Protein AF-A0A938VSF1-F1 (afdb_monomer_lite)

Sequence (447 aa):
MASAPTRLDGKLGKLLVGHHAALLASRFKRLGYAWEDFTLQTVAACVPPTGKAHSCALRCADFTPAEAICVALDTGAFQRLTGQTVTPLLARGYAWPMLGGGWVVPLLPPAHYRADPGLLATVAPDVAKAVRMAVGLAAGQPYAYDQIDAVWRPTRTQWEGIVREFLLDPSRTFAADIETPWKRRADMSEAEKASGEDLTQTIDEFNVTWRTDWGVSVPWTEEYVPGVIAMLRASQTRGTTLFWNGAYDMPRLTRHTGIVFDPHHTRDTKDLFRVWRNSVPRKLAVATSLIPDNYGVPPWKHLGTDSPVYRAWDVVALLRNDIALHRLVRADGADPAYDLFMRRLDPHLVRMSRVGLAVDASRVSRLVEELPRRMAEERAAMTAALTAPRYKVWKTRPAAERGLAGVEAAGPIEPCPGTRAVLQCGACGATEVDAGHVGRKTILEAV

Secondary structure (DSSP, 8-state):
-PPPP----SS-TTSS-SHHHHHHHHHHHHTT--GGGS------------S--------GGG--GGG-EEEE-SHHHHHHHH-----HHHHTTS-EEPTTSSEEEEPPPHHHHHH-GGGGGGHHHHHHHHHHHHHHHHTT----PPP-EEEES--HHHHHHHHHHHHH-TTSEEEEEEE-HHHH-TTS-HHHHTSS--TT----EEEEEEETTEEEEEESSTTTHHHHHHHHHHHHHHSEEEESSHHHHHHHHHHHH-PPPPTTSEEEHHHHHHHH-TTS---HHHHHHH-GGGTT----GGG-TT-HHHHHHHHHHHHHHHHHHHHHHHHTT-HHHHIIIIIIIHHHHHHHHHH-----HHHHHHHHHHHHHHHHHHHHHHHHH--S---------HHHHHHHHHHHHT-S-PPP-S----PBPTTT--B---S-------PPPP-

Radius of gyration: 29.75 Å; chains: 1; bounding box: 91×46×86 Å

Foldseek 3Di:
DDDDPDPPVDPPQPVQHDDLNVVLQVVCVVVVHHPVNDDDDDPDDPPPDPDDDDDDPDPPVVDQAAQDEEEAQEQVSVCQQAVDDDDQLLQALAWGAGDNHDTYHYHYHSVVCVVAVLSVVRVSLSVVLSVVQNVCSVVVRHAAAAAAAQAEADPLVVLVVVLVVCLVPLAFEKEKDFDDPLQQPPVDDPVRSVPLPPPVLDTQWMKMDRDLRYIYIHGPDPSNVVSVLSSLVSLQVRYAYEYAPCVSVQVSCCVVNVDDRDLVSYDHLLLLLCLLRVRDDSDLSNLLSSQPVNRSHHSQVRVGPVDSSNRRSSRSSRNVSSVRSVVRCVVVVSVVVCCCVPRPPVVVVVVDVVVPDDDPVVVVVVCVVVVVVVVVVVVVVVVVPPPDPPDPPPPPPVVVVVVVVVCVVVPDDDDDPDDDPFDADPPPRDTDDDPDPPDDPDPDDDD

pLDDT: mean 76.26, std 23.42, range [24.22, 98.62]

Structure (mmCIF, N/CA/C/O backbone):
data_AF-A0A938VSF1-F1
#
_entry.id   AF-A0A938VSF1-F1
#
loop_
_atom_site.group_PDB
_atom_site.id
_atom_site.type_symbol
_atom_site.label_atom_id
_atom_site.label_alt_id
_atom_site.label_comp_id
_atom_site.label_asym_id
_atom_site.label_entity_id
_atom_site.label_seq_id
_atom_site.pdbx_PDB_ins_code
_atom_site.Cartn_x
_atom_site.Cartn_y
_atom_site.Cartn_z
_atom_site.occupancy
_atom_site.B_iso_or_equiv
_atom_site.auth_seq_id
_atom_site.auth_comp_id
_atom_site.auth_asym_id
_atom_site.auth_atom_id
_atom_site.pdbx_PDB_model_num
ATOM 1 N N . MET A 1 1 ? 28.168 -21.082 -43.906 1.00 33.03 1 MET A N 1
ATOM 2 C CA . MET A 1 1 ? 29.226 -21.129 -42.874 1.00 33.03 1 MET A CA 1
ATOM 3 C C . MET A 1 1 ? 28.792 -20.222 -41.738 1.00 33.03 1 MET A C 1
ATOM 5 O O . MET A 1 1 ? 28.873 -19.011 -41.876 1.00 33.03 1 MET A O 1
ATOM 9 N N . ALA A 1 2 ? 28.205 -20.804 -40.693 1.00 26.41 2 ALA A N 1
ATOM 10 C CA . ALA A 1 2 ? 27.728 -20.069 -39.527 1.00 26.41 2 ALA A CA 1
ATOM 11 C C . ALA A 1 2 ? 28.906 -19.840 -38.573 1.00 26.41 2 ALA A C 1
ATOM 13 O O . ALA A 1 2 ? 29.580 -20.795 -38.187 1.00 26.41 2 ALA A O 1
ATOM 14 N N . SER A 1 3 ? 29.182 -18.584 -38.231 1.00 25.41 3 SER A N 1
ATOM 15 C CA . SER A 1 3 ? 30.153 -18.244 -37.193 1.00 25.41 3 SER A CA 1
ATOM 16 C C . SER A 1 3 ? 29.645 -18.762 -35.849 1.00 25.41 3 SER A C 1
ATOM 18 O O . SER A 1 3 ? 28.533 -18.430 -35.438 1.00 25.41 3 SER A O 1
ATOM 20 N N . ALA A 1 4 ? 30.451 -19.587 -35.182 1.00 24.22 4 ALA A N 1
ATOM 21 C CA . ALA A 1 4 ? 30.160 -20.089 -33.846 1.00 24.22 4 ALA A CA 1
ATOM 22 C C . ALA A 1 4 ? 29.955 -18.923 -32.856 1.00 24.22 4 ALA A C 1
ATOM 24 O O . ALA A 1 4 ? 30.684 -17.930 -32.941 1.00 24.22 4 ALA A O 1
ATOM 25 N N . PRO A 1 5 ? 29.007 -19.026 -31.906 1.00 27.23 5 PRO A N 1
ATOM 26 C CA . PRO A 1 5 ? 28.838 -18.013 -30.879 1.00 27.23 5 PRO A CA 1
ATOM 27 C C . PRO A 1 5 ? 30.088 -17.980 -30.000 1.00 27.23 5 PRO A C 1
ATOM 29 O O . PRO A 1 5 ? 30.509 -18.990 -29.429 1.00 27.23 5 PRO A O 1
ATOM 32 N N . THR A 1 6 ? 30.701 -16.806 -29.909 1.00 27.92 6 THR A N 1
ATOM 33 C CA . THR A 1 6 ? 31.845 -16.540 -29.046 1.00 27.92 6 THR A CA 1
ATOM 34 C C . THR A 1 6 ? 31.419 -16.765 -27.596 1.00 27.92 6 THR A C 1
ATOM 36 O O . THR A 1 6 ? 30.696 -15.955 -27.017 1.00 27.92 6 THR A O 1
ATOM 39 N N . ARG A 1 7 ? 31.849 -17.882 -26.998 1.00 28.05 7 ARG A N 1
ATOM 40 C CA . ARG A 1 7 ? 31.701 -18.149 -25.562 1.00 28.05 7 ARG A CA 1
ATOM 41 C C . ARG A 1 7 ? 32.375 -17.033 -24.765 1.00 28.05 7 ARG A C 1
ATOM 43 O O . ARG A 1 7 ? 33.600 -16.961 -24.685 1.00 28.05 7 ARG A O 1
ATOM 50 N N . LEU A 1 8 ? 31.569 -16.185 -24.134 1.00 31.23 8 LEU A N 1
ATOM 51 C CA . LEU A 1 8 ? 31.988 -15.237 -23.099 1.00 31.23 8 LEU A CA 1
ATOM 52 C C . LEU A 1 8 ? 32.163 -15.960 -21.746 1.00 31.23 8 LEU A C 1
ATOM 54 O O . LEU A 1 8 ? 31.681 -15.502 -20.716 1.00 31.23 8 LEU A O 1
ATOM 58 N N . ASP A 1 9 ? 32.898 -17.074 -21.723 1.00 32.62 9 ASP A N 1
ATOM 59 C CA . ASP A 1 9 ? 33.092 -17.912 -20.524 1.00 32.62 9 ASP A CA 1
ATOM 60 C C . ASP A 1 9 ? 34.093 -17.326 -19.501 1.00 32.62 9 ASP A C 1
ATOM 62 O O . ASP A 1 9 ? 34.450 -17.979 -18.526 1.00 32.62 9 ASP A O 1
ATOM 66 N N . GLY A 1 10 ? 34.579 -16.091 -19.679 1.00 32.22 10 GLY A N 1
ATOM 67 C CA . GLY A 1 10 ? 35.772 -15.634 -18.950 1.00 32.22 10 GLY A CA 1
ATOM 68 C C . GLY A 1 10 ? 35.650 -14.423 -18.026 1.00 32.22 10 GLY A C 1
ATOM 69 O O . GLY A 1 10 ? 36.433 -14.320 -17.083 1.00 32.22 10 GLY A O 1
ATOM 70 N N . LYS A 1 11 ? 34.773 -13.441 -18.296 1.00 31.80 11 LYS A N 1
ATOM 71 C CA . LYS A 1 11 ? 34.947 -12.089 -17.701 1.00 31.80 11 LYS A CA 1
ATOM 72 C C . LYS A 1 11 ? 33.676 -11.320 -17.306 1.00 31.80 11 LYS A C 1
ATOM 74 O O . LYS A 1 11 ? 33.780 -10.156 -16.940 1.00 31.80 11 LYS A O 1
ATOM 79 N N . LEU A 1 12 ? 32.510 -11.967 -17.271 1.00 32.09 12 LEU A N 1
ATOM 80 C CA . LEU A 1 12 ? 31.274 -11.409 -16.679 1.00 32.09 12 LEU A CA 1
ATOM 81 C C . LEU A 1 12 ? 31.059 -11.819 -15.207 1.00 32.09 12 LEU A C 1
ATOM 83 O O . LEU A 1 12 ? 30.170 -11.311 -14.527 1.00 32.09 12 LEU A O 1
ATOM 87 N N . GLY A 1 13 ? 31.926 -12.684 -14.674 1.00 31.55 13 GLY A N 1
ATOM 88 C CA . GLY A 1 13 ? 31.834 -13.262 -13.330 1.00 31.55 13 GLY A CA 1
ATOM 89 C C . GLY A 1 13 ? 32.217 -12.340 -12.168 1.00 31.55 13 GLY A C 1
ATOM 90 O O . GLY A 1 13 ? 32.827 -12.826 -11.221 1.00 31.55 13 GLY A O 1
ATOM 91 N N . LYS A 1 14 ? 31.922 -11.029 -12.212 1.00 35.56 14 LYS A N 1
ATOM 92 C CA . LYS A 1 14 ? 32.206 -10.115 -11.082 1.00 35.56 14 LYS A CA 1
ATOM 93 C C . LYS A 1 14 ? 31.040 -9.295 -10.520 1.00 35.56 14 LYS A C 1
ATOM 95 O O . LYS A 1 14 ? 31.125 -8.913 -9.356 1.00 35.56 14 LYS A O 1
ATOM 100 N N . LEU A 1 15 ? 29.940 -9.084 -11.251 1.00 37.66 15 LEU A N 1
ATOM 101 C CA . LEU A 1 15 ? 28.772 -8.375 -10.686 1.00 37.66 15 LEU A CA 1
ATOM 102 C C . LEU A 1 15 ? 27.855 -9.287 -9.855 1.00 37.66 15 LEU A C 1
ATOM 104 O O . LEU A 1 15 ? 27.169 -8.837 -8.943 1.00 37.66 15 LEU A O 1
ATOM 108 N N . LEU A 1 16 ? 27.888 -10.584 -10.147 1.00 44.00 16 LEU A N 1
ATOM 109 C CA . LEU A 1 16 ? 27.165 -11.634 -9.447 1.00 44.00 16 LEU A CA 1
ATOM 110 C C . LEU A 1 16 ? 28.161 -12.769 -9.190 1.00 44.00 16 LEU A C 1
ATOM 112 O O . LEU A 1 16 ? 28.226 -13.738 -9.937 1.00 44.00 16 LEU A O 1
ATOM 116 N N . VAL A 1 17 ? 28.976 -12.640 -8.145 1.00 37.53 17 VAL A N 1
ATOM 117 C CA . VAL A 1 17 ? 29.881 -13.712 -7.687 1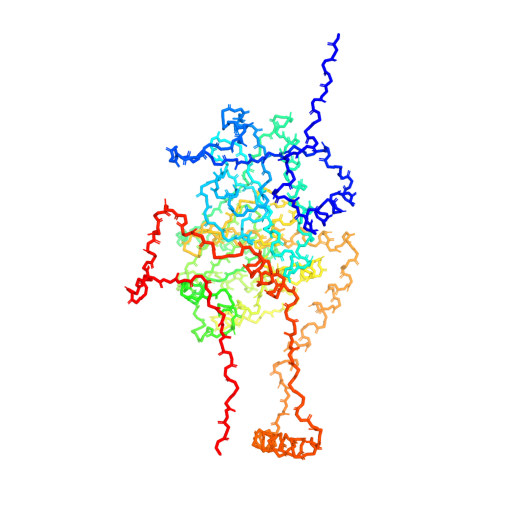.00 37.53 17 VAL A CA 1
ATOM 118 C C . VAL A 1 17 ? 29.586 -14.062 -6.248 1.00 37.53 17 VAL A C 1
ATOM 120 O O . VAL A 1 17 ? 29.188 -13.220 -5.441 1.00 37.53 17 VAL A O 1
ATOM 123 N N . GLY A 1 18 ? 29.822 -15.328 -5.930 1.00 40.69 18 GLY A N 1
ATOM 124 C CA . GLY A 1 18 ? 29.589 -15.880 -4.609 1.00 40.69 18 GLY A CA 1
ATOM 125 C C . GLY A 1 18 ? 28.134 -16.284 -4.390 1.00 40.69 18 GLY A C 1
ATOM 126 O O . GLY A 1 18 ? 27.354 -16.479 -5.322 1.00 40.69 18 GLY A O 1
ATOM 127 N N . HIS A 1 19 ? 27.780 -16.435 -3.119 1.00 40.75 19 HIS A N 1
ATOM 128 C CA . HIS A 1 19 ? 26.537 -17.064 -2.678 1.00 40.75 19 HIS A CA 1
ATOM 129 C C . HIS A 1 19 ? 25.264 -16.449 -3.294 1.00 40.75 19 HIS A C 1
ATOM 131 O O . HIS A 1 19 ? 24.319 -17.168 -3.590 1.00 40.75 19 HIS A O 1
ATOM 137 N N . HIS A 1 20 ? 25.257 -15.141 -3.562 1.00 45.50 20 HIS A N 1
ATOM 138 C CA . HIS A 1 20 ? 24.101 -14.409 -4.102 1.00 45.50 20 HIS A CA 1
ATOM 139 C C . HIS A 1 20 ? 23.756 -14.747 -5.544 1.00 45.50 20 HIS A C 1
ATOM 141 O O . HIS A 1 20 ? 22.583 -14.862 -5.882 1.00 45.50 20 HIS A O 1
ATOM 147 N N . ALA A 1 21 ? 24.774 -14.930 -6.380 1.00 52.03 21 ALA A N 1
ATOM 148 C CA . ALA A 1 21 ? 24.600 -15.315 -7.774 1.00 52.03 21 ALA A CA 1
ATOM 149 C C . ALA A 1 21 ? 24.077 -16.744 -7.880 1.00 52.03 21 ALA A C 1
ATOM 151 O O . ALA A 1 21 ? 23.126 -17.005 -8.607 1.00 52.03 21 ALA A O 1
ATOM 152 N N . ALA A 1 22 ? 24.646 -17.648 -7.077 1.00 53.97 22 ALA A N 1
ATOM 153 C CA . ALA A 1 22 ? 24.182 -19.025 -6.972 1.00 53.97 22 ALA A CA 1
ATOM 154 C C . ALA A 1 22 ? 22.736 -19.095 -6.455 1.00 53.97 22 ALA A C 1
ATOM 156 O O . ALA A 1 22 ? 21.931 -19.877 -6.957 1.00 53.97 22 ALA A O 1
ATOM 157 N N . LEU A 1 23 ? 22.381 -18.246 -5.489 1.00 56.72 23 LEU A N 1
ATOM 158 C CA . LEU A 1 23 ? 21.033 -18.168 -4.942 1.00 56.72 23 LEU A CA 1
ATOM 159 C C . LEU A 1 23 ? 20.035 -17.624 -5.977 1.00 56.72 23 LEU A C 1
ATOM 161 O O . LEU A 1 23 ? 18.987 -18.237 -6.176 1.00 56.72 23 LEU A O 1
ATOM 165 N N . LEU A 1 24 ? 20.375 -16.543 -6.686 1.00 59.03 24 LEU A N 1
ATOM 166 C CA . LEU A 1 24 ? 19.557 -15.983 -7.765 1.00 59.03 24 LEU A CA 1
ATOM 167 C C . LEU A 1 24 ? 19.379 -16.990 -8.915 1.00 59.03 24 LEU A C 1
ATOM 169 O O . LEU A 1 24 ? 18.250 -17.279 -9.303 1.00 59.03 24 LEU A O 1
ATOM 173 N N . ALA A 1 25 ? 20.467 -17.614 -9.373 1.00 61.34 25 ALA A N 1
ATOM 174 C CA . ALA A 1 25 ? 20.442 -18.654 -10.401 1.00 61.34 25 ALA A CA 1
ATOM 175 C C . ALA A 1 25 ? 19.613 -19.877 -9.970 1.00 61.34 25 ALA A C 1
ATOM 177 O O . ALA A 1 25 ? 18.819 -20.398 -10.751 1.00 61.34 25 ALA A O 1
ATOM 178 N N . SER A 1 26 ? 19.717 -20.309 -8.706 1.00 59.91 26 SER A N 1
ATOM 179 C CA . SER A 1 26 ? 18.896 -21.411 -8.182 1.00 59.91 26 SER A CA 1
ATOM 180 C C . SER A 1 26 ? 17.401 -21.085 -8.186 1.00 59.91 26 SER A C 1
ATOM 182 O O . SER A 1 26 ? 16.572 -21.978 -8.366 1.00 59.91 26 SER A O 1
ATOM 184 N N . ARG A 1 27 ? 17.041 -19.808 -8.002 1.00 61.25 27 ARG A N 1
ATOM 185 C CA . ARG A 1 27 ? 15.653 -19.345 -8.051 1.00 61.25 27 ARG A CA 1
ATOM 186 C C . ARG A 1 27 ? 15.154 -19.236 -9.485 1.00 61.25 27 ARG A C 1
ATOM 188 O O . ARG A 1 27 ? 14.070 -19.744 -9.740 1.00 61.25 27 ARG A O 1
ATOM 195 N N . PHE A 1 28 ? 15.943 -18.694 -10.411 1.00 60.91 28 PHE A N 1
ATOM 196 C CA . PHE A 1 28 ? 15.611 -18.707 -11.840 1.00 60.91 28 PHE A CA 1
ATOM 197 C C . PHE A 1 28 ? 15.382 -20.125 -12.357 1.00 60.91 28 PHE A C 1
ATOM 199 O O . PHE A 1 28 ? 14.325 -20.392 -12.925 1.00 60.91 28 PHE A O 1
ATOM 206 N N . LYS A 1 29 ? 16.254 -21.070 -11.990 1.00 64.69 29 LYS A N 1
ATOM 207 C CA . LYS A 1 29 ? 16.075 -22.487 -12.328 1.00 64.69 29 LYS A CA 1
ATOM 208 C C . LYS A 1 29 ? 14.758 -23.072 -11.802 1.00 64.69 29 LYS A C 1
ATOM 210 O O . LYS A 1 29 ? 14.106 -23.835 -12.503 1.00 64.69 29 LYS A O 1
ATOM 215 N N . ARG A 1 30 ? 14.335 -22.716 -10.580 1.00 59.88 30 ARG A N 1
ATOM 216 C CA . ARG A 1 30 ? 13.034 -23.153 -10.022 1.00 59.88 30 ARG A CA 1
ATOM 217 C C . ARG A 1 30 ? 11.830 -22.551 -10.743 1.00 59.88 30 ARG A C 1
ATOM 219 O O . ARG A 1 30 ? 10.755 -23.130 -10.678 1.00 59.88 30 ARG A O 1
ATOM 226 N N . LEU A 1 31 ? 12.004 -21.402 -11.384 1.00 54.56 31 LEU A N 1
ATOM 227 C CA . LEU A 1 31 ? 10.973 -20.739 -12.180 1.00 54.56 31 LEU A CA 1
ATOM 228 C C . LEU A 1 31 ? 10.965 -21.209 -13.641 1.00 54.56 31 LEU A C 1
ATOM 230 O O . LEU A 1 31 ? 10.180 -20.695 -14.426 1.00 54.56 31 LEU A O 1
ATOM 234 N N . GLY A 1 32 ? 11.819 -22.175 -13.996 1.00 63.62 32 GLY A N 1
ATOM 235 C CA . GLY A 1 32 ? 11.933 -22.687 -15.358 1.00 63.62 32 GLY A CA 1
ATOM 236 C C . GLY A 1 32 ? 12.819 -21.847 -16.276 1.00 63.62 32 GLY A C 1
ATOM 237 O O . GLY A 1 32 ? 12.839 -22.123 -17.467 1.00 63.62 32 GLY A O 1
ATOM 238 N N . TYR A 1 33 ? 13.556 -20.869 -15.740 1.00 57.62 33 TYR A N 1
ATOM 239 C CA . TYR A 1 33 ? 14.494 -20.064 -16.519 1.00 57.62 33 TYR A CA 1
ATOM 240 C C . TYR A 1 33 ? 15.922 -20.596 -16.385 1.00 57.62 33 TYR A C 1
ATOM 242 O O . TYR A 1 33 ? 16.406 -20.876 -15.279 1.00 57.62 33 TYR A O 1
ATOM 250 N N . ALA A 1 34 ? 16.602 -20.714 -17.514 1.00 59.84 34 ALA A N 1
ATOM 251 C CA . ALA A 1 34 ? 18.017 -21.009 -17.621 1.00 59.84 34 ALA A CA 1
ATOM 252 C C . ALA A 1 34 ? 18.836 -19.707 -17.599 1.00 59.84 34 ALA A C 1
ATOM 254 O O . ALA A 1 34 ? 18.310 -18.613 -17.790 1.00 59.84 34 ALA A O 1
ATOM 255 N N . TRP A 1 35 ? 20.137 -19.796 -17.311 1.00 55.69 35 TRP A N 1
ATOM 256 C CA . TRP A 1 35 ? 20.981 -18.593 -17.287 1.00 55.69 35 TRP A CA 1
ATOM 257 C C . TRP A 1 35 ? 21.134 -17.995 -18.690 1.00 55.69 35 TRP A C 1
ATOM 259 O O . TRP A 1 35 ? 21.244 -16.782 -18.841 1.00 55.69 35 TRP A O 1
ATOM 269 N N . GLU A 1 36 ? 21.089 -18.855 -19.706 1.00 59.69 36 GLU A N 1
ATOM 270 C CA . GLU A 1 36 ? 21.172 -18.514 -21.122 1.00 59.69 36 GLU A CA 1
ATOM 271 C C . GLU A 1 36 ? 19.942 -17.742 -21.627 1.00 59.69 36 GLU A C 1
ATOM 273 O O . GLU A 1 36 ? 20.042 -17.054 -22.640 1.00 59.69 36 GLU A O 1
ATOM 278 N N . ASP A 1 37 ? 18.816 -17.791 -20.902 1.00 55.50 37 ASP A N 1
ATOM 279 C CA . ASP A 1 37 ? 17.601 -17.027 -21.226 1.00 55.50 37 ASP A CA 1
ATOM 280 C C . ASP A 1 37 ? 17.772 -15.521 -20.964 1.00 55.50 37 ASP A C 1
ATOM 282 O O . ASP A 1 37 ? 16.939 -14.707 -21.370 1.00 55.50 37 ASP A O 1
ATOM 286 N N . PHE A 1 38 ? 18.849 -15.127 -20.276 1.00 56.12 38 PHE A N 1
ATOM 287 C CA . PHE A 1 38 ? 19.119 -13.746 -19.901 1.00 56.12 38 PHE A CA 1
ATOM 288 C C . PHE A 1 38 ? 20.403 -13.238 -20.552 1.00 56.12 38 PHE A C 1
ATOM 290 O O . PHE A 1 38 ? 21.480 -13.817 -20.414 1.00 56.12 38 PHE A O 1
ATOM 297 N N . THR A 1 39 ? 20.326 -12.064 -21.180 1.00 55.81 39 THR A N 1
ATOM 298 C CA . THR A 1 39 ? 21.530 -11.321 -21.567 1.00 55.81 39 THR A CA 1
ATOM 299 C C . THR A 1 39 ? 21.929 -10.396 -20.423 1.00 55.81 39 THR A C 1
ATOM 301 O O . THR A 1 39 ? 21.317 -9.351 -20.206 1.00 55.81 39 THR A O 1
ATOM 304 N N . LEU A 1 40 ? 22.963 -10.774 -19.668 1.00 51.62 40 LEU A N 1
ATOM 305 C CA . LEU A 1 40 ? 23.499 -9.922 -18.609 1.00 51.62 40 LEU A CA 1
ATOM 306 C C . LEU A 1 40 ? 24.460 -8.890 -19.202 1.00 51.62 40 LEU A C 1
ATOM 308 O O . LEU A 1 40 ? 25.588 -9.212 -19.576 1.00 51.62 40 LEU A O 1
ATOM 312 N N . GLN A 1 41 ? 24.026 -7.635 -19.254 1.00 51.09 41 GLN A N 1
ATOM 313 C CA . GLN A 1 41 ? 24.879 -6.525 -19.665 1.00 51.09 41 GLN A CA 1
ATOM 314 C C . GLN A 1 41 ? 25.427 -5.804 -18.434 1.00 51.09 41 GLN A C 1
ATOM 316 O O . GLN A 1 41 ? 24.684 -5.395 -17.542 1.00 51.09 41 GLN A O 1
ATOM 321 N N . THR A 1 42 ? 26.749 -5.634 -18.378 1.00 43.66 42 THR A N 1
ATOM 322 C CA . THR A 1 42 ? 27.350 -4.722 -17.400 1.00 43.66 42 THR A CA 1
ATOM 323 C C . THR A 1 42 ? 27.201 -3.307 -17.936 1.00 43.66 42 THR A C 1
ATOM 325 O O . THR A 1 42 ? 27.837 -2.961 -18.929 1.00 43.66 42 THR A O 1
ATOM 328 N N . VAL A 1 43 ? 26.402 -2.473 -17.271 1.00 44.41 43 VAL A N 1
ATOM 329 C CA . VAL A 1 43 ? 26.394 -1.029 -17.537 1.00 44.41 43 VAL A CA 1
ATOM 330 C C . VAL A 1 43 ? 27.685 -0.451 -16.951 1.00 44.41 43 VAL A C 1
ATOM 332 O O . VAL A 1 43 ? 27.733 -0.051 -15.785 1.00 44.41 43 VAL A O 1
ATOM 335 N N . ALA A 1 44 ? 28.769 -0.509 -17.725 1.00 35.22 44 ALA A N 1
ATOM 336 C CA . ALA A 1 44 ? 30.049 0.082 -17.361 1.00 35.22 44 ALA A CA 1
ATOM 337 C C . ALA A 1 44 ? 29.944 1.609 -17.441 1.00 35.22 44 ALA A C 1
ATOM 339 O O . ALA A 1 44 ? 29.416 2.164 -18.401 1.00 35.22 44 ALA A O 1
ATOM 340 N N . ALA A 1 45 ? 30.456 2.296 -16.421 1.00 34.38 45 ALA A N 1
ATOM 341 C CA . ALA A 1 45 ? 30.590 3.740 -16.458 1.00 34.38 45 ALA A CA 1
ATOM 342 C C . ALA A 1 45 ? 31.518 4.141 -17.615 1.00 34.38 45 ALA A C 1
ATOM 344 O O . ALA A 1 45 ? 32.676 3.722 -17.653 1.00 34.38 45 ALA A O 1
ATOM 345 N N . CYS A 1 46 ? 31.059 5.035 -18.489 1.00 32.16 46 CYS A N 1
ATOM 346 C CA . CYS A 1 46 ? 31.974 6.010 -19.065 1.00 32.16 46 CYS A CA 1
ATOM 347 C C . CYS A 1 46 ? 32.430 6.910 -17.912 1.00 32.16 46 CYS A C 1
ATOM 349 O O . CYS A 1 46 ? 31.796 7.914 -17.598 1.00 32.16 46 CYS A O 1
ATOM 351 N N . VAL A 1 47 ? 33.499 6.511 -17.227 1.00 32.91 47 VAL A N 1
ATOM 352 C CA . VAL A 1 47 ? 34.276 7.447 -16.415 1.00 32.91 47 VAL A CA 1
ATOM 353 C C . VAL A 1 47 ? 34.844 8.473 -17.408 1.00 32.91 47 VAL A C 1
ATOM 355 O O . VAL A 1 47 ? 35.446 8.043 -18.399 1.00 32.91 47 VAL A O 1
ATOM 358 N N . PRO A 1 48 ? 34.660 9.796 -17.228 1.00 30.77 48 PRO A N 1
ATOM 359 C CA . PRO A 1 48 ? 35.425 10.762 -18.011 1.00 30.77 48 PRO A CA 1
ATOM 360 C C . PRO A 1 48 ? 36.918 10.454 -17.809 1.00 30.77 48 PRO A C 1
ATOM 362 O O . PRO A 1 48 ? 37.311 10.050 -16.713 1.00 30.77 48 PRO A O 1
ATOM 365 N N . PRO A 1 49 ? 37.761 10.552 -18.846 1.00 33.31 49 PRO A N 1
ATOM 366 C CA . PRO A 1 49 ? 39.086 9.955 -18.832 1.00 33.31 49 PRO A CA 1
ATOM 367 C C . PRO A 1 49 ? 40.015 10.710 -17.877 1.00 33.31 49 PRO A C 1
ATOM 369 O O . PRO A 1 49 ? 40.753 11.599 -18.281 1.00 33.31 49 PRO A O 1
ATOM 372 N N . THR A 1 50 ? 40.048 10.313 -16.610 1.00 37.12 50 THR A N 1
ATOM 373 C CA . THR A 1 50 ? 41.172 10.594 -15.716 1.00 37.12 50 THR A CA 1
ATOM 374 C C . THR A 1 50 ? 41.933 9.294 -15.501 1.00 37.12 50 THR A C 1
ATOM 376 O O . THR A 1 50 ? 41.765 8.595 -14.507 1.00 37.12 50 THR A O 1
ATOM 379 N N . GLY A 1 51 ? 42.720 8.949 -16.524 1.00 35.72 51 GLY A N 1
ATOM 380 C CA . GLY A 1 51 ? 43.944 8.156 -16.433 1.00 35.72 51 GLY A CA 1
ATOM 381 C C . GLY A 1 51 ? 43.907 6.882 -15.590 1.00 35.72 51 GLY A C 1
ATOM 382 O O . GLY A 1 51 ? 44.531 6.847 -14.535 1.00 35.72 51 GLY A O 1
ATOM 383 N N . LYS A 1 52 ? 43.260 5.825 -16.098 1.00 29.98 52 LYS A N 1
ATOM 384 C CA . LYS A 1 52 ? 43.756 4.427 -16.094 1.00 29.98 52 LYS A CA 1
ATOM 385 C C . LYS A 1 52 ? 42.726 3.524 -16.777 1.00 29.98 52 LYS A C 1
ATOM 387 O O . LYS A 1 52 ? 41.734 3.105 -16.191 1.00 29.98 52 LYS A O 1
ATOM 392 N N . ALA A 1 53 ? 42.962 3.266 -18.060 1.00 34.47 53 ALA A N 1
ATOM 393 C CA . ALA A 1 53 ? 42.125 2.422 -18.896 1.00 34.47 53 ALA A CA 1
ATOM 394 C C . ALA A 1 53 ? 42.404 0.936 -18.624 1.00 34.47 53 ALA A C 1
ATOM 396 O O . ALA A 1 53 ? 43.471 0.433 -18.965 1.00 34.47 53 ALA A O 1
ATOM 397 N N . HIS A 1 54 ? 41.415 0.219 -18.089 1.00 27.42 54 HIS A N 1
ATOM 398 C CA . HIS A 1 54 ? 41.346 -1.238 -18.194 1.00 27.42 54 HIS A CA 1
ATOM 399 C C . HIS A 1 54 ? 39.945 -1.664 -18.650 1.00 27.42 54 HIS A C 1
ATOM 401 O O . HIS A 1 54 ? 38.998 -1.714 -17.875 1.00 27.42 54 HIS A O 1
ATOM 407 N N . SER A 1 55 ? 39.851 -1.929 -19.956 1.00 30.66 55 SER A N 1
ATOM 408 C CA . SER A 1 55 ? 38.927 -2.846 -20.640 1.00 30.66 55 SER A CA 1
ATOM 409 C C . SER A 1 55 ? 37.573 -3.155 -19.965 1.00 30.66 55 SER A C 1
ATOM 411 O O . SER A 1 55 ? 37.421 -4.185 -19.308 1.00 30.66 55 SER A O 1
ATOM 413 N N . CYS A 1 56 ? 36.558 -2.340 -20.256 1.00 31.53 56 CYS A N 1
ATOM 414 C CA . CYS A 1 56 ? 35.165 -2.780 -20.384 1.00 31.53 56 CYS A CA 1
ATOM 415 C C . CYS A 1 56 ? 34.678 -2.326 -21.762 1.00 31.53 56 CYS A C 1
ATOM 417 O O . CYS A 1 56 ? 34.322 -1.169 -21.957 1.00 31.53 56 CYS A O 1
ATOM 419 N N . ALA A 1 57 ? 34.755 -3.219 -22.747 1.00 30.08 57 ALA A N 1
ATOM 420 C CA . ALA A 1 57 ? 34.278 -2.965 -24.101 1.00 30.08 57 ALA A CA 1
ATOM 421 C C . ALA A 1 57 ? 32.816 -3.417 -24.221 1.00 30.08 57 ALA A C 1
ATOM 423 O O . ALA A 1 57 ? 32.522 -4.460 -24.786 1.00 30.08 57 ALA A O 1
ATOM 424 N N . LEU A 1 58 ? 31.919 -2.627 -23.641 1.00 33.91 58 LEU A N 1
ATOM 425 C CA . LEU A 1 58 ? 30.572 -2.407 -24.160 1.00 33.91 58 LEU A CA 1
ATOM 426 C C . LEU A 1 58 ? 30.407 -0.894 -24.089 1.00 33.91 58 LEU A C 1
ATOM 428 O O . LEU A 1 58 ? 30.305 -0.319 -23.005 1.00 33.91 58 LEU A O 1
ATOM 432 N N . ARG A 1 59 ? 30.548 -0.232 -25.237 1.00 33.22 59 ARG A N 1
ATOM 433 C CA . ARG A 1 59 ? 30.323 1.210 -25.324 1.00 33.22 59 ARG A CA 1
ATOM 434 C C . ARG A 1 59 ? 28.816 1.419 -25.163 1.00 33.22 59 ARG A C 1
ATOM 436 O O . ARG A 1 59 ? 28.046 0.675 -25.759 1.00 33.22 59 ARG A O 1
ATOM 443 N N . CYS A 1 60 ? 28.389 2.461 -24.445 1.00 36.41 60 CYS A N 1
ATOM 444 C CA . CYS A 1 60 ? 26.976 2.881 -24.399 1.00 36.41 60 CYS A CA 1
ATOM 445 C C . CYS A 1 60 ? 26.326 3.073 -25.790 1.00 36.41 60 CYS A C 1
ATOM 447 O O . CYS A 1 60 ? 25.118 3.237 -25.862 1.00 36.41 60 CYS A O 1
ATOM 449 N N . ALA A 1 61 ? 27.111 3.078 -26.875 1.00 36.34 61 ALA A N 1
ATOM 450 C CA . ALA A 1 61 ? 26.657 3.232 -28.251 1.00 36.34 61 ALA A CA 1
ATOM 451 C C . ALA A 1 61 ? 25.959 1.990 -28.848 1.00 36.34 61 ALA A C 1
ATOM 453 O O . ALA A 1 61 ? 25.226 2.150 -29.816 1.00 36.34 61 ALA A O 1
ATOM 454 N N . ASP A 1 62 ? 26.153 0.788 -28.287 1.00 40.94 62 ASP A N 1
ATOM 455 C CA . ASP A 1 62 ? 25.570 -0.454 -28.841 1.00 40.94 62 ASP A CA 1
ATOM 456 C C . ASP A 1 62 ? 24.219 -0.828 -28.205 1.00 40.94 62 ASP A C 1
ATOM 458 O O . ASP A 1 62 ? 23.568 -1.792 -28.606 1.00 40.94 62 ASP A O 1
ATOM 462 N N . PHE A 1 63 ? 23.784 -0.067 -27.200 1.00 45.62 63 PHE A N 1
ATOM 463 C CA . PHE A 1 63 ? 22.450 -0.183 -26.633 1.00 45.62 63 PHE A CA 1
ATOM 464 C C . PHE A 1 63 ? 21.540 0.774 -27.401 1.00 45.62 63 PHE A C 1
ATOM 466 O O . PHE A 1 63 ? 21.791 1.976 -27.416 1.00 45.62 63 PHE A O 1
ATOM 473 N N . THR A 1 64 ? 20.509 0.256 -28.067 1.00 51.34 64 THR A N 1
ATOM 474 C CA . THR A 1 64 ? 19.436 1.062 -28.666 1.00 51.34 64 THR A CA 1
ATOM 475 C C . THR A 1 64 ? 18.304 1.169 -27.635 1.00 51.34 64 THR A C 1
ATOM 477 O O . THR A 1 64 ? 17.446 0.293 -27.570 1.00 51.34 64 THR A O 1
ATOM 480 N N . PRO A 1 65 ? 18.308 2.200 -26.766 1.00 52.72 65 PRO A N 1
ATOM 481 C CA . PRO A 1 65 ? 17.436 2.266 -25.589 1.00 52.72 65 PRO A CA 1
ATOM 482 C C . PRO A 1 65 ? 15.940 2.327 -25.908 1.00 52.72 65 PRO A C 1
ATOM 484 O O . PRO A 1 65 ? 15.132 1.960 -25.060 1.00 52.72 65 PRO A O 1
ATOM 487 N N . ALA A 1 66 ? 15.561 2.750 -27.116 1.00 54.91 66 ALA A N 1
ATOM 488 C CA . ALA A 1 66 ? 14.180 3.079 -27.458 1.00 54.91 66 ALA A CA 1
ATOM 489 C C . ALA A 1 66 ? 13.172 1.925 -27.262 1.00 54.91 66 ALA A C 1
ATOM 491 O O . ALA A 1 66 ? 12.000 2.199 -27.016 1.00 54.91 66 ALA A O 1
ATOM 492 N N . GLU A 1 67 ? 13.614 0.661 -27.300 1.00 61.53 67 GLU A N 1
ATOM 493 C CA . GLU A 1 67 ? 12.738 -0.524 -27.248 1.00 61.53 67 GLU A CA 1
ATOM 494 C C . GLU A 1 67 ? 13.212 -1.598 -26.252 1.00 61.53 67 GLU A C 1
ATOM 496 O O . GLU A 1 67 ? 12.958 -2.789 -26.425 1.00 61.53 67 GLU A O 1
ATOM 501 N N . ALA A 1 68 ? 13.917 -1.209 -25.189 1.00 74.06 68 ALA A N 1
ATOM 502 C CA . ALA A 1 68 ? 14.444 -2.176 -24.229 1.00 74.06 68 ALA A CA 1
ATOM 503 C C . ALA A 1 68 ? 13.655 -2.206 -22.908 1.00 74.06 68 ALA A C 1
ATOM 505 O O . ALA A 1 68 ? 13.280 -1.171 -22.351 1.00 74.06 68 ALA A O 1
ATOM 506 N N . ILE A 1 69 ? 13.454 -3.420 -22.382 1.00 83.56 69 ILE A N 1
ATOM 507 C CA . ILE A 1 69 ? 13.031 -3.667 -21.000 1.00 83.56 69 ILE A CA 1
ATOM 508 C C . ILE A 1 69 ? 14.245 -4.153 -20.208 1.00 83.56 69 ILE A C 1
ATOM 510 O O . ILE A 1 69 ? 14.767 -5.241 -20.448 1.00 83.56 69 ILE A O 1
ATOM 514 N N . CYS A 1 70 ? 14.689 -3.351 -19.246 1.00 82.69 70 CYS A N 1
ATOM 515 C CA . CYS A 1 70 ? 15.860 -3.625 -18.422 1.00 82.69 70 CYS A CA 1
ATOM 516 C C . CYS A 1 70 ? 15.460 -4.091 -17.024 1.00 82.69 70 CYS A C 1
ATOM 518 O O . CYS A 1 70 ? 14.652 -3.452 -16.355 1.00 82.69 70 CYS A O 1
ATOM 520 N N . VAL A 1 71 ? 16.099 -5.148 -16.524 1.00 84.00 71 VAL A N 1
ATOM 521 C CA . VAL A 1 71 ? 15.993 -5.538 -15.112 1.00 84.00 71 VAL A CA 1
ATOM 522 C C . VAL A 1 71 ? 17.210 -5.010 -14.358 1.00 84.00 71 VAL A C 1
ATOM 524 O O . VAL A 1 71 ? 18.333 -5.462 -14.580 1.00 84.00 71 VAL A O 1
ATOM 527 N N . ALA A 1 72 ? 17.007 -4.045 -13.459 1.00 83.69 72 ALA A N 1
ATOM 528 C CA . ALA A 1 72 ? 18.100 -3.471 -12.673 1.00 83.69 72 ALA A CA 1
ATOM 529 C C . ALA A 1 72 ? 18.331 -4.282 -11.389 1.00 83.69 72 ALA A C 1
ATOM 531 O O . ALA A 1 72 ? 17.455 -4.371 -10.535 1.00 83.69 72 ALA A O 1
ATOM 532 N N . LEU A 1 73 ? 19.520 -4.868 -11.234 1.00 77.44 73 LEU A N 1
ATOM 533 C CA . LEU A 1 73 ? 19.838 -5.770 -10.114 1.00 77.44 73 LEU A CA 1
ATOM 534 C C . LEU A 1 73 ? 20.261 -5.051 -8.821 1.00 77.44 73 LEU A C 1
ATOM 536 O O . LEU A 1 73 ? 20.344 -5.675 -7.762 1.00 77.44 73 LEU A O 1
ATOM 540 N N . ASP A 1 74 ? 20.552 -3.753 -8.898 1.00 77.31 74 ASP A N 1
ATOM 541 C CA . ASP A 1 74 ? 20.924 -2.928 -7.754 1.00 77.31 74 ASP A CA 1
ATOM 542 C C . ASP A 1 74 ? 20.498 -1.460 -7.933 1.00 77.31 74 ASP A C 1
ATOM 544 O O . ASP A 1 74 ? 20.087 -1.023 -9.013 1.00 77.31 74 ASP A O 1
ATOM 548 N N . THR A 1 75 ? 20.613 -0.690 -6.847 1.00 79.94 75 THR A N 1
ATOM 549 C CA . THR A 1 75 ? 20.255 0.734 -6.801 1.00 79.94 75 THR A CA 1
ATOM 550 C C . THR A 1 75 ? 21.091 1.588 -7.753 1.00 79.94 75 THR A C 1
ATOM 552 O O . THR A 1 75 ? 20.581 2.551 -8.314 1.00 79.94 75 THR A O 1
ATOM 555 N N . GLY A 1 76 ? 22.368 1.253 -7.951 1.00 77.88 76 GLY A N 1
ATOM 556 C CA . GLY A 1 76 ? 23.259 2.021 -8.817 1.00 77.88 76 GLY A CA 1
ATOM 557 C C . GLY A 1 76 ? 22.902 1.854 -10.292 1.00 77.88 76 GLY A C 1
ATOM 558 O O . GLY A 1 76 ? 22.901 2.830 -11.035 1.00 77.88 76 GLY A O 1
ATOM 559 N N . ALA A 1 77 ? 22.570 0.636 -10.721 1.00 76.94 77 ALA A N 1
ATOM 560 C CA . ALA A 1 77 ? 22.065 0.357 -12.060 1.00 76.94 77 ALA A CA 1
ATOM 561 C C . ALA A 1 77 ? 20.727 1.065 -12.291 1.00 76.94 77 ALA A C 1
ATOM 563 O O . ALA A 1 77 ? 20.568 1.746 -13.301 1.00 76.94 77 ALA A O 1
ATOM 564 N N . PHE A 1 78 ? 19.807 0.978 -11.327 1.00 85.06 78 PHE A N 1
ATOM 565 C CA . PHE A 1 78 ? 18.532 1.692 -11.377 1.00 85.06 78 PHE A CA 1
ATOM 566 C C . PHE A 1 78 ? 18.723 3.208 -11.537 1.00 85.06 78 PHE A C 1
ATOM 568 O O . PHE A 1 78 ? 18.182 3.798 -12.472 1.00 85.06 78 PHE A O 1
ATOM 575 N N . GLN A 1 79 ? 19.536 3.829 -10.678 1.00 85.75 79 GLN A N 1
ATOM 576 C CA . GLN A 1 79 ? 19.790 5.269 -10.711 1.00 85.75 79 GLN A CA 1
ATOM 577 C C . GLN A 1 79 ? 20.457 5.701 -12.021 1.00 85.75 79 GLN A C 1
ATOM 579 O O . GLN A 1 79 ? 20.103 6.736 -12.573 1.00 85.75 79 GLN A O 1
ATOM 584 N N . ARG A 1 80 ? 21.390 4.905 -12.560 1.00 79.62 80 ARG A N 1
ATOM 585 C CA . ARG A 1 80 ? 22.035 5.203 -13.850 1.00 79.62 80 ARG A CA 1
ATOM 586 C C . ARG A 1 80 ? 21.073 5.116 -15.028 1.00 79.62 80 ARG A C 1
ATOM 588 O O . ARG A 1 80 ? 21.155 5.947 -15.922 1.00 79.62 80 ARG A O 1
ATOM 595 N N . LEU A 1 81 ? 20.191 4.119 -15.038 1.00 80.56 81 LEU A N 1
ATOM 596 C CA . LEU A 1 81 ? 19.256 3.913 -16.142 1.00 80.56 81 LEU A CA 1
ATOM 597 C C . LEU A 1 81 ? 18.082 4.893 -16.105 1.00 80.56 81 LEU A C 1
ATOM 599 O O . LEU A 1 81 ? 17.546 5.210 -17.153 1.00 80.56 81 LEU A O 1
ATOM 603 N N . THR A 1 82 ? 17.667 5.370 -14.931 1.00 87.44 82 THR A N 1
ATOM 604 C CA . THR A 1 82 ? 16.442 6.184 -14.786 1.00 87.44 82 THR A CA 1
ATOM 605 C C . THR A 1 82 ? 16.702 7.630 -14.359 1.00 87.44 82 THR A C 1
ATOM 607 O O . THR A 1 82 ? 15.812 8.470 -14.458 1.00 87.44 82 THR A O 1
ATOM 610 N N . GLY A 1 83 ? 17.892 7.934 -13.832 1.00 87.88 83 GLY A N 1
ATOM 611 C CA . GLY A 1 83 ? 18.192 9.199 -13.152 1.00 87.88 83 GLY A CA 1
ATOM 612 C C . GLY A 1 83 ? 17.530 9.343 -11.774 1.00 87.88 83 GLY A C 1
ATOM 613 O O . GLY A 1 83 ? 17.747 10.343 -11.094 1.00 87.88 83 GLY A O 1
ATOM 614 N N . GLN A 1 84 ? 16.733 8.362 -11.339 1.00 90.56 84 GLN A N 1
ATOM 615 C CA . GLN A 1 84 ? 15.922 8.455 -10.128 1.00 90.56 84 GLN A CA 1
ATOM 616 C C . GLN A 1 84 ? 16.693 8.000 -8.887 1.00 90.56 84 GLN A C 1
ATOM 618 O O . GLN A 1 84 ? 17.406 6.995 -8.901 1.00 90.56 84 GLN A O 1
ATOM 623 N N . THR A 1 85 ? 16.493 8.710 -7.776 1.00 91.94 85 THR A N 1
ATOM 624 C CA . THR A 1 85 ? 17.016 8.324 -6.457 1.00 91.94 85 THR A CA 1
ATOM 625 C C . THR A 1 85 ? 15.847 7.965 -5.551 1.00 91.94 85 THR A C 1
ATOM 627 O O . THR A 1 85 ? 15.216 8.830 -4.953 1.00 91.94 85 THR A O 1
ATOM 630 N N . VAL A 1 86 ? 15.535 6.671 -5.474 1.00 90.00 86 VAL A N 1
ATOM 631 C CA . VAL A 1 86 ? 14.385 6.143 -4.726 1.00 90.00 86 VAL A CA 1
ATOM 632 C C . VAL A 1 86 ? 14.851 4.999 -3.836 1.00 90.00 86 VAL A C 1
ATOM 634 O O . VAL A 1 86 ? 15.766 4.251 -4.187 1.00 90.00 86 VAL A O 1
ATOM 637 N N . THR A 1 87 ? 14.234 4.850 -2.661 1.00 90.69 87 THR A N 1
ATOM 638 C CA . THR A 1 87 ? 14.570 3.732 -1.774 1.00 90.69 87 THR A CA 1
ATOM 639 C C . THR A 1 87 ? 14.290 2.395 -2.478 1.00 90.69 87 THR A C 1
ATOM 641 O O . THR A 1 87 ? 13.246 2.251 -3.124 1.00 90.69 87 THR A O 1
ATOM 644 N N . PRO A 1 88 ? 15.164 1.376 -2.350 1.00 91.12 88 PRO A N 1
ATOM 645 C CA . PRO A 1 88 ? 15.021 0.136 -3.118 1.00 91.12 88 PRO A CA 1
ATOM 646 C C . PRO A 1 88 ? 13.669 -0.560 -2.937 1.00 91.12 88 PRO A C 1
ATOM 648 O O . PRO A 1 88 ? 13.124 -1.113 -3.884 1.00 91.12 88 PRO A O 1
ATOM 651 N N . LEU A 1 89 ? 13.095 -0.496 -1.731 1.00 89.81 89 LEU A N 1
ATOM 652 C CA . LEU A 1 89 ? 11.783 -1.076 -1.438 1.00 89.81 89 LEU A CA 1
ATOM 653 C C . LEU A 1 89 ? 10.624 -0.393 -2.174 1.00 89.81 89 LEU A C 1
ATOM 655 O O . LEU A 1 89 ? 9.637 -1.072 -2.445 1.00 89.81 89 LEU A O 1
ATOM 659 N N . LEU A 1 90 ? 10.723 0.908 -2.462 1.00 90.81 90 LEU A N 1
ATOM 660 C CA . LEU A 1 90 ? 9.700 1.657 -3.199 1.00 90.81 90 LEU A CA 1
ATOM 661 C C . LEU A 1 90 ? 9.916 1.598 -4.714 1.00 90.81 90 LEU A C 1
ATOM 663 O O . LEU A 1 90 ? 8.953 1.712 -5.462 1.00 90.81 90 LEU A O 1
ATOM 667 N N . ALA A 1 91 ? 11.160 1.409 -5.162 1.00 93.69 91 ALA A N 1
ATOM 668 C CA . ALA A 1 91 ? 11.470 1.244 -6.578 1.00 93.69 91 ALA A CA 1
ATOM 669 C C . ALA A 1 91 ? 11.096 -0.154 -7.092 1.00 93.69 91 ALA A C 1
ATOM 671 O O . ALA A 1 91 ? 10.558 -0.287 -8.194 1.00 93.69 91 ALA A O 1
ATOM 672 N N . ARG A 1 92 ? 11.394 -1.188 -6.294 1.00 94.25 92 ARG A N 1
ATOM 673 C CA . ARG A 1 92 ? 11.347 -2.599 -6.695 1.00 94.25 92 ARG A CA 1
ATOM 674 C C . ARG A 1 92 ? 9.989 -3.033 -7.239 1.00 94.25 92 ARG A C 1
ATOM 676 O O . ARG A 1 92 ? 8.946 -2.788 -6.630 1.00 94.25 92 ARG A O 1
ATOM 683 N N . GLY A 1 93 ? 10.044 -3.742 -8.363 1.00 93.50 93 GLY A N 1
ATOM 684 C CA . GLY A 1 93 ? 8.886 -4.354 -9.001 1.00 93.50 93 GLY A CA 1
ATOM 685 C C . GLY A 1 93 ? 7.991 -3.370 -9.748 1.00 93.50 93 GLY A C 1
ATOM 686 O O . GLY A 1 93 ? 7.008 -3.802 -10.332 1.00 93.50 93 GLY A O 1
ATOM 687 N N . TYR A 1 94 ? 8.288 -2.070 -9.766 1.00 97.44 94 TYR A N 1
ATOM 688 C CA . TYR A 1 94 ? 7.608 -1.103 -10.635 1.00 97.44 94 TYR A CA 1
ATOM 689 C C . TYR A 1 94 ? 8.335 -0.968 -11.968 1.00 97.44 94 TYR A C 1
ATOM 691 O O . TYR A 1 94 ? 9.548 -1.139 -12.029 1.00 97.44 94 TYR A O 1
ATOM 699 N N . ALA A 1 95 ? 7.604 -0.640 -13.030 1.00 96.12 95 ALA A N 1
ATOM 700 C CA . ALA A 1 95 ? 8.222 -0.146 -14.252 1.00 96.12 95 ALA A CA 1
ATOM 701 C C . ALA A 1 95 ? 8.607 1.324 -14.054 1.00 96.12 95 ALA A C 1
ATOM 703 O O . ALA A 1 95 ? 7.852 2.069 -13.438 1.00 96.12 95 ALA A O 1
ATOM 704 N N . TRP A 1 96 ? 9.766 1.723 -14.567 1.00 95.50 96 TRP A N 1
ATOM 705 C CA . TRP A 1 96 ? 10.272 3.093 -14.541 1.00 95.50 96 TRP A CA 1
ATOM 706 C C . TRP A 1 96 ? 10.739 3.497 -15.936 1.00 95.50 96 TRP A C 1
ATOM 708 O O . TRP A 1 96 ? 11.348 2.668 -16.613 1.00 95.50 96 TRP A O 1
ATOM 718 N N . PRO A 1 97 ? 10.507 4.741 -16.376 1.00 93.38 97 PRO A N 1
ATOM 719 C CA . PRO A 1 97 ? 11.027 5.200 -17.655 1.00 93.38 97 PRO A CA 1
ATOM 720 C C . PRO A 1 97 ? 12.559 5.221 -17.621 1.00 93.38 97 PRO A C 1
ATOM 722 O O . PRO A 1 97 ? 13.170 5.708 -16.665 1.00 93.38 97 PRO A O 1
ATOM 725 N N . MET A 1 98 ? 13.176 4.681 -18.667 1.00 88.69 98 MET A N 1
ATOM 726 C CA . MET A 1 98 ? 14.625 4.697 -18.845 1.00 88.69 98 MET A CA 1
ATOM 727 C C . MET A 1 98 ? 15.068 5.977 -19.574 1.00 88.69 98 MET A C 1
ATOM 729 O O . MET A 1 98 ? 14.389 6.475 -20.475 1.00 88.69 98 MET A O 1
ATOM 733 N N . LEU A 1 99 ? 16.227 6.518 -19.194 1.00 81.81 99 LEU A N 1
ATOM 734 C CA . LEU A 1 99 ? 16.892 7.610 -19.897 1.00 81.81 99 LEU A CA 1
ATOM 735 C C . LEU A 1 99 ? 17.235 7.147 -21.320 1.00 81.81 99 LEU A C 1
ATOM 737 O O . LEU A 1 99 ? 17.984 6.190 -21.502 1.00 81.81 99 LEU A O 1
ATOM 741 N N . GLY A 1 100 ? 16.692 7.836 -22.324 1.00 76.06 100 GLY A N 1
ATOM 742 C CA . GLY A 1 100 ? 16.865 7.473 -23.735 1.00 76.06 100 GLY A CA 1
ATOM 743 C C . GLY A 1 100 ? 15.758 6.588 -24.323 1.00 76.06 100 GLY A C 1
ATOM 744 O O . GLY A 1 100 ? 15.877 6.194 -25.479 1.00 76.06 100 GLY A O 1
ATOM 745 N N . GLY A 1 101 ? 14.682 6.312 -23.578 1.00 81.75 101 GLY A N 1
ATOM 746 C CA . GLY A 1 101 ? 13.556 5.474 -24.019 1.00 81.75 101 GLY A CA 1
ATOM 747 C C . GLY A 1 101 ? 13.592 4.080 -23.394 1.00 81.75 101 GLY A C 1
ATOM 748 O O . GLY A 1 101 ? 14.602 3.714 -22.810 1.00 81.75 101 GLY A O 1
ATOM 749 N N . GLY A 1 102 ? 12.486 3.332 -23.476 1.00 87.06 102 GLY A N 1
ATOM 750 C CA . GLY A 1 102 ? 12.331 2.014 -22.845 1.00 87.06 102 GLY A CA 1
ATOM 751 C C . GLY A 1 102 ? 11.958 2.056 -21.354 1.00 87.06 102 GLY A C 1
ATOM 752 O O . GLY A 1 102 ? 11.594 3.102 -20.806 1.00 87.06 102 GLY A O 1
ATOM 753 N N . TRP A 1 103 ? 12.041 0.900 -20.687 1.00 91.44 103 TRP A N 1
ATOM 754 C CA . TRP A 1 103 ? 11.593 0.725 -19.300 1.00 91.44 103 TRP A CA 1
ATOM 755 C C . TRP A 1 103 ? 12.596 -0.039 -18.436 1.00 91.44 103 TRP A C 1
ATOM 757 O O . TRP A 1 103 ? 13.290 -0.939 -18.901 1.00 91.44 103 TRP A O 1
ATOM 767 N N . VAL A 1 104 ? 12.619 0.268 -17.140 1.00 89.88 104 VAL A N 1
ATOM 768 C CA . VAL A 1 104 ? 13.416 -0.419 -16.119 1.00 89.88 104 VAL A CA 1
ATOM 769 C C . VAL A 1 104 ? 12.503 -1.018 -15.058 1.00 89.88 104 VAL A C 1
ATOM 771 O O . VAL A 1 104 ? 11.693 -0.306 -14.471 1.00 89.88 104 VAL A O 1
ATOM 774 N N . VAL A 1 105 ? 12.680 -2.300 -14.750 1.00 92.81 105 VAL A N 1
ATOM 775 C CA . VAL A 1 105 ? 12.075 -2.965 -13.590 1.00 92.81 105 VAL A CA 1
ATOM 776 C C . VAL A 1 105 ? 13.186 -3.307 -12.594 1.00 92.81 105 VAL A C 1
ATOM 778 O O . VAL A 1 105 ? 13.961 -4.238 -12.829 1.00 92.81 105 VAL A O 1
ATOM 781 N N . PRO A 1 106 ? 13.342 -2.555 -11.494 1.00 92.75 106 PRO A N 1
ATOM 782 C CA . PRO A 1 106 ? 14.392 -2.827 -10.530 1.00 92.75 106 PRO A CA 1
ATOM 783 C C . PRO A 1 106 ? 14.016 -3.988 -9.603 1.00 92.75 106 PRO A C 1
ATOM 785 O O . PRO A 1 106 ? 12.867 -4.141 -9.182 1.00 92.75 106 PRO A O 1
ATOM 788 N N . LEU A 1 107 ? 15.024 -4.776 -9.239 1.00 89.12 107 LEU A N 1
ATOM 789 C CA . LEU A 1 107 ? 14.997 -5.745 -8.149 1.00 89.12 107 LEU A CA 1
ATOM 790 C C . LEU A 1 107 ? 15.598 -5.118 -6.887 1.00 89.12 107 LEU A C 1
ATOM 792 O O . LEU A 1 107 ? 16.223 -4.055 -6.928 1.00 89.12 107 LEU A O 1
ATOM 796 N N . LEU A 1 108 ? 15.468 -5.797 -5.744 1.00 88.31 108 LEU A N 1
ATOM 797 C CA . LEU A 1 108 ? 16.252 -5.392 -4.582 1.00 88.31 108 LEU A CA 1
ATOM 798 C C . LEU A 1 108 ? 17.738 -5.732 -4.736 1.00 88.31 108 LEU A C 1
ATOM 800 O O . LEU A 1 108 ? 18.071 -6.801 -5.257 1.00 88.31 108 LEU A O 1
ATOM 804 N N . PRO A 1 109 ? 18.623 -4.910 -4.137 1.00 83.75 109 PRO A N 1
ATOM 805 C CA . PRO A 1 109 ? 20.028 -5.246 -3.984 1.00 83.75 109 PRO A CA 1
ATOM 806 C C . PRO A 1 109 ? 20.218 -6.559 -3.206 1.00 83.75 109 PRO A C 1
ATOM 808 O O . PRO A 1 109 ? 19.551 -6.751 -2.182 1.00 83.75 109 PRO A O 1
ATOM 811 N N . PRO A 1 110 ? 21.211 -7.397 -3.561 1.00 77.56 110 PRO A N 1
ATOM 812 C CA . PRO A 1 110 ? 21.480 -8.670 -2.886 1.00 77.56 110 PRO A CA 1
ATOM 813 C C . PRO A 1 110 ? 21.648 -8.591 -1.362 1.00 77.56 110 PRO A C 1
ATOM 815 O O . PRO A 1 110 ? 21.342 -9.537 -0.637 1.00 77.56 110 PRO A O 1
ATOM 818 N N . ALA A 1 111 ? 22.112 -7.449 -0.845 1.00 78.75 111 ALA A N 1
ATOM 819 C CA . ALA A 1 111 ? 22.213 -7.205 0.591 1.00 78.75 111 ALA A CA 1
ATOM 820 C C . ALA A 1 111 ? 20.869 -7.358 1.327 1.00 78.75 111 ALA A C 1
ATOM 822 O O . ALA A 1 111 ? 20.862 -7.876 2.441 1.00 78.75 111 ALA A O 1
ATOM 823 N N . HIS A 1 112 ? 19.749 -6.993 0.695 1.00 86.00 112 HIS A N 1
ATOM 824 C CA . HIS A 1 112 ? 18.425 -7.115 1.303 1.00 86.00 112 HIS A CA 1
ATOM 825 C C . HIS A 1 112 ? 17.997 -8.576 1.436 1.00 86.00 112 HIS A C 1
ATOM 827 O O . HIS A 1 112 ? 17.549 -8.965 2.505 1.00 86.00 112 HIS A O 1
ATOM 833 N N . TYR A 1 113 ? 18.201 -9.408 0.408 1.00 82.44 113 TYR A N 1
ATOM 834 C CA . TYR A 1 113 ? 17.889 -10.844 0.495 1.00 82.44 113 TYR A CA 1
ATOM 835 C C . TYR A 1 113 ? 18.758 -11.570 1.528 1.00 82.44 113 TYR A C 1
ATOM 837 O O . TYR A 1 113 ? 18.351 -12.578 2.095 1.00 82.44 113 TYR A O 1
ATOM 845 N N . ARG A 1 114 ? 19.972 -11.059 1.770 1.00 77.44 114 ARG A N 1
ATOM 846 C CA . ARG A 1 114 ? 20.880 -11.555 2.811 1.00 77.44 114 ARG A CA 1
ATOM 847 C C . ARG A 1 114 ? 20.355 -11.261 4.215 1.00 77.44 114 ARG A C 1
ATOM 849 O O . ARG A 1 114 ? 20.494 -12.101 5.094 1.00 77.44 114 ARG A O 1
ATOM 856 N N . ALA A 1 115 ? 19.812 -10.060 4.406 1.00 82.88 115 ALA A N 1
ATOM 857 C CA . ALA A 1 115 ? 19.240 -9.622 5.673 1.00 82.88 115 ALA A CA 1
ATOM 858 C C . ALA A 1 115 ? 17.873 -10.272 5.935 1.00 82.88 115 ALA A C 1
ATOM 860 O O . ALA A 1 115 ? 17.575 -10.632 7.068 1.00 82.88 115 ALA A O 1
ATOM 861 N N . ASP A 1 116 ? 17.074 -10.453 4.883 1.00 84.25 116 ASP A N 1
ATOM 862 C CA . ASP A 1 116 ? 15.758 -11.077 4.935 1.00 84.25 116 ASP A CA 1
ATOM 863 C C . ASP A 1 116 ? 15.552 -12.000 3.717 1.00 84.25 116 ASP A C 1
ATOM 865 O O . ASP A 1 116 ? 15.159 -11.549 2.632 1.00 84.25 116 ASP A O 1
ATOM 869 N N . PRO A 1 117 ? 15.799 -13.314 3.876 1.00 81.12 117 PRO A N 1
ATOM 870 C CA . PRO A 1 117 ? 15.570 -14.300 2.823 1.00 81.12 117 PRO A CA 1
ATOM 871 C C . PRO A 1 117 ? 14.111 -14.387 2.350 1.00 81.12 117 PRO A C 1
ATOM 873 O O . PRO A 1 117 ? 13.868 -14.852 1.234 1.00 81.12 117 PRO A O 1
ATOM 876 N N . GLY A 1 118 ? 13.139 -13.929 3.149 1.00 83.50 118 GLY A N 1
ATOM 877 C CA . GLY A 1 118 ? 11.725 -13.868 2.768 1.00 83.50 118 GLY A CA 1
ATOM 878 C C . GLY A 1 118 ? 11.477 -12.956 1.564 1.00 83.50 118 GLY A C 1
ATOM 879 O O . GLY A 1 118 ? 10.585 -13.220 0.753 1.00 83.50 118 GLY A O 1
ATOM 880 N N . LEU A 1 119 ? 12.345 -11.959 1.362 1.00 87.81 119 LEU A N 1
ATOM 881 C CA . LEU A 1 119 ? 12.305 -11.041 0.222 1.00 87.81 119 LEU A CA 1
ATOM 882 C C . LEU A 1 119 ? 12.595 -11.711 -1.122 1.00 87.81 119 LEU A C 1
ATOM 884 O O . LEU A 1 119 ? 12.273 -11.133 -2.157 1.00 87.81 119 LEU A O 1
ATOM 888 N N . LEU A 1 120 ? 13.149 -12.926 -1.137 1.00 83.50 120 LEU A N 1
ATOM 889 C CA . LEU A 1 120 ? 13.324 -13.692 -2.376 1.00 83.50 120 LEU A CA 1
ATOM 890 C C . LEU A 1 120 ? 11.991 -14.007 -3.059 1.00 83.50 120 LEU A C 1
ATOM 892 O O . LEU A 1 120 ? 11.972 -14.231 -4.268 1.00 83.50 120 LEU A O 1
ATOM 896 N N . ALA A 1 121 ? 10.885 -13.998 -2.308 1.00 85.00 121 ALA A N 1
ATOM 897 C CA . ALA A 1 121 ? 9.545 -14.190 -2.849 1.00 85.00 121 ALA A CA 1
ATOM 898 C C . ALA A 1 121 ? 9.135 -13.101 -3.860 1.00 85.00 121 ALA A C 1
ATOM 900 O O . ALA A 1 121 ? 8.182 -13.314 -4.604 1.00 85.00 121 ALA A O 1
ATOM 901 N N . THR A 1 122 ? 9.841 -11.965 -3.929 1.00 90.12 122 THR A N 1
ATOM 902 C CA . THR A 1 122 ? 9.529 -10.909 -4.909 1.00 90.12 122 THR A CA 1
ATOM 903 C C . THR A 1 122 ? 10.259 -11.069 -6.234 1.00 90.12 122 THR A C 1
ATOM 905 O O . THR A 1 122 ? 9.791 -10.560 -7.239 1.00 90.12 122 THR A O 1
ATOM 908 N N . VAL A 1 123 ? 11.400 -11.764 -6.263 1.00 85.12 123 VAL A N 1
ATOM 909 C CA . VAL A 1 123 ? 12.246 -11.816 -7.466 1.00 85.12 123 VAL A CA 1
ATOM 910 C C . VAL A 1 123 ? 11.465 -12.393 -8.644 1.00 85.12 123 VAL A C 1
ATOM 912 O O . VAL A 1 123 ? 11.524 -11.868 -9.750 1.00 85.12 123 VAL A O 1
ATOM 915 N N . ALA A 1 124 ? 10.708 -13.462 -8.388 1.00 82.50 124 ALA A N 1
ATOM 916 C CA . ALA A 1 124 ? 9.897 -14.125 -9.397 1.00 82.50 124 ALA A CA 1
ATOM 917 C C . ALA A 1 124 ? 8.843 -13.191 -10.026 1.00 82.50 124 ALA A C 1
ATOM 919 O O . ALA A 1 124 ? 8.870 -13.041 -11.247 1.00 82.50 124 ALA A O 1
ATOM 920 N N . PRO A 1 125 ? 7.940 -12.545 -9.257 1.00 88.56 125 PRO A N 1
ATOM 921 C CA . PRO A 1 125 ? 6.968 -11.616 -9.832 1.00 88.56 125 PRO A CA 1
ATOM 922 C C . PRO A 1 125 ? 7.613 -10.375 -10.462 1.00 88.56 125 PRO A C 1
ATOM 924 O O . PRO A 1 125 ? 7.142 -9.938 -11.509 1.00 88.56 125 PRO A O 1
ATOM 927 N N . ASP A 1 126 ? 8.705 -9.845 -9.900 1.00 90.25 126 ASP A N 1
ATOM 928 C CA . ASP A 1 126 ? 9.404 -8.688 -10.476 1.00 90.25 126 ASP A CA 1
ATOM 929 C C . ASP A 1 126 ? 9.957 -9.021 -11.881 1.00 90.25 126 ASP A C 1
ATOM 931 O O . ASP A 1 126 ? 9.777 -8.261 -12.833 1.00 90.25 126 ASP A O 1
ATOM 935 N N . VAL A 1 127 ? 10.570 -10.200 -12.046 1.00 82.75 127 VAL A N 1
ATOM 936 C CA . VAL A 1 127 ? 11.060 -10.674 -13.353 1.00 82.75 127 VAL A CA 1
ATOM 937 C C . VAL A 1 127 ? 9.911 -11.052 -14.285 1.00 82.75 127 VAL A C 1
ATOM 939 O O . VAL A 1 127 ? 9.950 -10.712 -15.465 1.00 82.75 127 VAL A O 1
ATOM 942 N N . ALA A 1 128 ? 8.854 -11.690 -13.777 1.00 82.38 128 ALA A N 1
ATOM 943 C CA . ALA A 1 128 ? 7.679 -12.026 -14.579 1.00 82.38 128 ALA A CA 1
ATOM 944 C C . ALA A 1 128 ? 7.003 -10.777 -15.169 1.00 82.38 128 ALA A C 1
ATOM 946 O O . ALA A 1 128 ? 6.537 -10.819 -16.308 1.00 82.38 128 ALA A O 1
ATOM 947 N N . LYS A 1 129 ? 6.986 -9.656 -14.434 1.00 89.88 129 LYS A N 1
ATOM 948 C CA . LYS A 1 129 ? 6.555 -8.352 -14.957 1.00 89.88 129 LYS A CA 1
ATOM 949 C C . LYS A 1 129 ? 7.416 -7.917 -16.138 1.00 89.88 129 LYS A C 1
ATOM 951 O O . LYS A 1 129 ? 6.870 -7.655 -17.205 1.00 89.88 129 LYS A O 1
ATOM 956 N N . ALA A 1 130 ? 8.738 -7.888 -15.967 1.00 86.19 130 ALA A N 1
ATOM 957 C CA . ALA A 1 130 ? 9.661 -7.481 -17.026 1.00 86.19 130 ALA A CA 1
ATOM 958 C C . ALA A 1 130 ? 9.510 -8.347 -18.290 1.00 86.19 130 ALA A C 1
ATOM 960 O O . ALA A 1 130 ? 9.437 -7.816 -19.396 1.00 86.19 130 ALA A O 1
ATOM 961 N N . VAL A 1 131 ? 9.369 -9.667 -18.130 1.00 80.81 131 VAL A N 1
ATOM 962 C CA . VAL A 1 131 ? 9.122 -10.591 -19.250 1.00 80.81 131 VAL A CA 1
ATOM 963 C C . VAL A 1 131 ? 7.800 -10.274 -19.949 1.00 80.81 131 VAL A C 1
ATOM 965 O O . VAL A 1 131 ? 7.773 -10.180 -21.171 1.00 80.81 131 VAL A O 1
ATOM 968 N N . ARG A 1 132 ? 6.705 -10.052 -19.208 1.00 85.81 132 ARG A N 1
ATOM 969 C CA . ARG A 1 132 ? 5.410 -9.677 -19.809 1.00 85.81 132 ARG A CA 1
ATOM 970 C C . ARG A 1 132 ? 5.492 -8.370 -20.591 1.00 85.81 132 ARG A C 1
ATOM 972 O O . ARG A 1 132 ? 4.941 -8.294 -21.684 1.00 85.81 132 ARG A O 1
ATOM 979 N N . MET A 1 133 ? 6.193 -7.372 -20.055 1.00 86.88 133 MET A N 1
ATOM 980 C CA . MET A 1 133 ? 6.427 -6.107 -20.753 1.00 86.88 133 MET A CA 1
ATOM 981 C C . MET A 1 133 ? 7.223 -6.323 -22.044 1.00 86.88 133 MET A C 1
ATOM 983 O O . MET A 1 133 ? 6.863 -5.767 -23.076 1.00 86.88 133 MET A O 1
ATOM 987 N N . ALA A 1 134 ? 8.268 -7.154 -22.002 1.00 80.81 134 ALA A N 1
ATOM 988 C CA . ALA A 1 134 ? 9.099 -7.452 -23.167 1.00 80.81 134 ALA A CA 1
ATOM 989 C C . ALA A 1 134 ? 8.318 -8.207 -24.254 1.00 80.81 134 ALA A C 1
ATOM 991 O O . ALA A 1 134 ? 8.421 -7.866 -25.428 1.00 80.81 134 ALA A O 1
ATOM 992 N N . VAL A 1 135 ? 7.493 -9.185 -23.864 1.00 79.38 135 VAL A N 1
ATOM 993 C CA . VAL A 1 135 ? 6.604 -9.915 -24.784 1.00 79.38 135 VAL A CA 1
ATOM 994 C C . VAL A 1 135 ? 5.582 -8.974 -25.424 1.00 79.38 135 VAL A C 1
ATOM 996 O O . VAL A 1 135 ? 5.378 -9.043 -26.632 1.00 79.38 135 VAL A O 1
ATOM 999 N N . GLY A 1 136 ? 4.971 -8.078 -24.640 1.00 85.31 136 GLY A N 1
ATOM 1000 C CA . GLY A 1 136 ? 4.053 -7.064 -25.164 1.00 85.31 136 GLY A CA 1
ATOM 1001 C C . GLY A 1 136 ? 4.738 -6.157 -26.184 1.00 85.31 136 GLY A C 1
ATOM 1002 O O . GLY A 1 136 ? 4.254 -6.014 -27.305 1.00 85.31 136 GLY A O 1
ATOM 1003 N N . LEU A 1 137 ? 5.917 -5.634 -25.844 1.00 82.62 137 LEU A N 1
ATOM 1004 C CA . LEU A 1 137 ? 6.686 -4.765 -26.732 1.00 82.62 137 LEU A CA 1
ATOM 1005 C C . LEU A 1 137 ? 7.070 -5.468 -28.043 1.00 82.62 137 LEU A C 1
ATOM 1007 O O . LEU A 1 137 ? 6.873 -4.900 -29.114 1.00 82.62 137 LEU A O 1
ATOM 1011 N N . ALA A 1 138 ? 7.523 -6.724 -27.976 1.00 75.31 138 ALA A N 1
ATOM 1012 C CA . ALA A 1 138 ? 7.825 -7.538 -29.156 1.00 75.31 138 ALA A CA 1
ATOM 1013 C C . ALA A 1 138 ? 6.588 -7.812 -30.034 1.00 75.31 138 ALA A C 1
ATOM 1015 O O . ALA A 1 138 ? 6.714 -7.996 -31.243 1.00 75.31 138 ALA A O 1
ATOM 1016 N N . ALA A 1 139 ? 5.391 -7.810 -29.442 1.00 84.38 139 ALA A N 1
ATOM 1017 C CA . ALA A 1 139 ? 4.114 -7.913 -30.145 1.00 84.38 139 ALA A CA 1
ATOM 1018 C C . ALA A 1 139 ? 3.573 -6.553 -30.640 1.00 84.38 139 ALA A C 1
ATOM 1020 O O . ALA A 1 139 ? 2.423 -6.475 -31.072 1.00 84.38 139 ALA A O 1
ATOM 1021 N N . GLY A 1 140 ? 4.361 -5.474 -30.558 1.00 86.19 140 GLY A N 1
ATOM 1022 C CA . GLY A 1 140 ? 3.936 -4.124 -30.936 1.00 86.19 140 GLY A CA 1
ATOM 1023 C C . GLY A 1 140 ? 2.959 -3.478 -29.947 1.00 86.19 140 GLY A C 1
ATOM 1024 O O . GLY A 1 140 ? 2.289 -2.508 -30.294 1.00 86.19 140 GLY A O 1
ATOM 1025 N N . GLN A 1 141 ? 2.855 -4.007 -28.725 1.00 89.69 141 GLN A N 1
ATOM 1026 C CA . GLN A 1 141 ? 2.032 -3.463 -27.646 1.00 89.69 141 GLN A CA 1
ATOM 1027 C C . GLN A 1 141 ? 2.928 -2.691 -26.667 1.00 89.69 141 GLN A C 1
ATOM 1029 O O . GLN A 1 141 ? 3.546 -3.302 -25.789 1.00 89.69 141 GLN A O 1
ATOM 1034 N N . PRO A 1 142 ? 3.041 -1.356 -26.799 1.00 88.75 142 PRO A N 1
ATOM 1035 C CA . PRO A 1 142 ? 3.869 -0.578 -25.893 1.00 88.75 142 PRO A CA 1
ATOM 1036 C C . PRO A 1 142 ? 3.310 -0.662 -24.472 1.00 88.75 142 PRO A C 1
ATOM 1038 O O . PRO A 1 142 ? 2.105 -0.545 -24.248 1.00 88.75 142 PRO A O 1
ATOM 1041 N N . TYR A 1 143 ? 4.200 -0.835 -23.496 1.00 91.00 143 TYR A N 1
ATOM 1042 C CA . TYR A 1 143 ? 3.816 -0.696 -22.099 1.00 91.00 143 TYR A CA 1
ATOM 1043 C C . TYR A 1 143 ? 3.497 0.772 -21.797 1.00 91.00 143 TYR A C 1
ATOM 1045 O O . TYR A 1 143 ? 4.257 1.670 -22.166 1.00 91.00 143 TYR A O 1
ATOM 1053 N N . ALA A 1 144 ? 2.403 0.998 -21.079 1.00 93.50 144 ALA A N 1
ATOM 1054 C CA . ALA A 1 144 ? 2.011 2.297 -20.563 1.00 93.50 144 ALA A CA 1
ATOM 1055 C C . ALA A 1 144 ? 1.551 2.150 -19.113 1.00 93.50 144 ALA A C 1
ATOM 1057 O O . ALA A 1 144 ? 1.088 1.086 -18.699 1.00 93.50 144 ALA A O 1
ATOM 1058 N N . TYR A 1 145 ? 1.677 3.231 -18.347 1.00 96.06 145 TYR A N 1
ATOM 1059 C CA . TYR A 1 145 ? 1.037 3.288 -17.043 1.00 96.06 145 TYR A CA 1
ATOM 1060 C C . TYR A 1 145 ? -0.470 3.402 -17.191 1.00 96.06 145 TYR A C 1
ATOM 1062 O O . TYR A 1 145 ? -0.969 4.152 -18.038 1.00 96.06 145 TYR A O 1
ATOM 1070 N N . ASP A 1 146 ? -1.169 2.735 -16.283 1.00 95.00 146 ASP A N 1
ATOM 1071 C CA . ASP A 1 146 ? -2.588 2.958 -16.083 1.00 95.00 146 ASP A CA 1
ATOM 1072 C C . ASP A 1 146 ? -2.817 4.430 -15.740 1.00 95.00 146 ASP A C 1
ATOM 1074 O O . ASP A 1 146 ? -2.101 5.021 -14.925 1.00 95.00 146 ASP A O 1
ATOM 1078 N N . GLN A 1 147 ? -3.825 5.019 -16.370 1.00 92.31 147 GLN A N 1
ATOM 1079 C CA . GLN A 1 147 ? -4.273 6.359 -16.031 1.00 92.31 147 GLN A CA 1
ATOM 1080 C C . GLN A 1 147 ? -5.291 6.272 -14.900 1.00 92.31 147 GLN A C 1
ATOM 1082 O O . GLN A 1 147 ? -6.106 5.347 -14.859 1.00 92.31 147 GLN A O 1
ATOM 1087 N N . ILE A 1 148 ? -5.225 7.236 -13.987 1.00 93.44 148 ILE A N 1
ATOM 1088 C CA . ILE A 1 148 ? -6.281 7.460 -13.007 1.00 93.44 148 ILE A CA 1
ATOM 1089 C C . ILE A 1 148 ? -6.657 8.929 -12.997 1.00 93.44 148 ILE A C 1
ATOM 1091 O O . ILE A 1 148 ? -5.806 9.808 -13.158 1.00 93.44 148 ILE A O 1
ATOM 1095 N N . ASP A 1 149 ? -7.923 9.179 -12.718 1.00 94.50 149 ASP A N 1
ATOM 1096 C CA . ASP A 1 149 ? -8.438 10.510 -12.478 1.00 94.50 149 ASP A CA 1
ATOM 1097 C C . ASP A 1 149 ? -8.203 10.870 -11.004 1.00 94.50 149 ASP A C 1
ATOM 1099 O O . ASP A 1 149 ? -8.831 10.328 -10.091 1.00 94.50 149 ASP A O 1
ATOM 1103 N N . ALA A 1 150 ? -7.262 11.780 -10.754 1.00 94.00 150 ALA A N 1
ATOM 1104 C CA . ALA A 1 150 ? -6.969 12.290 -9.418 1.00 94.00 150 ALA A CA 1
ATOM 1105 C C . ALA A 1 150 ? -7.725 13.604 -9.178 1.00 94.00 150 ALA A C 1
ATOM 1107 O O . ALA A 1 150 ? -7.368 14.648 -9.726 1.00 94.00 150 ALA A O 1
ATOM 1108 N N . VAL A 1 151 ? -8.757 13.567 -8.335 1.00 95.56 151 VAL A N 1
ATOM 1109 C CA . VAL A 1 151 ? -9.524 14.756 -7.947 1.00 95.56 151 VAL A CA 1
ATOM 1110 C C . VAL A 1 151 ? -9.031 15.255 -6.598 1.00 95.56 151 VAL A C 1
ATOM 1112 O O . VAL A 1 151 ? -9.193 14.598 -5.571 1.00 95.56 151 VAL A O 1
ATOM 1115 N N . TRP A 1 152 ? -8.444 16.446 -6.589 1.00 94.94 152 TRP A N 1
ATOM 1116 C CA . TRP A 1 152 ? -7.892 17.057 -5.386 1.00 94.94 152 TRP A CA 1
ATOM 1117 C C . TRP A 1 152 ? -8.592 18.362 -5.068 1.00 94.94 152 TRP A C 1
ATOM 1119 O O . TRP A 1 152 ? -8.689 19.227 -5.936 1.00 94.94 152 TRP A O 1
ATOM 1129 N N . ARG A 1 153 ? -9.057 18.491 -3.820 1.00 94.88 153 ARG A N 1
ATOM 1130 C CA . ARG A 1 153 ? -9.796 19.664 -3.328 1.00 94.88 153 ARG A CA 1
ATOM 1131 C C . ARG A 1 153 ? -10.906 20.078 -4.309 1.00 94.88 153 ARG A C 1
ATOM 1133 O O . ARG A 1 153 ? -10.895 21.214 -4.789 1.00 94.88 153 ARG A O 1
ATOM 1140 N N . PRO A 1 154 ? -11.821 19.148 -4.661 1.00 96.88 154 PRO A N 1
ATOM 1141 C CA . PRO A 1 154 ? -12.954 19.472 -5.518 1.00 96.88 154 PRO A CA 1
ATOM 1142 C C . PRO A 1 154 ? -13.718 20.657 -4.933 1.00 96.88 154 PRO A C 1
ATOM 1144 O O . PRO A 1 154 ? -13.836 20.771 -3.720 1.00 96.88 154 PRO A O 1
ATOM 1147 N N . THR A 1 155 ? -14.287 21.507 -5.781 1.00 97.50 155 THR A N 1
ATOM 1148 C CA . THR A 1 155 ? -15.217 22.546 -5.317 1.00 97.50 155 THR A CA 1
ATOM 1149 C C . THR A 1 155 ? -16.371 21.925 -4.528 1.00 97.50 155 THR A C 1
ATOM 1151 O O . THR A 1 155 ? -16.737 20.770 -4.765 1.00 97.50 155 THR A O 1
ATOM 1154 N N . ARG A 1 156 ? -17.017 22.703 -3.653 1.00 95.62 156 ARG A N 1
ATOM 1155 C CA . ARG A 1 156 ? -18.197 22.258 -2.900 1.00 95.62 156 ARG A CA 1
ATOM 1156 C C . ARG A 1 156 ? -19.223 21.508 -3.750 1.00 95.62 156 ARG A C 1
ATOM 1158 O O . ARG A 1 156 ? -19.639 20.413 -3.394 1.00 95.62 156 ARG A O 1
ATOM 1165 N N . THR A 1 157 ? -19.602 22.072 -4.897 1.00 97.75 157 THR A N 1
ATOM 1166 C CA . THR A 1 157 ? -20.593 21.471 -5.802 1.00 97.75 157 THR A CA 1
ATOM 1167 C C . THR A 1 157 ? -20.113 20.139 -6.374 1.00 97.75 157 THR A C 1
ATOM 1169 O O . THR A 1 157 ? -20.894 19.193 -6.469 1.00 97.75 157 THR A O 1
ATOM 1172 N N . GLN A 1 158 ? -18.826 20.033 -6.722 1.00 98.12 158 GLN A N 1
ATOM 1173 C CA . GLN A 1 158 ? -18.236 18.766 -7.158 1.00 98.12 158 GLN A CA 1
ATOM 1174 C C . GLN A 1 158 ? -18.246 17.740 -6.021 1.00 98.12 158 GLN A C 1
ATOM 1176 O O . GLN A 1 158 ? -18.649 16.603 -6.245 1.00 98.12 158 GLN A O 1
ATOM 1181 N N . TRP A 1 159 ? -17.868 18.135 -4.801 1.00 98.25 159 TRP A N 1
ATOM 1182 C CA . TRP A 1 159 ? -17.888 17.250 -3.636 1.00 98.25 159 TRP A CA 1
ATOM 1183 C C . TRP A 1 159 ? -19.298 16.756 -3.300 1.00 98.25 159 TRP A C 1
ATOM 1185 O O . TRP A 1 159 ? -19.508 15.560 -3.120 1.00 98.25 159 TRP A O 1
ATOM 1195 N N . GLU A 1 160 ? -20.293 17.641 -3.296 1.00 98.25 160 GLU A N 1
ATOM 1196 C CA . GLU A 1 160 ? -21.697 17.273 -3.089 1.00 98.25 160 GLU A CA 1
ATOM 1197 C C . GLU A 1 160 ? -22.204 16.305 -4.174 1.00 98.25 160 GLU A C 1
ATOM 1199 O O . GLU A 1 160 ? -22.983 15.396 -3.877 1.00 98.25 160 GLU A O 1
ATOM 1204 N N . GLY A 1 161 ? -21.751 16.467 -5.423 1.00 98.50 161 GLY A N 1
ATOM 1205 C CA . GLY A 1 161 ? -22.021 15.530 -6.517 1.00 98.50 161 GLY A CA 1
ATOM 1206 C C . GLY A 1 161 ? -21.390 14.154 -6.287 1.00 98.50 161 GLY A C 1
ATOM 1207 O O . GLY A 1 161 ? -22.083 13.145 -6.384 1.00 98.50 161 GLY A O 1
ATOM 1208 N N . ILE A 1 162 ? -20.113 14.127 -5.904 1.00 98.31 162 ILE A N 1
ATOM 1209 C CA . ILE A 1 162 ? -19.331 12.923 -5.566 1.00 98.31 162 ILE A CA 1
ATOM 1210 C C . ILE A 1 162 ? -19.991 12.144 -4.421 1.00 98.31 162 ILE A C 1
ATOM 1212 O O . ILE A 1 162 ? -20.222 10.940 -4.528 1.00 98.31 162 ILE A O 1
ATOM 1216 N N . VAL A 1 163 ? -20.352 12.835 -3.337 1.00 98.56 163 VAL A N 1
ATOM 1217 C CA . VAL A 1 163 ? -21.040 12.235 -2.184 1.00 98.56 163 VAL A CA 1
ATOM 1218 C C . VAL A 1 163 ? -22.389 11.665 -2.612 1.00 98.56 163 VAL A C 1
ATOM 1220 O O . VAL A 1 163 ? -22.716 10.531 -2.269 1.00 98.56 163 VAL A O 1
ATOM 1223 N N . ARG A 1 164 ? -23.172 12.420 -3.391 1.00 98.56 164 ARG A N 1
ATOM 1224 C CA . ARG A 1 164 ? -24.476 11.965 -3.886 1.00 98.56 164 ARG A CA 1
ATOM 1225 C C . ARG A 1 164 ? -24.351 10.722 -4.758 1.00 98.56 164 ARG A C 1
ATOM 1227 O O . ARG A 1 164 ? -25.140 9.805 -4.573 1.00 98.56 164 ARG A O 1
ATOM 1234 N N . GLU A 1 165 ? -23.373 10.680 -5.662 1.00 98.19 165 GLU A N 1
ATOM 1235 C CA . GLU A 1 165 ? -23.103 9.515 -6.510 1.00 98.19 165 GLU A CA 1
ATOM 1236 C C . GLU A 1 165 ? -22.844 8.265 -5.664 1.00 98.19 165 GLU A C 1
ATOM 1238 O O . GLU A 1 165 ? -23.477 7.234 -5.890 1.00 98.19 165 GLU A O 1
ATOM 1243 N N . PHE A 1 166 ? -21.974 8.359 -4.653 1.00 97.94 166 PHE A N 1
ATOM 1244 C CA . PHE A 1 166 ? -21.711 7.237 -3.750 1.00 97.94 166 PHE A CA 1
ATOM 1245 C C . PHE A 1 166 ? -22.976 6.786 -3.009 1.00 97.94 166 PHE A C 1
ATOM 1247 O O . PHE A 1 166 ? -23.261 5.594 -2.916 1.00 97.94 166 PHE A O 1
ATOM 1254 N N . LEU A 1 167 ? -23.766 7.736 -2.504 1.00 98.12 167 LEU A N 1
ATOM 1255 C CA . LEU A 1 167 ? -24.973 7.442 -1.730 1.00 98.12 167 LEU A CA 1
ATOM 1256 C C . LEU A 1 167 ? -26.113 6.823 -2.558 1.00 98.12 167 LEU A C 1
ATOM 1258 O O . LEU A 1 167 ? -27.036 6.266 -1.961 1.00 98.12 167 LEU A O 1
ATOM 1262 N N . LEU A 1 168 ? -26.057 6.866 -3.897 1.00 97.94 168 LEU A N 1
ATOM 1263 C CA . LEU A 1 168 ? -26.985 6.111 -4.752 1.00 97.94 168 LEU A CA 1
ATOM 1264 C C . LEU A 1 168 ? -26.782 4.596 -4.619 1.00 97.94 168 LEU A C 1
ATOM 1266 O O . LEU A 1 168 ? -27.745 3.838 -4.723 1.00 97.94 168 LEU A O 1
ATOM 1270 N N . ASP A 1 169 ? -25.549 4.156 -4.365 1.00 97.56 169 ASP A N 1
ATOM 1271 C CA . ASP A 1 169 ? -25.203 2.749 -4.175 1.00 97.56 169 ASP A CA 1
ATOM 1272 C C . ASP A 1 169 ? -24.089 2.584 -3.123 1.00 97.56 169 ASP A C 1
ATOM 1274 O O . ASP A 1 169 ? -22.934 2.289 -3.448 1.00 97.56 169 ASP A O 1
ATOM 1278 N N . PRO A 1 170 ? -24.431 2.732 -1.831 1.00 95.62 170 PRO A N 1
ATOM 1279 C CA . PRO A 1 170 ? -23.466 2.611 -0.744 1.00 95.62 170 PRO A CA 1
ATOM 1280 C C . PRO A 1 170 ? -23.089 1.153 -0.447 1.00 95.62 170 PRO A C 1
ATOM 1282 O O . PRO A 1 170 ? -22.353 0.903 0.504 1.00 95.62 170 PRO A O 1
ATOM 1285 N N . SER A 1 171 ? -23.614 0.185 -1.213 1.00 96.69 171 SER A N 1
ATOM 1286 C CA . SER A 1 171 ? -23.248 -1.229 -1.073 1.00 96.69 171 SER A CA 1
ATOM 1287 C C . SER A 1 171 ? -21.879 -1.551 -1.671 1.00 96.69 171 SER A C 1
ATOM 1289 O O . SER A 1 171 ? -21.289 -2.590 -1.368 1.00 96.69 171 SER A O 1
ATOM 1291 N N . ARG A 1 172 ? -21.348 -0.634 -2.486 1.00 95.19 172 ARG A N 1
ATOM 1292 C CA . ARG A 1 172 ? -20.026 -0.744 -3.092 1.00 95.19 172 ARG A CA 1
ATOM 1293 C C . ARG A 1 172 ? -18.928 -0.770 -2.040 1.00 95.19 172 ARG A C 1
ATOM 1295 O O . ARG A 1 172 ? -19.001 -0.126 -0.992 1.00 95.19 172 ARG A O 1
ATOM 1302 N N . THR A 1 173 ? -17.863 -1.481 -2.379 1.00 96.69 173 THR A N 1
ATOM 1303 C CA . THR A 1 173 ? -16.614 -1.422 -1.632 1.00 96.69 173 THR A CA 1
ATOM 1304 C C . THR A 1 173 ? -16.005 -0.027 -1.754 1.00 96.69 173 THR A C 1
ATOM 1306 O O . THR A 1 173 ? -15.856 0.513 -2.849 1.00 96.69 173 THR A O 1
ATOM 1309 N N . PHE A 1 174 ? -15.644 0.539 -0.612 1.00 93.94 174 PHE A N 1
ATOM 1310 C CA . PHE A 1 174 ? -15.204 1.914 -0.432 1.00 93.94 174 PHE A CA 1
ATOM 1311 C C . PHE A 1 174 ? -13.823 1.890 0.222 1.00 93.94 174 PHE A C 1
ATOM 1313 O O . PHE A 1 174 ? -13.696 1.415 1.341 1.00 93.94 174 PHE A O 1
ATOM 1320 N N . ALA A 1 175 ? -12.775 2.349 -0.452 1.00 98.56 175 ALA A N 1
ATOM 1321 C CA . ALA A 1 175 ? -11.438 2.467 0.122 1.00 98.56 175 ALA A CA 1
ATOM 1322 C C . ALA A 1 175 ? -11.229 3.860 0.709 1.00 98.56 175 ALA A C 1
ATOM 1324 O O . ALA A 1 175 ? -11.521 4.854 0.045 1.00 98.56 175 ALA A O 1
ATOM 1325 N N . ALA A 1 176 ? -10.702 3.914 1.931 1.00 98.31 176 ALA A N 1
ATOM 1326 C CA . ALA A 1 176 ? -10.403 5.152 2.631 1.00 98.31 176 ALA A CA 1
ATOM 1327 C C . ALA A 1 176 ? -8.992 5.144 3.220 1.00 98.31 176 ALA A C 1
ATOM 1329 O O . ALA A 1 176 ? -8.471 4.107 3.636 1.00 98.31 176 ALA A O 1
ATOM 1330 N N . ASP A 1 177 ? -8.406 6.331 3.280 1.00 97.19 177 ASP A N 1
ATOM 1331 C CA . ASP A 1 177 ? -7.141 6.622 3.950 1.00 97.19 177 ASP A CA 1
ATOM 1332 C C . ASP A 1 177 ? -7.180 8.066 4.473 1.00 97.19 177 ASP A C 1
ATOM 1334 O O . ASP A 1 177 ? -7.947 8.898 3.976 1.00 97.19 177 ASP A O 1
ATOM 1338 N N . ILE A 1 178 ? -6.385 8.361 5.500 1.00 95.56 178 ILE A N 1
ATOM 1339 C CA . ILE A 1 178 ? -6.229 9.723 6.015 1.00 95.56 178 ILE A CA 1
ATOM 1340 C C . ILE A 1 178 ? -4.771 10.162 6.001 1.00 95.56 178 ILE A C 1
ATOM 1342 O O . ILE A 1 178 ? -3.852 9.400 6.319 1.00 95.56 178 ILE A O 1
ATOM 1346 N N . GLU A 1 179 ? -4.572 11.450 5.750 1.00 92.62 179 GLU A N 1
ATOM 1347 C CA . GLU A 1 179 ? -3.285 12.101 5.964 1.00 92.62 179 GLU A CA 1
ATOM 1348 C C . GLU A 1 179 ? -3.282 12.854 7.289 1.00 92.62 179 GLU A C 1
ATOM 1350 O O . GLU A 1 179 ? -4.289 13.430 7.706 1.00 92.62 179 GLU A O 1
ATOM 1355 N N . THR A 1 180 ? -2.129 12.854 7.952 1.00 90.31 180 THR A N 1
ATOM 1356 C CA . THR A 1 180 ? -1.925 13.520 9.241 1.00 90.31 180 THR A CA 1
ATOM 1357 C C . THR A 1 180 ? -0.635 14.342 9.207 1.00 90.31 180 THR A C 1
ATOM 1359 O O . THR A 1 180 ? 0.303 13.977 8.481 1.00 90.31 180 THR A O 1
ATOM 1362 N N . PRO A 1 181 ? -0.507 15.387 10.047 1.00 85.50 181 PRO A N 1
ATOM 1363 C CA . PRO A 1 181 ? 0.744 16.135 10.173 1.00 85.50 181 PRO A CA 1
ATOM 1364 C C . PRO A 1 181 ? 1.930 15.233 10.541 1.00 85.50 181 PRO A C 1
ATOM 1366 O O . PRO A 1 181 ? 3.055 15.446 10.093 1.00 85.50 181 PRO A O 1
ATOM 1369 N N . TRP A 1 182 ? 1.675 14.180 11.323 1.00 78.25 182 TRP A N 1
ATOM 1370 C CA . TRP A 1 182 ? 2.689 13.219 11.746 1.00 78.25 182 TRP A CA 1
ATOM 1371 C C . TRP A 1 182 ? 3.292 12.429 10.581 1.00 78.25 182 TRP A C 1
ATOM 1373 O O . TRP A 1 182 ? 4.510 12.265 10.516 1.00 78.25 182 TRP A O 1
ATOM 1383 N N . LYS A 1 183 ? 2.470 11.981 9.619 1.00 72.19 183 LYS A N 1
ATOM 1384 C CA . LYS A 1 183 ? 2.955 11.269 8.419 1.00 72.19 183 LYS A CA 1
ATOM 1385 C C . LYS A 1 183 ? 3.853 12.164 7.544 1.00 72.19 183 LYS A C 1
ATOM 1387 O O . LYS A 1 183 ? 4.787 11.656 6.912 1.00 72.19 183 LYS A O 1
ATOM 1392 N N . ARG A 1 184 ? 3.628 13.486 7.556 1.00 69.56 184 ARG A N 1
ATOM 1393 C CA . ARG A 1 184 ? 4.352 14.488 6.745 1.00 69.56 184 ARG A CA 1
ATOM 1394 C C . ARG A 1 184 ? 5.732 14.870 7.282 1.00 69.56 184 ARG A C 1
ATOM 1396 O O . ARG A 1 184 ? 6.524 15.467 6.559 1.00 69.56 184 ARG A O 1
ATOM 1403 N N . ARG A 1 185 ? 6.061 14.505 8.522 1.00 63.03 185 ARG A N 1
ATOM 1404 C CA . ARG A 1 185 ? 7.355 14.822 9.139 1.00 63.03 185 ARG A CA 1
ATOM 1405 C C . ARG A 1 185 ? 8.515 14.142 8.407 1.00 63.03 185 ARG A C 1
ATOM 1407 O O . ARG A 1 185 ? 8.674 12.925 8.468 1.00 63.03 185 ARG A O 1
ATOM 1414 N N . ALA A 1 186 ? 9.303 14.921 7.668 1.00 57.62 186 ALA A N 1
ATOM 1415 C CA . ALA A 1 186 ? 10.443 1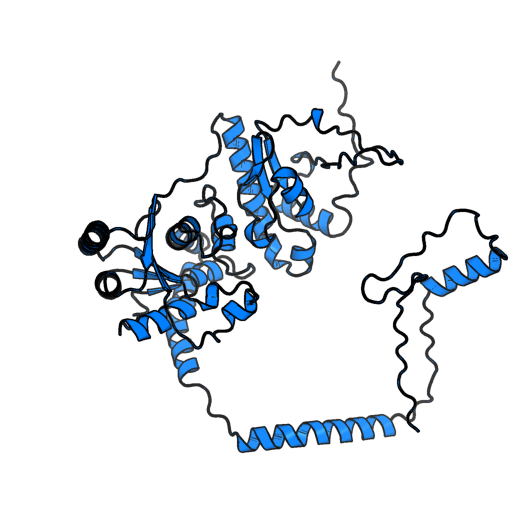4.425 6.892 1.00 57.62 186 ALA A CA 1
ATOM 1416 C C . ALA A 1 186 ? 11.629 13.991 7.772 1.00 57.62 186 ALA A C 1
ATOM 1418 O O . ALA A 1 186 ? 12.470 13.212 7.331 1.00 57.62 186 ALA A O 1
ATOM 1419 N N . ASP A 1 187 ? 11.680 14.476 9.013 1.00 51.28 187 ASP A N 1
ATOM 1420 C CA . ASP A 1 187 ? 12.705 14.173 10.012 1.00 51.28 187 ASP A CA 1
ATOM 1421 C C . ASP A 1 187 ? 12.502 12.819 10.708 1.00 51.28 187 ASP A C 1
ATOM 1423 O O . ASP A 1 187 ? 13.409 12.339 11.382 1.00 51.28 187 ASP A O 1
ATOM 1427 N N . MET A 1 188 ? 11.338 12.187 10.528 1.00 56.06 188 MET A N 1
ATOM 1428 C CA . MET A 1 188 ? 11.005 10.912 11.159 1.00 56.06 188 MET A CA 1
ATOM 1429 C C . MET A 1 188 ? 11.195 9.744 10.193 1.00 56.06 188 MET A C 1
ATOM 1431 O O . MET A 1 188 ? 10.709 9.755 9.057 1.00 56.06 188 MET A O 1
ATOM 1435 N N . SER A 1 189 ? 11.850 8.687 10.663 1.00 56.47 189 SER A N 1
ATOM 1436 C CA . SER A 1 189 ? 11.918 7.419 9.947 1.00 56.47 189 SER A CA 1
ATOM 1437 C C . SER A 1 189 ? 10.531 6.777 9.826 1.00 56.47 189 SER A C 1
ATOM 1439 O O . SER A 1 189 ? 9.636 6.982 10.643 1.00 56.47 189 SER A O 1
ATOM 1441 N N . GLU A 1 190 ? 10.352 5.920 8.822 1.00 56.12 190 GLU A N 1
ATOM 1442 C CA . GLU A 1 190 ? 9.111 5.154 8.628 1.00 56.12 190 GLU A CA 1
ATOM 1443 C C . GLU A 1 190 ? 8.734 4.288 9.844 1.00 56.12 190 GLU A C 1
ATOM 1445 O O . GLU A 1 190 ? 7.559 3.999 10.058 1.00 56.12 190 GLU A O 1
ATOM 1450 N N . ALA A 1 191 ? 9.725 3.865 10.637 1.00 55.72 191 ALA A N 1
ATOM 1451 C CA . ALA A 1 191 ? 9.497 3.117 11.869 1.00 55.72 191 ALA A CA 1
ATOM 1452 C C . ALA A 1 191 ? 8.920 4.014 12.976 1.00 55.72 191 ALA A C 1
ATOM 1454 O O . ALA A 1 191 ? 7.987 3.605 13.661 1.00 55.72 191 ALA A O 1
ATOM 1455 N N . GLU A 1 192 ? 9.412 5.24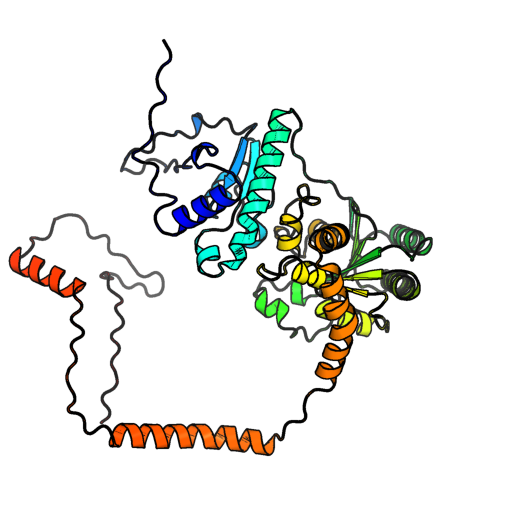8 13.101 1.00 58.12 192 GLU A N 1
ATOM 1456 C CA . GLU A 1 192 ? 8.895 6.243 14.051 1.00 58.12 192 GLU A CA 1
ATOM 1457 C C . GLU A 1 192 ? 7.516 6.761 13.628 1.00 58.12 192 GLU A C 1
ATOM 1459 O O . GLU A 1 192 ? 6.620 6.920 14.452 1.00 58.12 192 GLU A O 1
ATOM 1464 N N . LYS A 1 193 ? 7.271 6.935 12.326 1.00 61.88 193 LYS A N 1
ATOM 1465 C CA . LYS A 1 193 ? 5.924 7.253 11.823 1.00 61.88 193 LYS A CA 1
ATOM 1466 C C . LYS A 1 193 ? 4.907 6.157 12.156 1.00 61.88 193 LYS A C 1
ATOM 1468 O O . LYS A 1 193 ? 3.729 6.450 12.349 1.00 61.88 193 LYS A O 1
ATOM 1473 N N . ALA A 1 194 ? 5.363 4.907 12.250 1.00 53.94 194 ALA A N 1
ATOM 1474 C CA . ALA A 1 194 ? 4.545 3.743 12.568 1.00 53.94 194 ALA A CA 1
ATOM 1475 C C . ALA A 1 194 ? 4.414 3.443 14.076 1.00 53.94 194 ALA A C 1
ATOM 1477 O O . ALA A 1 194 ? 3.629 2.559 14.420 1.00 53.94 194 ALA A O 1
ATOM 1478 N N . SER A 1 195 ? 5.127 4.144 14.973 1.00 56.72 195 SER A N 1
ATOM 1479 C CA . SER A 1 195 ? 5.184 3.816 16.413 1.00 56.72 195 SER A CA 1
ATOM 1480 C C . SER A 1 195 ? 3.885 4.087 17.188 1.00 56.72 195 SER A C 1
ATOM 1482 O O . SER A 1 195 ? 3.791 3.757 18.365 1.00 56.72 195 SER A O 1
ATOM 1484 N N . GLY A 1 196 ? 2.855 4.649 16.545 1.00 53.53 196 GLY A N 1
ATOM 1485 C CA . GLY A 1 196 ? 1.569 4.941 17.189 1.00 53.53 196 GLY A CA 1
ATOM 1486 C C . GLY A 1 196 ? 1.591 6.168 18.110 1.00 53.53 196 GLY A C 1
ATOM 1487 O O . GLY A 1 196 ? 0.558 6.502 18.681 1.00 53.53 196 GLY A O 1
ATOM 1488 N N . GLU A 1 197 ? 2.721 6.876 18.198 1.00 56.75 197 GLU A N 1
ATOM 1489 C CA . GLU A 1 197 ? 2.940 8.042 19.069 1.00 56.75 197 GLU A CA 1
ATOM 1490 C C . GLU A 1 197 ? 2.469 9.379 18.479 1.00 56.75 197 GLU A C 1
ATOM 1492 O O . GLU A 1 197 ? 2.810 10.444 18.987 1.00 56.75 197 GLU A O 1
ATOM 1497 N N . ASP A 1 198 ? 1.667 9.370 17.417 1.00 64.38 198 ASP A N 1
ATOM 1498 C CA . ASP A 1 198 ? 1.015 10.598 16.971 1.00 64.38 198 ASP A CA 1
ATOM 1499 C C . ASP A 1 198 ? -0.076 10.999 17.974 1.00 64.38 198 ASP A C 1
ATOM 1501 O O . ASP A 1 198 ? -1.245 10.602 17.882 1.00 64.38 198 ASP A O 1
ATOM 1505 N N . LEU A 1 199 ? 0.349 11.785 18.962 1.00 62.12 199 LEU A N 1
ATOM 1506 C CA . LEU A 1 199 ? -0.475 12.310 20.046 1.00 62.12 199 LEU A CA 1
ATOM 1507 C C . LEU A 1 199 ? -1.540 13.292 19.549 1.00 62.12 199 LEU A C 1
ATOM 1509 O O . LEU A 1 199 ? -2.553 13.477 20.223 1.00 62.12 199 LEU A O 1
ATOM 1513 N N . THR A 1 200 ? -1.329 13.915 18.384 1.00 74.69 200 THR A N 1
ATOM 1514 C CA . THR A 1 200 ? -2.221 14.970 17.885 1.00 74.69 200 THR A CA 1
ATOM 1515 C C . THR A 1 200 ? -3.578 14.404 17.497 1.00 74.69 200 THR A C 1
ATOM 1517 O O . THR A 1 200 ? -4.604 15.033 17.747 1.00 74.69 200 THR A O 1
ATOM 1520 N N . GLN A 1 201 ? -3.587 13.187 16.933 1.00 82.81 201 GLN A N 1
ATOM 1521 C CA . GLN A 1 201 ? -4.778 12.554 16.359 1.00 82.81 201 GLN A CA 1
ATOM 1522 C C . GLN A 1 201 ? -5.462 13.442 15.302 1.00 82.81 201 GLN A C 1
ATOM 1524 O O . GLN A 1 201 ? -6.635 13.238 14.994 1.00 82.81 201 GLN A O 1
ATOM 1529 N N . THR A 1 202 ? -4.749 14.432 14.760 1.00 90.75 202 THR A N 1
ATOM 1530 C CA . THR A 1 202 ? -5.263 15.386 13.777 1.00 90.75 202 THR A CA 1
ATOM 1531 C C . THR A 1 202 ? -5.350 14.723 12.411 1.00 90.75 202 THR A C 1
ATOM 1533 O O . THR A 1 202 ? -4.459 13.964 12.026 1.00 90.75 202 THR A O 1
ATOM 1536 N N . ILE A 1 203 ? -6.421 15.025 11.680 1.00 94.56 203 ILE A N 1
ATOM 1537 C CA . ILE A 1 203 ? -6.592 14.638 10.281 1.00 94.56 203 ILE A CA 1
ATOM 1538 C C . ILE A 1 203 ? -6.421 15.904 9.445 1.00 94.56 203 ILE A C 1
ATOM 1540 O O . ILE A 1 203 ? -7.091 16.898 9.711 1.00 94.56 203 ILE A O 1
ATOM 1544 N N . ASP A 1 204 ? -5.529 15.861 8.460 1.00 93.94 204 ASP A N 1
ATOM 1545 C CA . ASP A 1 204 ? -5.343 16.949 7.498 1.00 93.94 204 ASP A CA 1
ATOM 1546 C C . ASP A 1 204 ? -6.259 16.756 6.292 1.00 93.94 204 ASP A C 1
ATOM 1548 O O . ASP A 1 204 ? -6.881 17.703 5.809 1.00 93.94 204 ASP A O 1
ATOM 1552 N N . GLU A 1 205 ? -6.328 15.525 5.786 1.00 95.38 205 GLU A N 1
ATOM 1553 C CA . GLU A 1 205 ? -7.048 15.181 4.563 1.00 95.38 205 GLU A CA 1
ATOM 1554 C C . GLU A 1 205 ? -7.665 13.790 4.659 1.00 95.38 205 GLU A C 1
ATOM 1556 O O . GLU A 1 205 ? -7.165 12.904 5.358 1.00 95.38 205 GLU A O 1
ATOM 1561 N N . PHE A 1 206 ? -8.753 13.616 3.917 1.00 97.50 206 PHE A N 1
ATOM 1562 C CA . PHE A 1 206 ? -9.431 12.348 3.714 1.00 97.50 206 PHE A CA 1
ATOM 1563 C C . PHE A 1 206 ? -9.323 11.955 2.245 1.00 97.50 206 PHE A C 1
ATOM 1565 O O . PHE A 1 206 ? -9.701 12.721 1.353 1.00 97.50 206 PHE A O 1
ATOM 1572 N N . ASN A 1 207 ? -8.809 10.757 2.007 1.00 97.88 207 ASN A N 1
ATOM 1573 C CA . ASN A 1 207 ? -8.640 10.177 0.687 1.00 97.88 207 ASN A CA 1
ATOM 1574 C C . ASN A 1 207 ? -9.663 9.058 0.518 1.00 97.88 207 ASN A C 1
ATOM 1576 O O . ASN A 1 207 ? -9.884 8.269 1.440 1.00 97.88 207 ASN A O 1
ATOM 1580 N N . VAL A 1 208 ? -10.278 8.965 -0.658 1.00 98.19 208 VAL A N 1
ATOM 1581 C CA . VAL A 1 208 ? -11.354 8.005 -0.894 1.00 98.19 208 VAL A CA 1
ATOM 1582 C C . VAL A 1 208 ? -11.464 7.550 -2.340 1.00 98.19 208 VAL A C 1
ATOM 1584 O O . VAL A 1 208 ? -11.223 8.316 -3.275 1.00 98.19 208 VAL A O 1
ATOM 1587 N N . THR A 1 209 ? -11.888 6.301 -2.523 1.00 98.44 209 THR A N 1
ATOM 1588 C CA . THR A 1 209 ? -12.407 5.819 -3.802 1.00 98.44 209 THR A CA 1
ATOM 1589 C C . THR A 1 209 ? -13.367 4.637 -3.656 1.00 98.44 209 THR A C 1
ATOM 1591 O O . THR A 1 209 ? -13.297 3.865 -2.706 1.00 98.44 209 THR A O 1
ATOM 1594 N N . TRP A 1 210 ? -14.245 4.461 -4.638 1.00 97.88 210 TRP A N 1
ATOM 1595 C CA . TRP A 1 210 ? -15.006 3.231 -4.897 1.00 97.88 210 TRP A CA 1
ATOM 1596 C C . TRP A 1 210 ? -14.877 2.789 -6.365 1.00 97.88 210 TRP A C 1
ATOM 1598 O O . TRP A 1 210 ? -15.660 1.974 -6.857 1.00 97.88 210 TRP A O 1
ATOM 1608 N N . ARG A 1 211 ? -13.905 3.358 -7.088 1.00 97.31 211 ARG A N 1
ATOM 1609 C CA . ARG A 1 211 ? -13.641 3.132 -8.510 1.00 97.31 211 ARG A CA 1
ATOM 1610 C C . ARG A 1 211 ? -12.166 2.806 -8.707 1.00 97.31 211 ARG A C 1
ATOM 1612 O O . ARG A 1 211 ? -11.291 3.369 -8.061 1.00 97.31 211 ARG A O 1
ATOM 1619 N N . THR A 1 212 ? -11.871 1.871 -9.601 1.00 96.75 212 THR A N 1
ATOM 1620 C CA . THR A 1 212 ? -10.489 1.396 -9.788 1.00 96.75 212 THR A CA 1
ATOM 1621 C C . THR A 1 212 ? -9.622 2.363 -10.596 1.00 96.75 212 THR A C 1
ATOM 1623 O O . THR A 1 212 ? -8.419 2.159 -10.690 1.00 96.75 212 THR A O 1
ATOM 1626 N N . ASP A 1 213 ? -10.196 3.414 -11.163 1.00 96.38 213 ASP A N 1
ATOM 1627 C CA . ASP A 1 213 ? -9.568 4.369 -12.077 1.00 96.38 213 ASP A CA 1
ATOM 1628 C C . ASP A 1 213 ? -9.663 5.821 -11.585 1.00 96.38 213 ASP A C 1
ATOM 1630 O O . ASP A 1 213 ? -9.328 6.745 -12.315 1.00 96.38 213 ASP A O 1
ATOM 1634 N N . TRP A 1 214 ? -10.111 6.044 -10.350 1.00 96.69 214 TRP A N 1
ATOM 1635 C CA . TRP A 1 214 ? -10.401 7.384 -9.849 1.00 96.69 214 TRP A CA 1
ATOM 1636 C C . TRP A 1 214 ? -10.153 7.472 -8.351 1.00 96.69 214 TRP A C 1
ATOM 1638 O O . TRP A 1 214 ? -10.512 6.557 -7.618 1.00 96.69 214 TRP A O 1
ATOM 1648 N N . GLY A 1 215 ? -9.550 8.560 -7.880 1.00 97.44 215 GLY A N 1
ATOM 1649 C CA . GLY A 1 215 ? -9.293 8.797 -6.462 1.00 97.44 215 GLY A CA 1
ATOM 1650 C C . GLY A 1 215 ? -9.570 10.246 -6.093 1.00 97.44 215 GLY A C 1
ATOM 1651 O O . GLY A 1 215 ? -9.195 11.161 -6.827 1.00 97.44 215 GLY A O 1
ATOM 1652 N N . VAL A 1 216 ? -10.214 10.457 -4.947 1.00 97.75 216 VAL A N 1
ATOM 1653 C CA . VAL A 1 216 ? -10.579 11.787 -4.451 1.00 97.75 216 VAL A CA 1
ATOM 1654 C C . VAL A 1 216 ? -9.834 12.073 -3.156 1.00 97.75 216 VAL A C 1
ATOM 1656 O O . VAL A 1 216 ? -9.780 11.226 -2.270 1.00 97.75 216 VAL A O 1
ATOM 1659 N N . SER A 1 217 ? -9.289 13.278 -3.028 1.00 97.06 217 SER A N 1
ATOM 1660 C CA . SER A 1 217 ? -8.664 13.771 -1.801 1.00 97.06 217 SER A CA 1
ATOM 1661 C C . SER A 1 217 ? -9.265 15.124 -1.425 1.00 97.06 217 SER A C 1
ATOM 1663 O O . SER A 1 217 ? -9.243 16.070 -2.221 1.00 97.06 217 SER A O 1
ATOM 1665 N N . VAL A 1 218 ? -9.820 15.211 -0.216 1.00 97.31 218 VAL A N 1
ATOM 1666 C CA . VAL A 1 218 ? -10.466 16.412 0.337 1.00 97.31 218 VAL A CA 1
ATOM 1667 C C . VAL A 1 218 ? -9.777 16.847 1.632 1.00 97.31 218 VAL A C 1
ATOM 1669 O O . VAL A 1 218 ? -9.320 15.994 2.395 1.00 97.31 218 VAL A O 1
ATOM 1672 N N . PRO A 1 219 ? -9.696 18.157 1.917 1.00 96.38 219 PRO A N 1
ATOM 1673 C CA . PRO A 1 219 ? -9.178 18.638 3.188 1.00 96.38 219 PRO A CA 1
ATOM 1674 C C . PRO A 1 219 ? -10.176 18.349 4.313 1.00 96.38 219 PRO A C 1
ATOM 1676 O O . PRO A 1 219 ? -11.391 18.364 4.108 1.00 96.38 219 PRO A O 1
ATOM 1679 N N . TRP A 1 220 ? -9.668 18.098 5.517 1.00 96.81 220 TRP A N 1
ATOM 1680 C CA . TRP A 1 220 ? -10.486 17.856 6.704 1.00 96.81 220 TRP A CA 1
ATOM 1681 C C . TRP A 1 220 ? -11.011 19.175 7.286 1.00 96.81 220 TRP A C 1
ATOM 1683 O O . TRP A 1 220 ? -10.605 19.627 8.355 1.00 96.81 220 TRP A O 1
ATOM 1693 N N . THR A 1 221 ? -11.899 19.834 6.544 1.00 96.94 221 THR A N 1
ATOM 1694 C CA . THR A 1 221 ? -12.540 21.094 6.943 1.00 96.94 221 THR A CA 1
ATOM 1695 C C . THR A 1 221 ? -14.055 20.937 7.020 1.00 96.94 221 THR A C 1
ATOM 1697 O O . THR A 1 221 ? -14.630 19.993 6.473 1.00 96.94 221 THR A O 1
ATOM 1700 N N . GLU A 1 222 ? -14.713 21.883 7.695 1.00 96.31 222 GLU A N 1
ATOM 1701 C CA . GLU A 1 222 ? -16.170 21.902 7.900 1.00 96.31 222 GLU A CA 1
ATOM 1702 C C . GLU A 1 222 ? -16.971 21.744 6.596 1.00 96.31 222 GLU A C 1
ATOM 1704 O O . GLU A 1 222 ? -18.039 21.142 6.593 1.00 96.31 222 GLU A O 1
ATOM 1709 N N . GLU A 1 223 ? -16.422 22.211 5.473 1.00 96.88 223 GLU A N 1
ATOM 1710 C CA . GLU A 1 223 ? -17.025 22.079 4.146 1.00 96.88 223 GLU A CA 1
ATOM 1711 C C . GLU A 1 223 ? -17.155 20.615 3.678 1.00 96.88 223 GLU A C 1
ATOM 1713 O O . GLU A 1 223 ? -18.179 20.243 3.103 1.00 96.88 223 GLU A O 1
ATOM 1718 N N . TYR A 1 224 ? -16.150 19.768 3.929 1.00 98.25 224 TYR A N 1
ATOM 1719 C CA . TYR A 1 224 ? -16.093 18.407 3.373 1.00 98.25 224 TYR A CA 1
ATOM 1720 C C . TYR A 1 224 ? -16.527 17.332 4.369 1.00 98.25 224 TYR A C 1
ATOM 1722 O O . TYR A 1 224 ? -17.111 16.318 3.966 1.00 98.25 224 TYR A O 1
ATOM 1730 N N . VAL A 1 225 ? -16.277 17.556 5.664 1.00 98.19 225 VAL A N 1
ATOM 1731 C CA . VAL A 1 225 ? -16.521 16.589 6.747 1.00 98.19 225 VAL A CA 1
ATOM 1732 C C . VAL A 1 225 ? -17.952 16.026 6.761 1.00 98.19 225 VAL A C 1
ATOM 1734 O O . VAL A 1 225 ? -18.084 14.807 6.902 1.00 98.19 225 VAL A O 1
ATOM 1737 N N . PRO A 1 226 ? -19.033 16.809 6.551 1.00 98.50 226 PRO A N 1
ATOM 1738 C CA . PRO A 1 226 ? -20.388 16.257 6.498 1.00 98.50 226 PRO A CA 1
ATOM 1739 C C . PRO A 1 226 ? -20.562 15.176 5.421 1.00 98.50 226 PRO A C 1
ATOM 1741 O O . PRO A 1 226 ? -21.188 14.145 5.672 1.00 98.50 226 PRO A O 1
ATOM 1744 N N . GLY A 1 227 ? -19.958 15.378 4.245 1.00 98.56 227 GLY A N 1
ATOM 1745 C CA . GLY A 1 227 ? -19.957 14.402 3.156 1.00 98.56 227 GLY A CA 1
ATOM 1746 C C . GLY A 1 227 ? -19.186 13.135 3.516 1.00 98.56 227 GLY A C 1
ATOM 1747 O O . GLY A 1 227 ? -19.696 12.032 3.332 1.00 98.56 227 GLY A O 1
ATOM 1748 N N . VAL A 1 228 ? -18.004 13.287 4.123 1.00 98.44 228 VAL A N 1
ATOM 1749 C CA . VAL A 1 228 ? -17.187 12.156 4.599 1.00 98.44 228 VAL A CA 1
ATOM 1750 C C . VAL A 1 228 ? -17.966 11.310 5.608 1.0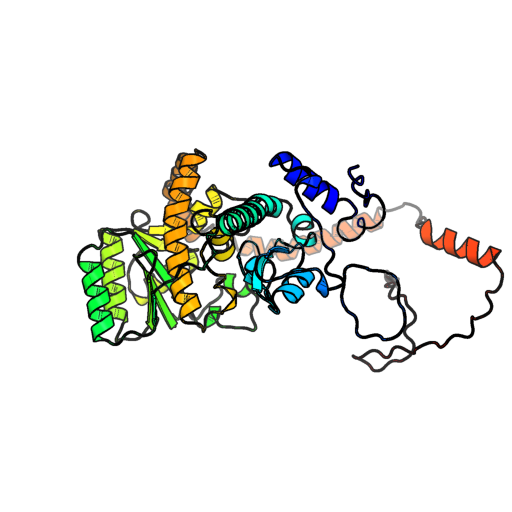0 98.44 228 VAL A C 1
ATOM 1752 O O . VAL A 1 228 ? -18.033 10.088 5.478 1.00 98.44 228 VAL A O 1
ATOM 1755 N N . ILE A 1 229 ? -18.613 11.955 6.583 1.00 98.62 229 ILE A N 1
ATOM 1756 C CA . ILE A 1 229 ? -19.444 11.284 7.590 1.00 98.62 229 ILE A CA 1
ATOM 1757 C C . ILE A 1 229 ? -20.607 10.538 6.930 1.00 98.62 229 ILE A C 1
ATOM 1759 O O . ILE A 1 229 ? -20.879 9.396 7.300 1.00 98.62 229 ILE A O 1
ATOM 1763 N N . ALA A 1 230 ? -21.291 11.154 5.961 1.00 98.50 230 ALA A N 1
ATOM 1764 C CA . ALA A 1 230 ? -22.405 10.521 5.259 1.00 98.50 230 ALA A CA 1
ATOM 1765 C C . ALA A 1 230 ? -21.961 9.251 4.518 1.00 98.50 230 ALA A C 1
ATOM 1767 O O . ALA A 1 230 ? -22.605 8.209 4.648 1.00 98.50 230 ALA A O 1
ATOM 1768 N N . MET A 1 231 ? -20.834 9.314 3.806 1.00 98.50 231 MET A N 1
ATOM 1769 C CA . MET A 1 231 ? -20.277 8.170 3.082 1.00 98.50 231 MET A CA 1
ATOM 1770 C C . MET A 1 231 ? -19.842 7.051 4.032 1.00 98.50 231 MET A C 1
ATOM 1772 O O . MET A 1 231 ? -20.248 5.905 3.843 1.00 98.50 231 MET A O 1
ATOM 1776 N N . LEU A 1 232 ? -19.090 7.380 5.089 1.00 98.19 232 LEU A N 1
ATOM 1777 C CA . LEU A 1 232 ? -18.646 6.404 6.088 1.00 98.19 232 LEU A CA 1
ATOM 1778 C C . LEU A 1 232 ? -19.831 5.742 6.804 1.00 98.19 232 LEU A C 1
ATOM 1780 O O . LEU A 1 232 ? -19.845 4.529 6.973 1.00 98.19 232 LEU A O 1
ATOM 1784 N N . ARG A 1 233 ? -20.863 6.496 7.201 1.00 98.00 233 ARG A N 1
ATOM 1785 C CA . ARG A 1 233 ? -22.064 5.905 7.824 1.00 98.00 233 ARG A CA 1
ATOM 1786 C C . ARG A 1 233 ? -22.793 4.967 6.869 1.00 98.00 233 ARG A C 1
ATOM 1788 O O . ARG A 1 233 ? -23.217 3.885 7.274 1.00 98.00 233 ARG A O 1
ATOM 1795 N N . ALA A 1 234 ? -22.938 5.374 5.609 1.00 97.88 234 ALA A N 1
ATOM 1796 C CA . ALA A 1 234 ? -23.617 4.568 4.608 1.00 97.88 234 ALA A CA 1
ATOM 1797 C C . ALA A 1 234 ? -22.853 3.265 4.319 1.00 97.88 234 ALA A C 1
ATOM 1799 O O . ALA A 1 234 ? -23.473 2.198 4.295 1.00 97.88 234 ALA A O 1
ATOM 1800 N N . SER A 1 235 ? -21.521 3.320 4.196 1.00 97.12 235 SER A N 1
ATOM 1801 C CA . SER A 1 235 ? -20.695 2.126 3.990 1.00 97.12 235 SER A CA 1
ATOM 1802 C C . SER A 1 235 ? -20.719 1.189 5.200 1.00 97.12 235 SER A C 1
ATOM 1804 O O . SER A 1 235 ? -20.816 -0.020 5.016 1.00 97.12 235 SER A O 1
ATOM 1806 N N . GLN A 1 236 ? -20.735 1.723 6.426 1.00 96.56 236 GLN A N 1
ATOM 1807 C CA . GLN A 1 236 ? -20.855 0.929 7.656 1.00 96.56 236 GLN A CA 1
ATOM 1808 C C . GLN A 1 236 ? -22.242 0.303 7.866 1.00 96.56 236 GLN A C 1
ATOM 1810 O O . GLN A 1 236 ? -22.388 -0.562 8.718 1.00 96.56 236 GLN A O 1
ATOM 1815 N N . THR A 1 237 ? -23.256 0.721 7.102 1.00 95.69 237 THR A N 1
ATOM 1816 C CA . THR A 1 237 ? -24.614 0.156 7.185 1.00 95.69 237 THR A CA 1
ATOM 1817 C C . THR A 1 237 ? -24.911 -0.810 6.038 1.00 95.69 237 THR A C 1
ATOM 1819 O O . THR A 1 237 ? -25.653 -1.773 6.208 1.00 95.69 237 THR A O 1
ATOM 1822 N N . ARG A 1 238 ? -24.402 -0.526 4.831 1.00 96.00 238 ARG A N 1
ATOM 1823 C CA . ARG A 1 238 ? -24.820 -1.220 3.599 1.00 96.00 238 ARG A CA 1
ATOM 1824 C C . ARG A 1 238 ? -23.675 -1.798 2.775 1.00 96.00 238 ARG A C 1
ATOM 1826 O O . ARG A 1 238 ? -23.962 -2.588 1.881 1.00 96.00 238 ARG A O 1
ATOM 1833 N N . GLY A 1 239 ? -22.429 -1.417 3.042 1.00 95.88 239 GLY A N 1
ATOM 1834 C CA . GLY A 1 239 ? -21.284 -1.707 2.178 1.00 95.88 239 GLY A CA 1
ATOM 1835 C C . GLY A 1 239 ? -20.076 -2.244 2.931 1.00 95.88 239 GLY A C 1
ATOM 1836 O O . GLY A 1 239 ? -20.198 -2.980 3.910 1.00 95.88 239 GLY A O 1
ATOM 1837 N N . THR A 1 240 ? -18.882 -1.923 2.439 1.00 96.56 240 THR A N 1
ATOM 1838 C CA . THR A 1 240 ? -17.621 -2.289 3.095 1.00 96.56 240 THR A CA 1
ATOM 1839 C C . THR A 1 240 ? -16.619 -1.154 2.962 1.00 96.56 240 THR A C 1
ATOM 1841 O O . THR A 1 240 ? -16.310 -0.741 1.847 1.00 96.56 240 THR A O 1
ATOM 1844 N N . THR A 1 241 ? -16.071 -0.694 4.085 1.00 98.25 241 THR A N 1
ATOM 1845 C CA . THR A 1 241 ? -14.929 0.223 4.116 1.00 98.25 241 THR A CA 1
ATOM 1846 C C . THR A 1 241 ? -13.620 -0.561 4.147 1.00 98.25 241 THR A C 1
ATOM 1848 O O . THR A 1 241 ? -13.408 -1.398 5.024 1.00 98.25 241 THR A O 1
ATOM 1851 N N . LEU A 1 242 ? -12.721 -0.271 3.215 1.00 98.31 242 LEU A N 1
ATOM 1852 C CA . LEU A 1 242 ? -11.368 -0.798 3.167 1.00 98.31 242 LEU A CA 1
ATOM 1853 C C . LEU A 1 242 ? -10.391 0.196 3.777 1.00 98.31 242 LEU A C 1
ATOM 1855 O O . LEU A 1 242 ? -10.452 1.391 3.490 1.00 98.31 242 LEU A O 1
ATOM 1859 N N . PHE A 1 243 ? -9.427 -0.343 4.512 1.00 97.75 243 PHE A N 1
ATOM 1860 C CA . PHE A 1 243 ? -8.234 0.367 4.953 1.00 97.75 243 PHE A CA 1
ATOM 1861 C C . PHE A 1 243 ? -6.978 -0.426 4.593 1.00 97.75 243 PHE A C 1
ATOM 1863 O O . PHE A 1 243 ? -7.021 -1.649 4.414 1.00 97.75 243 PHE A O 1
ATOM 1870 N N . TRP A 1 244 ? -5.846 0.271 4.532 1.00 96.25 244 TRP A N 1
ATOM 1871 C CA . TRP A 1 244 ? -4.530 -0.348 4.621 1.00 96.25 244 TRP A CA 1
ATOM 1872 C C . TRP A 1 244 ? -3.929 0.002 5.978 1.00 96.25 244 TRP A C 1
ATOM 1874 O O . TRP A 1 244 ? -3.497 1.133 6.163 1.00 96.25 244 TRP A O 1
ATOM 1884 N N . ASN A 1 245 ? -3.834 -0.960 6.903 1.00 92.12 245 ASN A N 1
ATOM 1885 C CA . ASN A 1 245 ? -3.429 -0.697 8.291 1.00 92.12 245 ASN A CA 1
ATOM 1886 C C . ASN A 1 245 ? -4.449 0.164 9.064 1.00 92.12 245 ASN A C 1
ATOM 1888 O O . ASN A 1 245 ? -4.075 1.135 9.725 1.00 92.12 245 ASN A O 1
ATOM 1892 N N . GLY A 1 246 ? -5.723 -0.232 9.040 1.00 91.38 246 GLY A N 1
ATOM 1893 C CA . GLY A 1 246 ? -6.836 0.525 9.624 1.00 91.38 246 GLY A CA 1
ATOM 1894 C C . GLY A 1 246 ? -6.707 0.784 11.129 1.00 91.38 246 GLY A C 1
ATOM 1895 O O . GLY A 1 246 ? -7.346 1.692 11.650 1.00 91.38 246 GLY A O 1
ATOM 1896 N N . ALA A 1 247 ? -5.834 0.060 11.838 1.00 87.50 247 ALA A N 1
ATOM 1897 C CA . ALA A 1 247 ? -5.454 0.376 13.217 1.00 87.50 247 ALA A CA 1
ATOM 1898 C C . ALA A 1 247 ? -4.902 1.809 13.389 1.00 87.50 247 ALA A C 1
ATOM 1900 O O . ALA A 1 247 ? -4.953 2.349 14.493 1.00 87.50 247 ALA A O 1
ATOM 1901 N N . TYR A 1 248 ? -4.387 2.430 12.321 1.00 87.38 248 TYR A N 1
ATOM 1902 C CA . TYR A 1 248 ? -3.971 3.832 12.323 1.00 87.38 248 TYR A CA 1
ATOM 1903 C C . TYR A 1 248 ? -5.146 4.785 12.045 1.00 87.38 248 TYR A C 1
ATOM 1905 O O . TYR A 1 248 ? -5.365 5.730 12.808 1.00 87.38 248 TYR A O 1
ATOM 1913 N N . ASP A 1 249 ? -5.910 4.533 10.982 1.00 93.12 249 ASP A N 1
ATOM 1914 C CA . ASP A 1 249 ? -6.927 5.462 10.473 1.00 93.12 249 ASP A CA 1
ATOM 1915 C C . ASP A 1 249 ? -8.234 5.414 11.281 1.00 93.12 249 ASP A C 1
ATOM 1917 O O . ASP A 1 249 ? -8.780 6.453 11.661 1.00 93.12 249 ASP A O 1
ATOM 1921 N N . MET A 1 250 ? -8.718 4.212 11.620 1.00 93.62 250 MET A N 1
ATOM 1922 C CA . MET A 1 250 ? -10.021 4.017 12.267 1.00 93.62 250 MET A CA 1
ATOM 1923 C C . MET A 1 250 ? -10.148 4.711 13.630 1.00 93.62 250 MET A C 1
ATOM 1925 O O . MET A 1 250 ? -11.186 5.337 13.851 1.00 93.62 250 MET A O 1
ATOM 1929 N N . PRO A 1 251 ? -9.163 4.666 14.558 1.00 90.56 251 PRO A N 1
ATOM 1930 C CA . PRO A 1 251 ? -9.293 5.360 15.843 1.00 90.56 251 PRO A CA 1
ATOM 1931 C C . PRO A 1 251 ? -9.425 6.880 15.688 1.00 90.56 251 PRO A C 1
ATOM 1933 O O . PRO A 1 251 ? -10.225 7.502 16.389 1.00 90.56 251 PRO A O 1
ATOM 1936 N N . ARG A 1 252 ? -8.696 7.469 14.732 1.00 93.25 252 ARG A N 1
ATOM 1937 C CA . ARG A 1 252 ? -8.764 8.906 14.423 1.00 93.25 252 ARG A CA 1
ATOM 1938 C C . ARG A 1 252 ? -10.120 9.259 13.833 1.00 93.25 252 ARG A C 1
ATOM 1940 O O . ARG A 1 252 ? -10.796 10.150 14.342 1.00 93.25 252 ARG A O 1
ATOM 1947 N N . LEU A 1 253 ? -10.564 8.510 12.825 1.00 96.25 253 LEU A N 1
ATOM 1948 C CA . LEU A 1 253 ? -11.885 8.700 12.226 1.00 96.25 253 LEU A CA 1
ATOM 1949 C C . LEU A 1 253 ? -13.001 8.535 13.264 1.00 96.25 253 LEU A C 1
ATOM 1951 O O . LEU A 1 253 ? -13.896 9.373 13.325 1.00 96.25 253 LEU A O 1
ATOM 1955 N N . THR A 1 254 ? -12.922 7.525 14.134 1.00 95.62 254 THR A N 1
ATOM 1956 C CA . THR A 1 254 ? -13.890 7.307 15.226 1.00 95.62 254 THR A CA 1
ATOM 1957 C C . THR A 1 254 ? -13.952 8.522 16.148 1.00 95.62 254 THR A C 1
ATOM 1959 O O . THR A 1 254 ? -15.039 9.008 16.453 1.00 95.62 254 THR A O 1
ATOM 1962 N N . ARG A 1 255 ? -12.794 9.059 16.555 1.00 93.94 255 ARG A N 1
ATOM 1963 C CA . ARG A 1 255 ? -12.709 10.235 17.430 1.00 93.94 255 ARG A CA 1
ATOM 1964 C C . ARG A 1 255 ? -13.348 11.480 16.811 1.00 93.94 255 ARG A C 1
ATOM 1966 O O . ARG A 1 255 ? -14.022 12.213 17.525 1.00 93.94 255 ARG A O 1
ATOM 1973 N N . HIS A 1 256 ? -13.139 11.718 15.516 1.00 95.56 256 HIS A N 1
ATOM 1974 C CA . HIS A 1 256 ? -13.627 12.928 14.838 1.00 95.56 256 HIS A CA 1
ATOM 1975 C C . HIS A 1 256 ? -15.062 12.821 14.312 1.00 95.56 256 HIS A C 1
ATOM 1977 O O . HIS A 1 256 ? -15.724 13.839 14.145 1.00 95.56 256 HIS A O 1
ATOM 1983 N N . THR A 1 257 ? -15.557 11.613 14.040 1.00 96.69 257 THR A N 1
ATOM 1984 C CA . THR A 1 257 ? -16.876 11.407 13.406 1.00 96.69 257 THR A CA 1
ATOM 1985 C C . THR A 1 257 ? -17.912 10.755 14.322 1.00 96.69 257 THR A C 1
ATOM 1987 O O . THR A 1 257 ? -19.105 10.756 14.004 1.00 96.69 257 THR A O 1
ATOM 1990 N N . GLY A 1 258 ? -17.473 10.154 15.433 1.00 96.12 258 GLY A N 1
ATOM 1991 C CA . GLY A 1 258 ? -18.298 9.312 16.301 1.00 96.12 258 GLY A CA 1
ATOM 1992 C C . GLY A 1 258 ? -18.704 7.971 15.676 1.00 96.12 258 GLY A C 1
ATOM 1993 O O . GLY A 1 258 ? -19.481 7.234 16.279 1.00 96.12 258 GLY A O 1
ATOM 1994 N N . ILE A 1 259 ? -18.220 7.646 14.472 1.00 96.25 259 ILE A N 1
ATOM 1995 C CA . ILE A 1 259 ? -18.542 6.394 13.780 1.00 96.25 259 ILE A CA 1
ATOM 1996 C C . ILE A 1 259 ? -17.713 5.266 14.385 1.00 96.25 259 ILE A C 1
ATOM 1998 O O . ILE A 1 259 ? -16.486 5.324 14.389 1.00 96.25 259 ILE A O 1
ATOM 2002 N N . VAL A 1 260 ? -18.388 4.219 14.854 1.00 93.69 260 VAL A N 1
ATOM 2003 C CA . VAL A 1 260 ? -17.745 2.970 15.266 1.00 93.69 260 VAL A CA 1
ATOM 2004 C C . VAL A 1 260 ? -17.702 2.038 14.062 1.00 93.69 260 VAL A C 1
ATOM 2006 O O . VAL A 1 260 ? -18.739 1.743 13.475 1.00 93.69 260 VAL A O 1
ATOM 2009 N N . PHE A 1 261 ? -16.503 1.589 13.698 1.00 93.38 261 PHE A N 1
ATOM 2010 C CA . PHE A 1 261 ? -16.306 0.684 12.570 1.00 93.38 261 PHE A CA 1
ATOM 2011 C C . PHE A 1 261 ? -16.709 -0.745 12.941 1.00 93.38 261 PHE A C 1
ATOM 2013 O O . PHE A 1 261 ? -16.120 -1.348 13.843 1.00 93.38 261 PHE A O 1
ATOM 2020 N N . ASP A 1 262 ? -17.711 -1.275 12.242 1.00 91.00 262 ASP A N 1
ATOM 2021 C CA . ASP A 1 262 ? -18.167 -2.655 12.378 1.00 91.00 262 ASP A CA 1
ATOM 2022 C C . ASP A 1 262 ? -17.192 -3.585 11.629 1.00 91.00 262 ASP A C 1
ATOM 2024 O O . ASP A 1 262 ? -16.970 -3.386 10.428 1.00 91.00 262 ASP A O 1
ATOM 2028 N N . PRO A 1 263 ? -16.616 -4.613 12.285 1.00 88.00 263 PRO A N 1
ATOM 2029 C CA . PRO A 1 263 ? -15.780 -5.621 11.630 1.00 88.00 263 PRO A CA 1
ATOM 2030 C C . PRO A 1 263 ? -16.453 -6.360 10.460 1.00 88.00 263 PRO A C 1
ATOM 2032 O O . PRO A 1 263 ? -15.760 -6.900 9.600 1.00 88.00 263 PRO A O 1
ATOM 2035 N N . HIS A 1 264 ? -17.785 -6.406 10.394 1.00 88.19 264 HIS A N 1
ATOM 2036 C CA . HIS A 1 264 ? -18.520 -6.993 9.269 1.00 88.19 264 HIS A CA 1
ATOM 2037 C C . HIS A 1 264 ? -18.573 -6.071 8.045 1.00 88.19 264 HIS A C 1
ATOM 2039 O O . HIS A 1 264 ? -18.619 -6.566 6.917 1.00 88.19 264 HIS A O 1
ATOM 2045 N N . HIS A 1 265 ? -18.510 -4.757 8.263 1.00 94.62 265 HIS A N 1
ATOM 2046 C CA . HIS A 1 265 ? -18.524 -3.720 7.227 1.00 94.62 265 HIS A CA 1
ATOM 2047 C C . HIS A 1 265 ? -17.160 -3.043 7.045 1.00 94.62 265 HIS A C 1
ATOM 2049 O O . HIS A 1 265 ? -17.047 -2.025 6.363 1.00 94.62 265 HIS A O 1
ATOM 2055 N N . THR A 1 266 ? -16.105 -3.596 7.638 1.00 94.62 266 THR A N 1
ATOM 2056 C CA . THR A 1 266 ? -14.754 -3.040 7.574 1.00 94.62 266 THR A CA 1
ATOM 2057 C C . THR A 1 266 ? -13.749 -4.131 7.267 1.00 94.62 266 THR A C 1
ATOM 2059 O O . THR A 1 266 ? -13.836 -5.243 7.784 1.00 94.62 266 THR A O 1
ATOM 2062 N N . ARG A 1 267 ? -12.765 -3.815 6.427 1.00 93.69 267 ARG A N 1
ATOM 2063 C CA . ARG A 1 267 ? -11.717 -4.756 6.050 1.00 93.69 267 ARG A CA 1
ATOM 2064 C C . ARG A 1 267 ? -10.356 -4.081 6.000 1.00 93.69 267 ARG A C 1
ATOM 2066 O O . ARG A 1 267 ? -10.171 -3.093 5.293 1.00 93.69 267 ARG A O 1
ATOM 2073 N N . ASP A 1 268 ? -9.381 -4.667 6.688 1.00 94.56 268 ASP A N 1
ATOM 2074 C CA . ASP A 1 268 ? -7.980 -4.301 6.506 1.00 94.56 268 ASP A CA 1
ATOM 2075 C C . ASP A 1 268 ? -7.352 -5.161 5.401 1.00 94.56 268 ASP A C 1
ATOM 2077 O O . ASP A 1 268 ? -7.135 -6.369 5.540 1.00 94.56 268 ASP A O 1
ATOM 2081 N N . THR A 1 269 ? -7.055 -4.533 4.268 1.00 97.06 269 THR A N 1
ATOM 2082 C CA . THR A 1 269 ? -6.481 -5.217 3.098 1.00 97.06 269 THR A CA 1
ATOM 2083 C C . THR A 1 269 ? -5.038 -5.662 3.359 1.00 97.06 269 THR A C 1
ATOM 2085 O O . THR A 1 269 ? -4.543 -6.611 2.742 1.00 97.06 269 THR A O 1
ATOM 2088 N N . LYS A 1 270 ? -4.358 -5.043 4.334 1.00 95.69 270 LYS A N 1
ATOM 2089 C CA . LYS A 1 270 ? -3.023 -5.461 4.772 1.00 95.69 270 LYS A CA 1
ATOM 2090 C C . LYS A 1 270 ? -3.034 -6.878 5.352 1.00 95.69 270 LYS A C 1
ATOM 2092 O O . LYS A 1 270 ? -2.036 -7.591 5.215 1.00 95.69 270 LYS A O 1
ATOM 2097 N N . ASP A 1 271 ? -4.142 -7.305 5.956 1.00 93.25 271 ASP A N 1
ATOM 2098 C CA . ASP A 1 271 ? -4.278 -8.649 6.520 1.00 93.25 271 ASP A CA 1
ATOM 2099 C C . ASP A 1 271 ? -4.531 -9.713 5.453 1.00 93.25 271 ASP A C 1
ATOM 2101 O O . ASP A 1 271 ? -3.944 -10.794 5.526 1.00 93.25 271 ASP A O 1
ATOM 2105 N N . LEU A 1 272 ? -5.291 -9.395 4.400 1.00 94.25 272 LEU A N 1
ATOM 2106 C CA . LEU A 1 272 ? -5.369 -10.250 3.206 1.00 94.25 272 LEU A CA 1
ATOM 2107 C C . LEU A 1 272 ? -3.985 -10.467 2.600 1.00 94.25 272 LEU A C 1
ATOM 2109 O O . LEU A 1 272 ? -3.576 -11.597 2.327 1.00 94.25 272 LEU A O 1
ATOM 2113 N N . PHE A 1 273 ? -3.228 -9.379 2.448 1.00 96.06 273 PHE A N 1
ATOM 2114 C CA . PHE A 1 273 ? -1.869 -9.458 1.933 1.00 96.06 273 PHE A CA 1
ATOM 2115 C C . PHE A 1 273 ? -0.959 -10.291 2.840 1.00 96.06 273 PHE A C 1
ATOM 2117 O O . PHE A 1 273 ? -0.162 -11.087 2.349 1.00 96.06 273 PHE A O 1
ATOM 2124 N N . ARG A 1 274 ? -1.104 -10.166 4.165 1.00 93.56 274 ARG A N 1
ATOM 2125 C CA . ARG A 1 274 ? -0.371 -10.983 5.141 1.00 93.56 274 ARG A CA 1
ATOM 2126 C C . ARG A 1 274 ? -0.666 -12.472 4.982 1.00 93.56 274 ARG A C 1
ATOM 2128 O O . ARG A 1 274 ? 0.265 -13.263 5.114 1.00 93.56 274 ARG A O 1
ATOM 2135 N N . VAL A 1 275 ? -1.923 -12.850 4.750 1.00 93.38 275 VAL A N 1
ATOM 2136 C CA . VAL A 1 275 ? -2.305 -14.254 4.533 1.00 93.38 275 VAL A CA 1
ATOM 2137 C C . VAL A 1 275 ? -1.681 -14.781 3.243 1.00 93.38 275 VAL A C 1
ATOM 2139 O O . VAL A 1 275 ? -1.108 -15.866 3.247 1.00 93.38 275 VAL A O 1
ATOM 2142 N N . TRP A 1 276 ? -1.711 -13.990 2.169 1.00 93.81 276 TRP A N 1
ATOM 2143 C CA . TRP A 1 276 ? -1.134 -14.385 0.883 1.00 93.81 276 TRP A CA 1
ATOM 2144 C C . TRP A 1 276 ? 0.405 -14.457 0.900 1.00 93.81 276 TRP A C 1
ATOM 2146 O O . TRP A 1 276 ? 1.013 -15.401 0.389 1.00 93.81 276 TRP A O 1
ATOM 2156 N N . ARG A 1 277 ? 1.067 -13.456 1.492 1.00 92.00 277 ARG A N 1
ATOM 2157 C CA . ARG A 1 277 ? 2.532 -13.314 1.532 1.00 92.00 277 ARG A CA 1
ATOM 2158 C C . ARG A 1 277 ? 2.996 -12.843 2.909 1.00 92.00 277 ARG A C 1
ATOM 2160 O O . ARG A 1 277 ? 3.308 -11.676 3.130 1.00 92.00 277 ARG A O 1
ATOM 2167 N N . ASN A 1 278 ? 3.111 -13.776 3.849 1.00 90.31 278 ASN A N 1
ATOM 2168 C CA . ASN A 1 278 ? 3.536 -13.457 5.216 1.00 90.31 278 ASN A CA 1
ATOM 2169 C C . ASN A 1 278 ? 5.020 -13.047 5.338 1.00 90.31 278 ASN A C 1
ATOM 2171 O O . ASN A 1 278 ? 5.378 -12.374 6.305 1.00 90.31 278 ASN A O 1
ATOM 2175 N N . SER A 1 279 ? 5.858 -13.438 4.371 1.00 88.38 279 SER A N 1
ATOM 2176 C CA . SER A 1 279 ? 7.319 -13.298 4.393 1.00 88.38 279 SER A CA 1
ATOM 2177 C C . SER A 1 279 ? 7.835 -12.018 3.738 1.00 88.38 279 SER A C 1
ATOM 2179 O O . SER A 1 279 ? 9.041 -11.873 3.561 1.00 88.38 279 SER A O 1
ATOM 2181 N N . VAL A 1 280 ? 6.945 -11.121 3.309 1.00 91.00 280 VAL A N 1
ATOM 2182 C CA . VAL A 1 280 ? 7.319 -9.861 2.656 1.00 91.00 280 VAL A CA 1
ATOM 2183 C C . VAL A 1 280 ? 6.816 -8.658 3.464 1.00 91.00 280 VAL A C 1
ATOM 2185 O O . VAL A 1 280 ? 5.806 -8.756 4.169 1.00 91.00 280 VAL A O 1
ATOM 2188 N N . PRO A 1 281 ? 7.488 -7.495 3.372 1.00 91.69 281 PRO A N 1
ATOM 2189 C CA . PRO A 1 281 ? 7.058 -6.282 4.049 1.00 91.69 281 PRO A CA 1
ATOM 2190 C C . PRO A 1 281 ? 5.628 -5.896 3.675 1.00 91.69 281 PRO A C 1
ATOM 2192 O O . PRO A 1 281 ? 5.292 -5.753 2.501 1.00 91.69 281 PRO A O 1
ATOM 2195 N N . ARG A 1 282 ? 4.796 -5.646 4.688 1.00 92.62 282 ARG A N 1
ATOM 2196 C CA . ARG A 1 282 ? 3.365 -5.328 4.544 1.00 92.62 282 ARG A CA 1
ATOM 2197 C C . ARG A 1 282 ? 3.124 -3.853 4.216 1.00 92.62 282 ARG A C 1
ATOM 2199 O O . ARG A 1 282 ? 2.338 -3.172 4.879 1.00 92.62 282 ARG A O 1
ATOM 2206 N N . LYS A 1 283 ? 3.855 -3.343 3.227 1.00 93.06 283 LYS A N 1
ATOM 2207 C CA . LYS A 1 283 ? 3.700 -1.983 2.700 1.00 93.06 283 LYS A CA 1
ATOM 2208 C C . LYS A 1 283 ? 2.802 -2.022 1.469 1.00 93.06 283 LYS A C 1
ATOM 2210 O O . LYS A 1 283 ? 2.976 -2.903 0.631 1.00 93.06 283 LYS A O 1
ATOM 2215 N N . LEU A 1 284 ? 1.915 -1.037 1.327 1.00 96.12 284 LEU A N 1
ATOM 2216 C CA . LEU A 1 284 ? 0.976 -0.966 0.205 1.00 96.12 284 LEU A CA 1
ATOM 2217 C C . LEU A 1 284 ? 1.699 -0.998 -1.150 1.00 96.12 284 LEU A C 1
ATOM 2219 O O . LEU A 1 284 ? 1.332 -1.777 -2.025 1.00 96.12 284 LEU A O 1
ATOM 2223 N N . ALA A 1 285 ? 2.792 -0.240 -1.299 1.00 95.44 285 ALA A N 1
ATOM 2224 C CA . ALA A 1 285 ? 3.594 -0.270 -2.524 1.00 95.44 285 ALA A CA 1
ATOM 2225 C C . ALA A 1 285 ? 4.237 -1.633 -2.809 1.00 95.44 285 ALA A C 1
ATOM 2227 O O . ALA A 1 285 ? 4.360 -2.002 -3.970 1.00 95.44 285 ALA A O 1
ATOM 2228 N N . VAL A 1 286 ? 4.630 -2.391 -1.781 1.00 95.38 286 VAL A N 1
ATOM 2229 C CA . VAL A 1 286 ? 5.199 -3.732 -1.983 1.00 95.38 286 VAL A CA 1
ATOM 2230 C C . VAL A 1 286 ? 4.106 -4.702 -2.420 1.00 95.38 286 VAL A C 1
ATOM 2232 O O . VAL A 1 286 ? 4.317 -5.474 -3.343 1.00 95.38 286 VAL A O 1
ATOM 2235 N N . ALA A 1 287 ? 2.924 -4.650 -1.804 1.00 96.94 287 ALA A N 1
ATOM 2236 C CA . ALA A 1 287 ? 1.807 -5.495 -2.216 1.00 96.94 287 ALA A CA 1
ATOM 2237 C C . ALA A 1 287 ? 1.374 -5.212 -3.657 1.00 96.94 287 ALA A C 1
ATOM 2239 O O . ALA A 1 287 ? 1.222 -6.137 -4.451 1.00 96.94 287 ALA A O 1
ATOM 2240 N N . THR A 1 288 ? 1.260 -3.932 -4.003 1.00 97.81 288 THR A N 1
ATOM 2241 C CA . THR A 1 288 ? 0.793 -3.492 -5.321 1.00 97.81 288 THR A CA 1
ATOM 2242 C C . THR A 1 288 ? 1.727 -3.938 -6.439 1.00 97.81 288 THR A C 1
ATOM 2244 O O . THR A 1 288 ? 1.252 -4.450 -7.447 1.00 97.81 288 THR A O 1
ATOM 2247 N N . SER A 1 289 ? 3.051 -3.832 -6.265 1.00 96.38 289 SER A N 1
ATOM 2248 C CA . SER A 1 289 ? 3.988 -4.258 -7.313 1.00 96.38 289 SER A CA 1
ATOM 2249 C C . SER A 1 289 ? 4.036 -5.774 -7.518 1.00 96.38 289 SER A C 1
ATOM 2251 O O . SER A 1 289 ? 4.341 -6.222 -8.624 1.00 96.38 289 SER A O 1
ATOM 2253 N N . LEU A 1 290 ? 3.690 -6.561 -6.491 1.00 95.81 290 LEU A N 1
ATOM 2254 C CA . LEU A 1 290 ? 3.669 -8.026 -6.546 1.00 95.81 290 LEU A CA 1
ATOM 2255 C C . LEU A 1 290 ? 2.424 -8.605 -7.227 1.00 95.81 290 LEU A C 1
ATOM 2257 O O . LEU A 1 290 ? 2.457 -9.762 -7.651 1.00 95.81 290 LEU A O 1
ATOM 2261 N N . ILE A 1 291 ? 1.333 -7.844 -7.309 1.00 96.75 291 ILE A N 1
ATOM 2262 C CA . ILE A 1 291 ? 0.053 -8.306 -7.853 1.00 96.75 291 ILE A CA 1
ATOM 2263 C C . ILE A 1 291 ? 0.058 -8.158 -9.385 1.00 96.75 291 ILE A C 1
ATOM 2265 O O . ILE A 1 291 ? 0.191 -7.036 -9.873 1.00 96.75 291 ILE A O 1
ATOM 2269 N N . PRO A 1 292 ? -0.125 -9.250 -10.160 1.00 93.81 292 PRO A N 1
ATOM 2270 C CA . PRO A 1 292 ? -0.114 -9.205 -11.627 1.00 93.81 292 PRO A CA 1
ATOM 2271 C C . PRO A 1 292 ? -1.101 -8.213 -12.246 1.00 93.81 292 PRO A C 1
ATOM 2273 O O . PRO A 1 292 ? -0.750 -7.513 -13.192 1.00 93.81 292 PRO A O 1
ATOM 2276 N N . ASP A 1 293 ? -2.304 -8.109 -11.679 1.00 94.81 293 ASP A N 1
ATOM 2277 C CA . ASP A 1 293 ? -3.355 -7.202 -12.165 1.00 94.81 293 ASP A CA 1
ATOM 2278 C C . ASP A 1 293 ? -2.974 -5.720 -12.006 1.00 94.81 293 ASP A C 1
ATOM 2280 O O . ASP A 1 293 ? -3.562 -4.856 -12.642 1.00 94.81 293 ASP A O 1
ATOM 2284 N N . ASN A 1 294 ? -1.960 -5.430 -11.187 1.00 96.44 294 ASN A N 1
ATOM 2285 C CA . ASN A 1 294 ? -1.479 -4.083 -10.895 1.00 96.44 294 ASN A CA 1
ATOM 2286 C C . ASN A 1 294 ? -0.144 -3.782 -11.582 1.00 96.44 294 ASN A C 1
ATOM 2288 O O . ASN A 1 294 ? 0.573 -2.862 -11.189 1.00 96.44 294 ASN A O 1
ATOM 2292 N N . TYR A 1 295 ? 0.230 -4.552 -12.606 1.00 94.62 295 TYR A N 1
ATOM 2293 C CA . TYR A 1 295 ? 1.501 -4.338 -13.288 1.00 94.62 295 TYR A CA 1
ATOM 2294 C C . TYR A 1 295 ? 1.601 -2.980 -13.979 1.00 94.62 295 TYR A C 1
ATOM 2296 O O . TYR A 1 295 ? 2.713 -2.464 -13.993 1.00 94.62 295 TYR A O 1
ATOM 2304 N N . GLY A 1 296 ? 0.480 -2.403 -14.433 1.00 94.75 296 GLY A N 1
ATOM 2305 C CA . GLY A 1 296 ? 0.381 -1.060 -15.018 1.00 94.75 296 GLY A CA 1
ATOM 2306 C C . GLY A 1 296 ? 0.383 0.098 -14.012 1.00 94.75 296 GLY A C 1
ATOM 2307 O O . GLY A 1 296 ? 0.499 1.253 -14.418 1.00 94.75 296 GLY A O 1
ATOM 2308 N N . VAL A 1 297 ? 0.295 -0.172 -12.703 1.00 96.31 297 VAL A N 1
ATOM 2309 C CA . VAL A 1 297 ? 0.307 0.884 -11.679 1.00 96.31 297 VAL A CA 1
ATOM 2310 C C . VAL A 1 297 ? 1.683 1.571 -11.667 1.00 96.31 297 VAL A C 1
ATOM 2312 O O . VAL A 1 297 ? 2.698 0.887 -11.480 1.00 96.31 297 VAL A O 1
ATOM 2315 N N . PRO A 1 298 ? 1.761 2.906 -11.848 1.00 95.62 298 PRO A N 1
ATOM 2316 C CA . PRO A 1 298 ? 3.021 3.635 -11.784 1.00 95.62 298 PRO A CA 1
ATOM 2317 C C . PRO A 1 298 ? 3.582 3.609 -10.361 1.00 95.62 298 PRO A C 1
ATOM 2319 O O . PRO A 1 298 ? 2.819 3.518 -9.405 1.00 95.62 298 PRO A O 1
ATOM 2322 N N . PRO A 1 299 ? 4.898 3.751 -10.157 1.00 95.00 299 PRO A N 1
ATOM 2323 C CA . PRO A 1 299 ? 5.427 3.956 -8.815 1.00 95.00 299 PRO A CA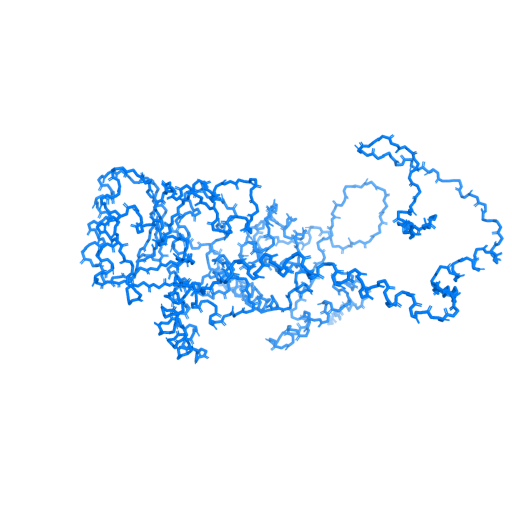 1
ATOM 2324 C C . PRO A 1 299 ? 4.919 5.303 -8.274 1.00 95.00 299 PRO A C 1
ATOM 2326 O O . PRO A 1 299 ? 5.363 6.342 -8.738 1.00 95.00 299 PRO A O 1
ATOM 2329 N N . TRP A 1 300 ? 4.022 5.335 -7.283 1.00 94.81 300 TRP A N 1
ATOM 2330 C CA . TRP A 1 300 ? 3.472 6.606 -6.757 1.00 94.81 300 TRP A CA 1
ATOM 2331 C C . TRP A 1 300 ? 4.034 6.997 -5.388 1.00 94.81 300 TRP A C 1
ATOM 2333 O O . TRP A 1 300 ? 4.152 8.179 -5.077 1.00 94.81 300 TRP A O 1
ATOM 2343 N N . LYS A 1 301 ? 4.434 6.019 -4.561 1.00 91.75 301 LYS A N 1
ATOM 2344 C CA . LYS A 1 301 ? 4.858 6.278 -3.172 1.00 91.75 301 LYS A CA 1
ATOM 2345 C C . LYS A 1 301 ? 6.076 7.200 -3.050 1.00 91.75 301 LYS A C 1
ATOM 2347 O O . LYS A 1 301 ? 6.250 7.825 -2.011 1.00 91.75 301 LYS A O 1
ATOM 2352 N N . HIS A 1 302 ? 6.908 7.290 -4.088 1.00 88.25 302 HIS A N 1
ATOM 2353 C CA . HIS A 1 302 ? 8.075 8.174 -4.108 1.00 88.25 302 HIS A CA 1
ATOM 2354 C C . HIS A 1 302 ? 7.715 9.666 -4.233 1.00 88.25 302 HIS A C 1
ATOM 2356 O O . HIS A 1 302 ? 8.550 10.505 -3.919 1.00 88.25 302 HIS A O 1
ATOM 2362 N N . LEU A 1 303 ? 6.487 9.993 -4.659 1.00 89.19 303 LEU A N 1
ATOM 2363 C CA . LEU A 1 303 ? 6.010 11.372 -4.805 1.00 89.19 303 LEU A CA 1
ATOM 2364 C C . LEU A 1 303 ? 5.761 12.064 -3.452 1.00 89.19 303 LEU A C 1
ATOM 2366 O O . LEU A 1 303 ? 5.699 13.288 -3.398 1.00 89.19 303 LEU A O 1
ATOM 2370 N N . GLY A 1 304 ? 5.625 11.289 -2.370 1.00 84.38 304 GLY A N 1
ATOM 2371 C CA . GLY A 1 304 ? 5.393 11.798 -1.019 1.00 84.38 304 GLY A CA 1
ATOM 2372 C C . GLY A 1 304 ? 3.966 12.296 -0.766 1.00 84.38 304 GLY A C 1
ATOM 2373 O O . GLY A 1 304 ? 3.165 12.479 -1.680 1.00 84.38 304 GLY A O 1
ATOM 2374 N N . THR A 1 305 ? 3.649 12.530 0.509 1.00 82.44 305 THR A N 1
ATOM 2375 C CA . THR A 1 305 ? 2.300 12.876 0.996 1.00 82.44 305 THR A CA 1
ATOM 2376 C C . THR A 1 305 ? 1.805 14.252 0.553 1.00 82.44 305 THR A C 1
ATOM 2378 O O . THR A 1 305 ? 0.618 14.542 0.677 1.00 82.44 305 THR A O 1
ATOM 2381 N N . ASP A 1 306 ? 2.676 15.114 0.029 1.00 82.69 306 ASP A N 1
ATOM 2382 C CA . ASP A 1 306 ? 2.287 16.433 -0.484 1.00 82.69 306 ASP A CA 1
ATOM 2383 C C . ASP A 1 306 ? 1.715 16.367 -1.905 1.00 82.69 306 ASP A C 1
ATOM 2385 O O . ASP A 1 306 ? 1.016 17.285 -2.332 1.00 82.69 306 ASP A O 1
ATOM 2389 N N . SER A 1 307 ? 1.945 15.263 -2.622 1.00 87.62 307 SER A N 1
ATOM 2390 C CA . SER A 1 307 ? 1.447 15.075 -3.980 1.00 87.62 307 SER A CA 1
ATOM 2391 C C . SER A 1 307 ? -0.026 14.640 -3.992 1.00 87.62 307 SER A C 1
ATOM 2393 O O . SER A 1 307 ? -0.370 13.605 -3.416 1.00 87.62 307 SER A O 1
ATOM 2395 N N . PRO A 1 308 ? -0.913 15.343 -4.717 1.00 86.56 308 PRO A N 1
ATOM 2396 C CA . PRO A 1 308 ? -2.284 14.880 -4.928 1.00 86.56 308 PRO A CA 1
ATOM 2397 C C . PRO A 1 308 ? -2.360 13.520 -5.630 1.00 86.56 308 PRO A C 1
ATOM 2399 O O . PRO A 1 308 ? -3.211 12.689 -5.315 1.00 86.56 308 PRO A O 1
ATOM 2402 N N . VAL A 1 309 ? -1.421 13.275 -6.548 1.00 89.44 309 VAL A N 1
ATOM 2403 C CA . VAL A 1 309 ? -1.306 12.017 -7.294 1.00 89.44 309 VAL A CA 1
ATOM 2404 C C . VAL A 1 309 ? -0.966 10.866 -6.352 1.00 89.44 309 VAL A C 1
ATOM 2406 O O . VAL A 1 309 ? -1.543 9.791 -6.482 1.00 89.44 309 VAL A O 1
ATOM 2409 N N . TYR A 1 310 ? -0.087 11.091 -5.368 1.00 92.56 310 TYR A N 1
ATOM 2410 C CA . TYR A 1 310 ? 0.217 10.092 -4.340 1.00 92.56 310 TYR A CA 1
ATOM 2411 C C . TYR A 1 310 ? -1.050 9.642 -3.606 1.00 92.56 310 TYR A C 1
ATOM 2413 O O . TYR A 1 310 ? -1.289 8.445 -3.471 1.00 92.56 310 TYR A O 1
ATOM 2421 N N . ARG A 1 311 ? -1.869 10.600 -3.165 1.00 91.38 311 ARG A N 1
ATOM 2422 C CA . ARG A 1 311 ? -3.053 10.336 -2.336 1.00 91.38 311 ARG A CA 1
ATOM 2423 C C . ARG A 1 311 ? -4.147 9.619 -3.111 1.00 91.38 311 ARG A C 1
ATOM 2425 O O . ARG A 1 311 ? -4.729 8.662 -2.608 1.00 91.38 311 ARG A O 1
ATOM 2432 N N . ALA A 1 312 ? -4.387 10.045 -4.351 1.00 93.44 312 ALA A N 1
ATOM 2433 C CA . ALA A 1 312 ? -5.331 9.377 -5.240 1.00 93.44 312 ALA A CA 1
ATOM 2434 C C . ALA A 1 312 ? -4.899 7.929 -5.512 1.00 93.44 312 ALA A C 1
ATOM 2436 O O . ALA A 1 312 ? -5.700 7.005 -5.367 1.00 93.44 312 ALA A O 1
ATOM 2437 N N . TRP A 1 313 ? -3.618 7.715 -5.828 1.00 95.56 313 TRP A N 1
ATOM 2438 C CA . TRP A 1 313 ? -3.095 6.367 -6.026 1.00 95.56 313 TRP A CA 1
ATOM 2439 C C . TRP A 1 313 ? -3.133 5.513 -4.764 1.00 95.56 313 TRP A C 1
ATOM 2441 O O . TRP A 1 313 ? -3.283 4.305 -4.898 1.00 95.56 313 TRP A O 1
ATOM 2451 N N . ASP A 1 314 ? -3.036 6.078 -3.559 1.00 96.06 314 ASP A N 1
ATOM 2452 C CA . ASP A 1 314 ? -3.049 5.271 -2.336 1.00 96.06 314 ASP A CA 1
ATOM 2453 C C . ASP A 1 314 ? -4.357 4.518 -2.140 1.00 96.06 314 ASP A C 1
ATOM 2455 O O . ASP A 1 314 ? -4.364 3.301 -1.939 1.00 96.06 314 ASP A O 1
ATOM 2459 N N . VAL A 1 315 ? -5.475 5.222 -2.285 1.00 97.88 315 VAL A N 1
ATOM 2460 C CA . VAL A 1 315 ? -6.802 4.620 -2.144 1.00 97.88 315 VAL A CA 1
ATOM 2461 C C . VAL A 1 315 ? -7.178 3.767 -3.356 1.00 97.88 315 VAL A C 1
ATOM 2463 O O . VAL A 1 315 ? -7.800 2.716 -3.189 1.00 97.88 315 VAL A O 1
ATOM 2466 N N . VAL A 1 316 ? -6.738 4.138 -4.565 1.00 98.25 316 VAL A N 1
ATOM 2467 C CA . VAL A 1 316 ? -6.934 3.317 -5.774 1.00 98.25 316 VAL A CA 1
ATOM 2468 C C . VAL A 1 316 ? -6.143 2.013 -5.693 1.00 98.25 316 VAL A C 1
ATOM 2470 O O . VAL A 1 316 ? -6.700 0.940 -5.931 1.00 98.25 316 VAL A O 1
ATOM 2473 N N . ALA A 1 317 ? -4.865 2.074 -5.318 1.00 98.12 317 ALA A N 1
ATOM 2474 C CA . ALA A 1 317 ? -4.030 0.893 -5.133 1.00 98.12 317 ALA A CA 1
ATOM 2475 C C . ALA A 1 317 ? -4.582 0.002 -4.017 1.00 98.12 317 ALA A C 1
ATOM 2477 O O . ALA A 1 317 ? -4.607 -1.215 -4.177 1.00 98.12 317 ALA A O 1
ATOM 2478 N N . LEU A 1 318 ? -5.082 0.583 -2.920 1.00 98.56 318 LEU A N 1
ATOM 2479 C CA . LEU A 1 318 ? -5.781 -0.155 -1.868 1.00 98.56 318 LEU A CA 1
ATOM 2480 C C . LEU A 1 318 ? -6.986 -0.931 -2.423 1.00 98.56 318 LEU A C 1
ATOM 2482 O O . LEU A 1 318 ? -7.048 -2.148 -2.246 1.00 98.56 318 LEU A O 1
ATOM 2486 N N . LEU A 1 319 ? -7.899 -0.266 -3.138 1.00 98.56 319 LEU A N 1
ATOM 2487 C CA . LEU A 1 319 ? -9.079 -0.918 -3.715 1.00 98.56 319 LEU A CA 1
ATOM 2488 C C . LEU A 1 319 ? -8.697 -2.024 -4.711 1.00 98.56 319 LEU A C 1
ATOM 2490 O O . LEU A 1 319 ? -9.215 -3.138 -4.636 1.00 98.56 319 LEU A O 1
ATOM 2494 N N . ARG A 1 320 ? -7.763 -1.743 -5.627 1.00 98.31 320 ARG A N 1
ATOM 2495 C CA . ARG A 1 320 ? -7.287 -2.730 -6.609 1.00 98.31 320 ARG A CA 1
ATOM 2496 C C . ARG A 1 320 ? -6.618 -3.927 -5.936 1.00 98.31 320 ARG A C 1
ATOM 2498 O O . ARG A 1 320 ? -6.840 -5.066 -6.345 1.00 98.31 320 ARG A O 1
ATOM 2505 N N . ASN A 1 321 ? -5.817 -3.683 -4.899 1.00 98.50 321 ASN A N 1
ATOM 2506 C CA . ASN A 1 321 ? -5.185 -4.746 -4.127 1.00 98.50 321 ASN A CA 1
ATOM 2507 C C . ASN A 1 321 ? -6.219 -5.626 -3.439 1.00 98.50 321 ASN A C 1
ATOM 2509 O O . ASN A 1 321 ? -6.072 -6.839 -3.495 1.00 98.50 321 ASN A O 1
ATOM 2513 N N . ASP A 1 322 ? -7.253 -5.055 -2.819 1.00 98.06 322 ASP A N 1
ATOM 2514 C CA . ASP A 1 322 ? -8.315 -5.842 -2.182 1.00 98.06 322 ASP A CA 1
ATOM 2515 C C . ASP A 1 322 ? -8.987 -6.782 -3.191 1.00 98.06 322 ASP A C 1
ATOM 2517 O O . ASP A 1 322 ? -9.020 -7.996 -2.974 1.00 98.06 322 ASP A O 1
ATOM 2521 N N . ILE A 1 323 ? -9.415 -6.245 -4.338 1.00 97.62 323 ILE A N 1
ATOM 2522 C CA . ILE A 1 323 ? -10.056 -7.018 -5.413 1.00 97.62 323 ILE A CA 1
ATOM 2523 C C . ILE A 1 323 ? -9.159 -8.182 -5.859 1.00 97.62 323 ILE A C 1
ATOM 2525 O O . ILE A 1 323 ? -9.604 -9.334 -5.917 1.00 97.62 323 ILE A O 1
ATOM 2529 N N . ALA A 1 324 ? -7.886 -7.904 -6.143 1.00 97.62 324 ALA A N 1
ATOM 2530 C CA . ALA A 1 324 ? -6.954 -8.919 -6.618 1.00 97.62 324 ALA A CA 1
ATOM 2531 C C . ALA A 1 324 ? -6.591 -9.942 -5.530 1.00 97.62 324 ALA A C 1
ATOM 2533 O O . ALA A 1 324 ? -6.516 -11.141 -5.807 1.00 97.62 324 ALA A O 1
ATOM 2534 N N . LEU A 1 325 ? -6.390 -9.501 -4.286 1.00 97.25 325 LEU A N 1
ATOM 2535 C CA . LEU A 1 325 ? -5.984 -10.371 -3.184 1.00 97.25 325 LEU A CA 1
ATOM 2536 C C . LEU A 1 325 ? -7.068 -11.369 -2.809 1.00 97.25 325 LEU A C 1
ATOM 2538 O O . LEU A 1 325 ? -6.725 -12.510 -2.527 1.00 97.25 325 LEU A O 1
ATOM 2542 N N . HIS A 1 326 ? -8.352 -11.014 -2.877 1.00 95.25 326 HIS A N 1
ATOM 2543 C CA . HIS A 1 326 ? -9.428 -12.000 -2.691 1.00 95.25 326 HIS A CA 1
ATOM 2544 C C . HIS A 1 326 ? -9.328 -13.147 -3.688 1.00 95.25 326 HIS A C 1
ATOM 2546 O O . HIS A 1 326 ? -9.421 -14.317 -3.317 1.00 95.25 326 HIS A O 1
ATOM 2552 N N . ARG A 1 327 ? -9.097 -12.821 -4.962 1.00 96.38 327 ARG A N 1
ATOM 2553 C CA . ARG A 1 327 ? -8.922 -13.830 -6.008 1.00 96.38 327 ARG A CA 1
ATOM 2554 C C . ARG A 1 327 ? -7.685 -14.689 -5.747 1.00 96.38 327 ARG A C 1
ATOM 2556 O O . ARG A 1 327 ? -7.773 -15.908 -5.855 1.00 96.38 327 ARG A O 1
ATOM 2563 N N . LEU A 1 328 ? -6.562 -14.069 -5.385 1.00 95.75 328 LEU A N 1
ATOM 2564 C CA . LEU A 1 328 ? -5.290 -14.758 -5.144 1.00 95.75 328 LEU A CA 1
ATOM 2565 C C . LEU A 1 328 ? -5.329 -15.645 -3.890 1.00 95.75 328 LEU A C 1
ATOM 2567 O O . LEU A 1 328 ? -4.923 -16.799 -3.949 1.00 95.75 328 LEU A O 1
ATOM 2571 N N . VAL A 1 329 ? -5.878 -15.151 -2.779 1.00 95.19 329 VAL A N 1
ATOM 2572 C CA . VAL A 1 329 ? -6.039 -15.908 -1.525 1.00 95.19 329 VAL A CA 1
ATOM 2573 C C . VAL A 1 329 ? -6.949 -17.119 -1.729 1.00 95.19 329 VAL A C 1
ATOM 2575 O O . VAL A 1 329 ? -6.645 -18.202 -1.229 1.00 95.19 329 VAL A O 1
ATOM 2578 N N . ARG A 1 330 ? -8.036 -16.969 -2.497 1.00 94.94 330 ARG A N 1
ATOM 2579 C CA . ARG A 1 330 ? -8.911 -18.095 -2.859 1.00 94.94 330 ARG A CA 1
ATOM 2580 C C . ARG A 1 330 ? -8.216 -19.094 -3.774 1.00 94.94 330 ARG A C 1
ATOM 2582 O O . ARG A 1 330 ? -8.328 -20.291 -3.533 1.00 94.94 330 ARG A O 1
ATOM 2589 N N . ALA A 1 331 ? -7.489 -18.617 -4.785 1.00 94.69 331 ALA A N 1
ATOM 2590 C CA . ALA A 1 331 ? -6.734 -19.477 -5.695 1.00 94.69 331 ALA A CA 1
ATOM 2591 C C . ALA A 1 331 ? -5.658 -20.299 -4.961 1.00 94.69 331 ALA A C 1
ATOM 2593 O O . ALA A 1 331 ? -5.453 -21.463 -5.293 1.00 94.69 331 ALA A O 1
ATOM 2594 N N . ASP A 1 332 ? -5.043 -19.726 -3.924 1.00 93.69 332 ASP A N 1
ATOM 2595 C CA . ASP A 1 332 ? -4.049 -20.398 -3.077 1.00 93.69 332 ASP A CA 1
ATOM 2596 C C . ASP A 1 332 ? -4.686 -21.275 -1.972 1.00 93.69 332 ASP A C 1
ATOM 2598 O O . ASP A 1 332 ? -3.972 -21.873 -1.167 1.00 93.69 332 ASP A O 1
ATOM 2602 N N . GLY A 1 333 ? -6.022 -21.359 -1.894 1.00 94.31 333 GLY A N 1
ATOM 2603 C CA . GLY A 1 333 ? -6.737 -22.142 -0.877 1.00 94.31 333 GLY A CA 1
ATOM 2604 C C . GLY A 1 333 ? -6.624 -21.587 0.550 1.00 94.31 333 GLY A C 1
ATOM 2605 O O . GLY A 1 333 ? -6.918 -22.293 1.513 1.00 94.31 333 GLY A O 1
ATOM 2606 N N . ALA A 1 334 ? -6.207 -20.328 0.706 1.00 93.88 334 ALA A N 1
ATOM 2607 C CA . ALA A 1 334 ? -5.951 -19.690 1.999 1.00 93.88 334 ALA A CA 1
ATOM 2608 C C . ALA A 1 334 ? -7.164 -18.920 2.567 1.00 93.88 334 ALA A C 1
ATOM 2610 O O . ALA A 1 334 ? -7.094 -18.375 3.670 1.00 93.88 334 ALA A O 1
ATOM 2611 N N . ASP A 1 335 ? -8.289 -18.903 1.847 1.00 92.94 335 ASP A N 1
ATOM 2612 C CA . ASP A 1 335 ? -9.537 -18.237 2.250 1.00 92.94 335 ASP A CA 1
ATOM 2613 C C . ASP A 1 335 ? -10.074 -18.707 3.624 1.00 92.94 335 ASP A C 1
ATOM 2615 O O . ASP A 1 335 ? -10.379 -17.848 4.456 1.00 92.94 335 ASP A O 1
ATOM 2619 N N . PRO A 1 336 ? -10.071 -20.017 3.969 1.00 93.69 336 PRO A N 1
ATOM 2620 C CA . PRO A 1 336 ? -10.493 -20.460 5.302 1.00 93.69 336 PRO A CA 1
ATOM 2621 C C . PRO A 1 336 ? -9.602 -19.927 6.432 1.00 93.69 336 PRO A C 1
ATOM 2623 O O . PRO A 1 336 ? -10.088 -19.628 7.523 1.00 93.69 336 PRO A O 1
ATOM 2626 N N . ALA A 1 337 ? -8.295 -19.786 6.181 1.00 90.88 337 ALA A N 1
ATOM 2627 C CA . ALA A 1 337 ? -7.364 -19.231 7.160 1.00 90.88 337 ALA A CA 1
ATOM 2628 C C . ALA A 1 337 ? -7.603 -17.729 7.354 1.00 90.88 337 ALA A C 1
ATOM 2630 O O . ALA A 1 337 ? -7.588 -17.248 8.487 1.00 90.88 337 ALA A O 1
ATOM 2631 N N . TYR A 1 338 ? -7.867 -16.996 6.270 1.00 91.25 338 TYR A N 1
ATOM 2632 C CA . TYR A 1 338 ? -8.252 -15.590 6.353 1.00 91.25 338 TYR A CA 1
ATOM 2633 C C . TYR A 1 338 ? -9.542 -15.402 7.166 1.00 91.25 338 TYR A C 1
ATOM 2635 O O . TYR A 1 338 ? -9.557 -14.594 8.096 1.00 91.25 338 TYR A O 1
ATOM 2643 N N . ASP A 1 339 ? -10.590 -16.182 6.884 1.00 90.38 339 ASP A N 1
ATOM 2644 C CA . ASP A 1 339 ? -11.857 -16.094 7.621 1.00 90.38 339 ASP A CA 1
ATOM 2645 C C . ASP A 1 339 ? -11.671 -16.405 9.114 1.00 90.38 339 ASP A C 1
ATOM 2647 O O . ASP A 1 339 ? -12.101 -15.634 9.975 1.00 90.38 339 ASP A O 1
ATOM 2651 N N . LEU A 1 340 ? -10.962 -17.488 9.442 1.00 89.25 340 LEU A N 1
ATOM 2652 C CA . LEU A 1 340 ? -10.723 -17.874 10.831 1.00 89.25 340 LEU A CA 1
ATOM 2653 C C . LEU A 1 340 ? -9.907 -16.823 11.593 1.00 89.25 340 LEU A C 1
ATOM 2655 O O . LEU A 1 340 ? -10.329 -16.367 12.657 1.00 89.25 340 LEU A O 1
ATOM 2659 N N . PHE A 1 341 ? -8.732 -16.459 11.081 1.00 87.38 341 PHE A N 1
ATOM 2660 C CA . PHE A 1 341 ? -7.796 -15.635 11.840 1.00 87.38 341 PHE A CA 1
ATOM 2661 C C . PHE A 1 341 ? -8.172 -14.158 11.822 1.00 87.38 341 PHE A C 1
ATOM 2663 O O . PHE A 1 341 ? -8.116 -13.523 12.869 1.00 87.38 341 PHE A O 1
ATOM 2670 N N . MET A 1 342 ? -8.577 -13.621 10.670 1.00 86.06 342 MET A N 1
ATOM 2671 C CA . MET A 1 342 ? -8.758 -12.174 10.511 1.00 86.06 342 MET A CA 1
ATOM 2672 C C . MET A 1 342 ? -10.200 -11.736 10.750 1.00 86.06 342 MET A C 1
ATOM 2674 O O . MET A 1 342 ? -10.422 -10.666 11.301 1.00 86.06 342 MET A O 1
ATOM 2678 N N . ARG A 1 343 ? -11.197 -12.552 10.378 1.00 81.56 343 ARG A N 1
ATOM 2679 C CA . ARG A 1 343 ? -12.611 -12.168 10.556 1.00 81.56 343 ARG A CA 1
ATOM 2680 C C . ARG A 1 343 ? -13.193 -12.631 11.883 1.00 81.56 343 ARG A C 1
ATOM 2682 O O . ARG A 1 343 ? -13.979 -11.901 12.478 1.00 81.56 343 ARG A O 1
ATOM 2689 N N . ARG A 1 344 ? -12.833 -13.832 12.348 1.00 86.62 344 ARG A N 1
ATOM 2690 C CA . ARG A 1 344 ? -13.392 -14.401 13.587 1.00 86.62 344 ARG A CA 1
ATOM 2691 C C . ARG A 1 344 ? -12.513 -14.138 14.802 1.00 86.62 344 ARG A C 1
ATOM 2693 O O . ARG A 1 344 ? -13.019 -13.666 15.812 1.00 86.62 344 ARG A O 1
ATOM 2700 N N . LEU A 1 345 ? -11.217 -14.448 14.729 1.00 87.56 345 LEU A N 1
ATOM 2701 C CA . LEU A 1 345 ? -10.338 -14.397 15.901 1.00 87.56 345 LEU A CA 1
ATOM 2702 C C . LEU A 1 345 ? -9.829 -12.984 16.221 1.00 87.56 345 LEU A C 1
ATOM 2704 O O . LEU A 1 345 ? -9.845 -12.594 17.388 1.00 87.56 345 LEU A O 1
ATOM 2708 N N . ASP A 1 346 ? -9.392 -12.217 15.220 1.00 85.12 346 ASP A N 1
ATOM 2709 C CA . ASP A 1 346 ? -8.776 -10.900 15.433 1.00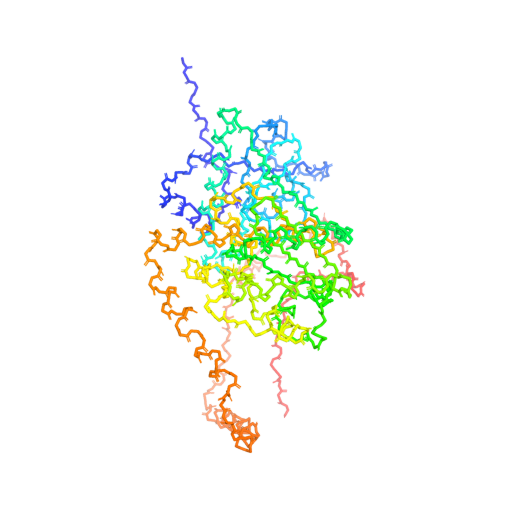 85.12 346 ASP A CA 1
ATOM 2710 C C . ASP A 1 346 ? -9.646 -9.918 16.247 1.00 85.12 346 ASP A C 1
ATOM 2712 O O . ASP A 1 346 ? -9.132 -9.352 17.215 1.00 85.12 346 ASP A O 1
ATOM 2716 N N . PRO A 1 347 ? -10.973 -9.796 16.019 1.00 81.88 347 PRO A N 1
ATOM 2717 C CA . PRO A 1 347 ? -11.820 -8.936 16.850 1.00 81.88 347 PRO A CA 1
ATOM 2718 C C . PRO A 1 347 ? -11.779 -9.293 18.345 1.00 81.88 347 PRO A C 1
ATOM 2720 O O . PRO A 1 347 ? -11.819 -8.410 19.209 1.00 81.88 347 PRO A O 1
ATOM 2723 N N . HIS A 1 348 ? -11.661 -10.585 18.673 1.00 85.31 348 HIS A N 1
ATOM 2724 C CA . HIS A 1 348 ? -11.505 -11.035 20.055 1.00 85.31 348 HIS A CA 1
ATOM 2725 C C . HIS A 1 348 ? -10.125 -10.681 20.611 1.00 85.31 348 HIS A C 1
ATOM 2727 O O . HIS A 1 348 ? -10.042 -10.204 21.744 1.00 85.31 348 HIS A O 1
ATOM 2733 N N . LEU A 1 349 ? -9.061 -10.850 19.822 1.00 85.00 349 LEU A N 1
ATOM 2734 C CA . LEU A 1 349 ? -7.701 -10.486 20.227 1.00 85.00 349 LEU A CA 1
ATOM 2735 C C . LEU A 1 349 ? -7.575 -8.982 20.474 1.00 85.00 349 LEU A C 1
ATOM 2737 O O . LEU A 1 349 ? -7.066 -8.582 21.518 1.00 85.00 349 LEU A O 1
ATOM 2741 N N . VAL A 1 350 ? -8.125 -8.146 19.590 1.00 79.38 350 VAL A N 1
ATOM 2742 C CA . VAL A 1 350 ? -8.171 -6.687 19.769 1.00 79.38 350 VAL A CA 1
ATOM 2743 C C . VAL A 1 350 ? -8.915 -6.320 21.053 1.00 79.38 350 VAL A C 1
ATOM 2745 O O . VAL A 1 350 ? -8.450 -5.472 21.819 1.00 79.38 350 VAL A O 1
ATOM 2748 N N . ARG A 1 351 ? -10.049 -6.974 21.339 1.00 81.25 351 ARG A N 1
ATOM 2749 C CA . ARG A 1 351 ? -10.783 -6.768 22.596 1.00 81.25 351 ARG A CA 1
ATOM 2750 C C . ARG A 1 351 ? -9.940 -7.158 23.811 1.00 81.25 351 ARG A C 1
ATOM 2752 O O . ARG A 1 351 ? -9.903 -6.397 24.774 1.00 81.25 351 ARG A O 1
ATOM 2759 N N . MET A 1 352 ? -9.256 -8.299 23.770 1.00 85.38 352 MET A N 1
ATOM 2760 C CA . MET A 1 352 ? -8.367 -8.742 24.850 1.00 85.38 352 MET A CA 1
ATOM 2761 C C . MET A 1 352 ? -7.207 -7.762 25.064 1.00 85.38 352 MET A C 1
ATOM 2763 O O . MET A 1 352 ? -6.921 -7.401 26.203 1.00 85.38 352 MET A O 1
ATOM 2767 N N . SER A 1 353 ? -6.591 -7.262 23.990 1.00 81.88 353 SER A N 1
ATOM 2768 C CA . SER A 1 353 ? -5.522 -6.261 24.067 1.00 81.88 353 SER A CA 1
ATOM 2769 C C . SER A 1 353 ? -5.984 -4.942 24.688 1.00 81.88 353 SER A C 1
ATOM 2771 O O . SER A 1 353 ? -5.213 -4.324 25.415 1.00 81.88 353 SER A O 1
ATOM 2773 N N . ARG A 1 354 ? -7.235 -4.520 24.452 1.00 77.75 354 ARG A N 1
ATOM 2774 C CA . ARG A 1 354 ? -7.812 -3.318 25.083 1.00 77.75 354 ARG A CA 1
ATOM 2775 C C . ARG A 1 354 ? -8.067 -3.488 26.580 1.00 77.75 354 ARG A C 1
ATOM 2777 O O . ARG A 1 354 ? -7.947 -2.516 27.314 1.00 77.75 354 ARG A O 1
ATOM 2784 N N . VAL A 1 355 ? -8.436 -4.691 27.023 1.00 87.88 355 VAL A N 1
ATOM 2785 C CA . VAL A 1 355 ? -8.591 -4.998 28.457 1.00 87.88 355 VAL A CA 1
ATOM 2786 C C . VAL A 1 355 ? -7.225 -5.041 29.142 1.00 87.88 355 VAL A C 1
ATOM 2788 O O . VAL A 1 355 ? -7.078 -4.552 30.260 1.00 87.88 355 VAL A O 1
ATOM 2791 N N . GLY A 1 356 ? -6.221 -5.587 28.453 1.00 86.44 356 GLY A N 1
ATOM 2792 C CA . GLY A 1 356 ? -4.870 -5.729 28.976 1.00 86.44 356 GLY A CA 1
ATOM 2793 C C . GLY A 1 356 ? -4.756 -6.825 30.037 1.00 86.44 356 GLY A C 1
ATOM 2794 O O . GLY A 1 356 ? -5.656 -7.641 30.239 1.00 86.44 356 GLY A O 1
ATOM 2795 N N . LEU A 1 357 ? -3.606 -6.858 30.705 1.00 90.56 357 LEU A N 1
ATOM 2796 C CA . LEU A 1 357 ? -3.326 -7.753 31.823 1.00 90.56 357 LEU A CA 1
ATOM 2797 C C . LEU A 1 357 ? -3.014 -6.902 33.050 1.00 90.56 357 LEU A C 1
ATOM 2799 O O . LEU A 1 357 ? -2.204 -5.980 32.971 1.00 90.56 357 LEU A O 1
ATOM 2803 N N . ALA A 1 358 ? -3.645 -7.214 34.181 1.00 91.56 358 ALA A N 1
ATOM 2804 C CA . ALA A 1 358 ? -3.315 -6.566 35.441 1.00 91.56 358 ALA A CA 1
ATOM 2805 C C . ALA A 1 358 ? -1.888 -6.954 35.854 1.00 91.56 358 ALA A C 1
ATOM 2807 O O . ALA A 1 358 ? -1.558 -8.137 35.950 1.00 91.56 358 ALA A O 1
ATOM 2808 N N . VAL A 1 359 ? -1.048 -5.949 36.098 1.00 92.75 359 VAL A N 1
ATOM 2809 C CA . VAL A 1 359 ? 0.341 -6.125 36.530 1.00 92.75 359 VAL A CA 1
ATOM 2810 C C . VAL A 1 359 ? 0.489 -5.572 37.942 1.00 92.75 359 VAL A C 1
ATOM 2812 O O . VAL A 1 359 ? 0.126 -4.428 38.208 1.00 92.75 359 VAL A O 1
ATOM 2815 N N . ASP A 1 360 ? 1.051 -6.373 38.848 1.00 95.62 360 ASP A N 1
ATOM 2816 C CA . ASP A 1 360 ? 1.437 -5.911 40.183 1.00 95.62 360 ASP A CA 1
ATOM 2817 C C . ASP A 1 360 ? 2.681 -5.018 40.075 1.00 95.62 360 ASP A C 1
ATOM 2819 O O . ASP A 1 360 ? 3.821 -5.494 40.065 1.00 95.62 360 ASP A O 1
ATOM 2823 N N . ALA A 1 361 ? 2.446 -3.708 39.989 1.00 94.06 361 ALA A N 1
ATOM 2824 C CA . ALA A 1 361 ? 3.497 -2.705 39.870 1.00 94.06 361 ALA A CA 1
ATOM 2825 C C . ALA A 1 361 ? 4.497 -2.765 41.037 1.00 94.06 361 ALA A C 1
ATOM 2827 O O . ALA A 1 361 ? 5.693 -2.596 40.823 1.00 94.06 361 ALA A O 1
ATOM 2828 N N . SER A 1 362 ? 4.043 -3.086 42.255 1.00 94.56 362 SER A N 1
ATOM 2829 C CA . SER A 1 362 ? 4.920 -3.174 43.431 1.00 94.56 362 SER A CA 1
ATOM 2830 C C . SER A 1 362 ? 5.896 -4.345 43.328 1.00 94.56 362 SER A C 1
ATOM 2832 O O . SER A 1 362 ? 7.061 -4.254 43.725 1.00 94.56 362 SER A O 1
ATOM 2834 N N . ARG A 1 363 ? 5.438 -5.474 42.778 1.00 94.31 363 ARG A N 1
ATOM 2835 C CA . ARG A 1 363 ? 6.287 -6.638 42.529 1.00 94.31 363 ARG A CA 1
ATOM 2836 C C . ARG A 1 363 ? 7.247 -6.380 41.375 1.00 94.31 363 ARG A C 1
ATOM 2838 O O . ARG A 1 363 ? 8.406 -6.763 41.491 1.00 94.31 363 ARG A O 1
ATOM 2845 N N . VAL A 1 364 ? 6.800 -5.713 40.309 1.00 92.25 364 VAL A N 1
ATOM 2846 C CA . VAL A 1 364 ? 7.680 -5.322 39.197 1.00 92.25 364 VAL A CA 1
ATOM 2847 C C . VAL A 1 364 ? 8.788 -4.390 39.683 1.00 92.25 364 VAL A C 1
ATOM 2849 O O . VAL A 1 364 ? 9.950 -4.703 39.449 1.00 92.25 364 VAL A O 1
ATOM 2852 N N . SER A 1 365 ? 8.470 -3.321 40.421 1.00 93.44 365 SER A N 1
ATOM 2853 C CA . SER A 1 365 ? 9.484 -2.391 40.946 1.00 93.44 365 SER A CA 1
ATOM 2854 C C . SER A 1 365 ? 10.507 -3.094 41.839 1.00 93.44 365 SER A C 1
ATOM 2856 O O . SER A 1 365 ? 11.707 -2.932 41.634 1.00 93.44 365 SER A O 1
ATOM 2858 N N . ARG A 1 366 ? 10.054 -3.970 42.750 1.00 95.00 366 ARG A N 1
ATOM 2859 C CA . ARG A 1 366 ? 10.963 -4.782 43.581 1.00 95.00 366 ARG A CA 1
ATOM 2860 C C . ARG A 1 366 ? 11.895 -5.656 42.745 1.00 95.00 366 ARG A C 1
ATOM 2862 O O . ARG A 1 366 ? 13.084 -5.717 43.026 1.00 95.00 366 ARG A O 1
ATOM 2869 N N . LEU A 1 367 ? 11.378 -6.319 41.708 1.00 94.62 367 LEU A N 1
ATOM 2870 C CA . LEU A 1 367 ? 12.194 -7.164 40.831 1.00 94.62 367 LEU A CA 1
ATOM 2871 C C . LEU A 1 367 ? 13.193 -6.348 39.999 1.00 94.62 367 LEU A C 1
ATOM 2873 O O . LEU A 1 367 ? 14.313 -6.809 39.788 1.00 94.62 367 LEU A O 1
ATOM 2877 N N . VAL A 1 368 ? 12.807 -5.151 39.549 1.00 93.75 368 VAL A N 1
ATOM 2878 C CA . VAL A 1 368 ? 13.690 -4.228 38.816 1.00 93.75 368 VAL A CA 1
ATOM 2879 C C . VAL A 1 368 ? 14.876 -3.789 39.681 1.00 93.75 368 VAL A C 1
ATOM 2881 O O . VAL A 1 368 ? 15.977 -3.648 39.157 1.00 93.75 368 VAL A O 1
ATOM 2884 N N . GLU A 1 369 ? 14.687 -3.638 40.992 1.00 92.75 369 GLU A N 1
ATOM 2885 C CA . GLU A 1 369 ? 15.760 -3.315 41.942 1.00 92.75 369 GLU A CA 1
ATOM 2886 C C . GLU A 1 369 ? 16.584 -4.552 42.356 1.00 92.75 369 GLU A C 1
ATOM 2888 O O . GLU A 1 369 ? 17.814 -4.499 42.425 1.00 92.75 369 GLU A O 1
ATOM 2893 N N . GLU A 1 370 ? 15.929 -5.688 42.616 1.00 95.44 370 GLU A N 1
ATOM 2894 C CA . GLU A 1 370 ? 16.571 -6.889 43.169 1.00 95.44 370 GLU A CA 1
ATOM 2895 C C . GLU A 1 370 ? 17.403 -7.658 42.132 1.00 95.44 370 GLU A C 1
ATOM 2897 O O . GLU A 1 370 ? 18.504 -8.124 42.444 1.00 95.44 370 GLU A O 1
ATOM 2902 N N . LEU A 1 371 ? 16.900 -7.811 40.900 1.00 95.56 371 LEU A N 1
ATOM 2903 C CA . LEU A 1 371 ? 17.549 -8.644 39.882 1.00 95.56 371 LEU A CA 1
ATOM 2904 C C . LEU A 1 371 ? 18.943 -8.133 39.483 1.00 95.56 371 LEU A C 1
ATOM 2906 O O . LEU A 1 371 ? 19.857 -8.959 39.436 1.00 95.56 371 LEU A O 1
ATOM 2910 N N . PRO A 1 372 ? 19.175 -6.824 39.256 1.00 95.00 372 PRO A N 1
ATOM 2911 C CA . PRO A 1 372 ? 20.518 -6.316 38.980 1.00 95.00 372 PRO A CA 1
ATOM 2912 C C . PRO A 1 372 ? 21.496 -6.568 40.129 1.00 95.00 372 PRO A C 1
ATOM 2914 O O . PRO A 1 372 ? 22.636 -6.966 39.879 1.00 95.00 372 PRO A O 1
ATOM 2917 N N . ARG A 1 373 ? 21.049 -6.402 41.383 1.00 94.19 373 ARG A N 1
ATOM 2918 C CA . ARG A 1 373 ? 21.870 -6.683 42.571 1.00 94.19 373 ARG A CA 1
ATOM 2919 C C . ARG A 1 373 ? 22.270 -8.157 42.617 1.00 94.19 373 ARG A C 1
ATOM 2921 O O . ARG A 1 373 ? 23.455 -8.461 42.719 1.00 94.19 373 ARG A O 1
ATOM 2928 N N . ARG A 1 374 ? 21.309 -9.070 42.447 1.00 94.56 374 ARG A N 1
ATOM 2929 C CA . ARG A 1 374 ? 21.578 -10.518 42.411 1.00 94.56 374 ARG A CA 1
ATOM 2930 C C . ARG A 1 374 ? 22.481 -10.911 41.248 1.00 94.56 374 ARG A C 1
ATOM 2932 O O . ARG A 1 374 ? 23.384 -11.716 41.431 1.00 94.56 374 ARG A O 1
ATOM 2939 N N . MET A 1 375 ? 22.293 -10.321 40.067 1.00 94.06 375 MET A N 1
ATOM 2940 C CA . MET A 1 375 ? 23.188 -10.546 38.928 1.00 94.06 375 MET A CA 1
ATOM 2941 C C . MET A 1 375 ? 24.623 -10.088 39.214 1.00 94.06 375 MET A C 1
ATOM 2943 O O . MET A 1 375 ? 25.565 -10.750 38.779 1.00 94.06 375 MET A O 1
ATOM 2947 N N . ALA A 1 376 ? 24.805 -8.969 39.921 1.00 92.81 376 ALA A N 1
ATOM 2948 C CA . ALA A 1 376 ? 26.125 -8.488 40.318 1.00 92.81 376 ALA A CA 1
ATOM 2949 C C . ALA A 1 376 ? 26.782 -9.421 41.347 1.00 92.81 376 ALA A C 1
ATOM 2951 O O . ALA A 1 376 ? 27.951 -9.770 41.185 1.00 92.81 376 ALA A O 1
ATOM 2952 N N . GLU A 1 377 ? 26.022 -9.869 42.348 1.00 94.12 377 GLU A N 1
ATOM 2953 C CA . GLU A 1 377 ? 26.470 -10.823 43.372 1.00 94.12 377 GLU A CA 1
ATOM 2954 C C . GLU A 1 377 ? 26.880 -12.165 42.758 1.00 94.12 377 GLU A C 1
ATOM 2956 O O . GLU A 1 377 ? 27.992 -12.634 42.991 1.00 94.12 377 GLU A O 1
ATOM 2961 N N . GLU A 1 378 ? 26.042 -12.740 41.893 1.00 91.75 378 GLU A N 1
ATOM 2962 C CA . GLU A 1 378 ? 26.339 -13.985 41.175 1.00 91.75 378 GLU A CA 1
ATOM 2963 C C . GLU A 1 378 ? 27.556 -13.830 40.256 1.00 91.75 378 GLU A C 1
ATOM 2965 O O . GLU A 1 378 ? 28.442 -14.682 40.239 1.00 91.75 378 GLU A O 1
ATOM 2970 N N . ARG A 1 379 ? 27.675 -12.713 39.524 1.00 90.06 379 ARG A N 1
ATOM 2971 C CA . ARG A 1 379 ? 28.857 -12.450 38.688 1.00 90.06 379 ARG A CA 1
ATOM 2972 C C . ARG A 1 379 ? 30.130 -12.342 39.531 1.00 90.06 379 ARG A C 1
ATOM 2974 O O . ARG A 1 379 ? 31.175 -12.840 39.102 1.00 90.06 379 ARG A O 1
ATOM 2981 N N . ALA A 1 380 ? 30.065 -11.700 40.694 1.00 88.31 380 ALA A N 1
ATOM 2982 C CA . ALA A 1 380 ? 31.191 -11.612 41.618 1.00 88.31 380 ALA A CA 1
ATOM 2983 C C . ALA A 1 380 ? 31.563 -12.998 42.167 1.00 88.31 380 ALA A C 1
ATOM 2985 O O . ALA A 1 380 ? 32.736 -13.366 42.126 1.00 88.31 380 ALA A O 1
ATOM 2986 N N . ALA A 1 381 ? 30.574 -13.802 42.572 1.00 89.06 381 ALA A N 1
ATOM 2987 C CA . ALA A 1 381 ? 30.772 -15.173 43.035 1.00 89.06 381 ALA A CA 1
ATOM 2988 C C . ALA A 1 381 ? 31.374 -16.074 41.944 1.00 89.06 381 ALA A C 1
ATOM 2990 O O . ALA A 1 381 ? 32.358 -16.766 42.196 1.00 89.06 381 ALA A O 1
ATOM 2991 N N . MET A 1 382 ? 30.867 -16.009 40.708 1.00 84.19 382 MET A N 1
ATOM 2992 C CA . MET A 1 382 ? 31.440 -16.713 39.553 1.00 84.19 382 MET A CA 1
ATOM 2993 C C . MET A 1 382 ? 32.884 -16.280 39.279 1.00 84.19 382 MET A C 1
ATOM 2995 O O . MET A 1 382 ? 33.734 -17.117 38.989 1.00 84.19 382 MET A O 1
ATOM 2999 N N . THR A 1 383 ? 33.175 -14.979 39.379 1.00 80.56 383 THR A N 1
ATOM 3000 C CA . THR A 1 383 ? 34.533 -14.444 39.188 1.00 80.56 383 THR A CA 1
ATOM 3001 C C . THR A 1 383 ? 35.482 -14.940 40.277 1.00 80.56 383 THR A C 1
ATOM 3003 O O . THR A 1 383 ? 36.614 -15.303 39.971 1.00 80.56 383 THR A O 1
ATOM 3006 N N . ALA A 1 384 ? 35.022 -15.001 41.528 1.00 81.50 384 ALA A N 1
ATOM 3007 C CA . ALA A 1 384 ? 35.796 -15.512 42.656 1.00 81.50 384 ALA A CA 1
ATOM 3008 C C . ALA A 1 384 ? 35.998 -17.039 42.597 1.00 81.50 384 ALA A C 1
ATOM 3010 O O . ALA A 1 384 ? 37.057 -17.533 42.973 1.00 81.50 384 ALA A O 1
ATOM 3011 N N . ALA A 1 385 ? 35.010 -17.785 42.093 1.00 80.69 385 ALA A N 1
ATOM 3012 C CA . ALA A 1 385 ? 35.070 -19.239 41.936 1.00 80.69 385 ALA A CA 1
ATOM 3013 C C . ALA A 1 385 ? 35.955 -19.694 40.760 1.00 80.69 385 ALA A C 1
ATOM 3015 O O . ALA A 1 385 ? 36.337 -20.864 40.691 1.00 80.69 385 ALA A O 1
ATOM 3016 N N . LEU A 1 386 ? 36.308 -18.792 39.837 1.00 74.62 386 LEU A N 1
ATOM 3017 C CA . LEU A 1 386 ? 37.290 -19.054 38.786 1.00 74.62 386 LEU A CA 1
ATOM 3018 C C . LEU A 1 386 ? 38.703 -19.128 39.391 1.00 74.62 386 LEU A C 1
ATOM 3020 O O . LEU A 1 386 ? 39.477 -18.177 39.345 1.00 74.62 386 LEU A O 1
ATOM 3024 N N . THR A 1 387 ? 39.060 -20.300 39.913 1.00 60.62 387 THR A N 1
ATOM 3025 C CA . THR A 1 387 ? 40.418 -20.663 40.362 1.00 60.62 387 THR A CA 1
ATOM 3026 C C . THR A 1 387 ? 41.333 -21.112 39.219 1.00 60.62 387 THR A C 1
ATOM 3028 O O . THR A 1 387 ? 42.481 -21.493 39.446 1.00 60.62 387 THR A O 1
ATOM 3031 N N . ALA A 1 388 ? 40.849 -21.072 37.974 1.00 57.16 388 ALA A N 1
ATOM 3032 C CA . ALA A 1 388 ? 41.638 -21.455 36.815 1.00 57.16 388 ALA A CA 1
ATOM 3033 C C . ALA A 1 388 ? 42.832 -20.493 36.634 1.00 57.16 388 ALA A C 1
ATOM 3035 O O . ALA A 1 388 ? 42.643 -19.271 36.677 1.00 57.16 388 ALA A O 1
ATOM 3036 N N . PRO A 1 389 ? 44.051 -21.007 36.380 1.00 50.91 389 PRO A N 1
ATOM 3037 C CA . PRO A 1 389 ? 45.182 -20.174 36.003 1.00 50.91 389 PRO A CA 1
ATOM 3038 C C . PRO A 1 389 ? 44.778 -19.263 34.844 1.00 50.91 389 PRO A C 1
ATOM 3040 O O . PRO A 1 389 ? 44.176 -19.710 33.865 1.00 50.91 389 PRO A O 1
ATOM 3043 N N . ARG A 1 390 ? 45.097 -17.971 34.944 1.00 48.62 390 ARG A N 1
ATOM 3044 C CA . ARG A 1 390 ? 44.904 -17.027 33.840 1.00 48.62 390 ARG A CA 1
ATOM 3045 C C . ARG A 1 390 ? 45.843 -17.415 32.700 1.00 48.62 390 ARG A C 1
ATOM 3047 O O . ARG A 1 390 ? 46.973 -16.941 32.625 1.00 48.62 390 ARG A O 1
ATOM 3054 N N . TYR A 1 391 ? 45.386 -18.272 31.798 1.00 45.59 391 TYR A N 1
ATOM 3055 C CA . TYR A 1 391 ? 46.102 -18.521 30.557 1.00 45.59 391 TYR A CA 1
ATOM 3056 C C . TYR A 1 391 ? 45.950 -17.288 29.667 1.00 45.59 391 TYR A C 1
ATOM 3058 O O . TYR A 1 391 ? 44.837 -16.897 29.307 1.00 45.59 391 TYR A O 1
ATOM 3066 N N . LYS A 1 392 ? 47.074 -16.676 29.278 1.00 42.81 392 LYS A N 1
ATOM 3067 C CA . LYS A 1 392 ? 47.099 -15.803 28.101 1.00 42.81 392 LYS A CA 1
ATOM 3068 C C . LYS A 1 392 ? 46.756 -16.673 26.896 1.00 42.81 392 LYS A C 1
ATOM 3070 O O . LYS A 1 392 ? 47.628 -17.296 26.297 1.00 42.81 392 LYS A O 1
ATOM 3075 N N . VAL A 1 393 ? 45.477 -16.727 26.544 1.00 38.12 393 VAL A N 1
ATOM 3076 C CA . VAL A 1 393 ? 45.062 -17.261 25.252 1.00 38.12 393 VAL A CA 1
ATOM 3077 C C . VAL A 1 393 ? 45.376 -16.182 24.230 1.00 38.12 393 VAL A C 1
ATOM 3079 O O . VAL A 1 393 ? 44.584 -15.272 23.978 1.00 38.12 393 VAL A O 1
ATOM 3082 N N . TRP A 1 394 ? 46.570 -16.264 23.656 1.00 43.00 394 TRP A N 1
ATOM 3083 C CA . TRP A 1 394 ? 46.842 -15.588 22.403 1.00 43.00 394 TRP A CA 1
ATOM 3084 C C . TRP A 1 394 ? 45.889 -16.203 21.382 1.00 43.00 394 TRP A C 1
ATOM 3086 O O . TRP A 1 394 ? 46.029 -17.366 21.008 1.00 43.00 394 TRP A O 1
ATOM 3096 N N . LYS A 1 395 ? 44.878 -15.447 20.940 1.00 40.16 395 LYS A N 1
ATOM 3097 C CA . LYS A 1 395 ? 44.277 -15.740 19.640 1.00 40.16 395 LYS A CA 1
ATOM 3098 C C . LYS A 1 395 ? 45.389 -15.493 18.630 1.00 40.16 395 LYS A C 1
ATOM 3100 O O . LYS A 1 395 ? 45.562 -14.351 18.206 1.00 40.16 395 LYS A O 1
ATOM 3105 N N . THR A 1 396 ? 46.134 -16.535 18.270 1.00 40.78 396 THR A N 1
ATOM 3106 C CA . THR A 1 396 ? 46.899 -16.548 17.026 1.00 40.78 396 THR A CA 1
ATOM 3107 C C . THR A 1 396 ? 45.918 -16.113 15.949 1.00 40.78 396 THR A C 1
ATOM 3109 O O . THR A 1 396 ? 44.909 -16.774 15.699 1.00 40.78 396 THR A O 1
ATOM 3112 N N . ARG A 1 397 ? 46.109 -14.909 15.403 1.00 44.66 397 ARG A N 1
ATOM 3113 C CA . ARG A 1 397 ? 45.395 -14.463 14.206 1.00 44.66 397 ARG A CA 1
ATOM 3114 C C . ARG A 1 397 ? 46.183 -15.077 13.057 1.00 44.66 397 ARG A C 1
ATOM 3116 O O . ARG A 1 397 ? 47.187 -14.480 12.666 1.00 44.66 397 ARG A O 1
ATOM 3123 N N . PRO A 1 398 ? 45.750 -16.197 12.449 1.00 50.53 398 PRO A N 1
ATOM 3124 C CA . PRO A 1 398 ? 46.583 -16.894 11.470 1.00 50.53 398 PRO A CA 1
ATOM 3125 C C . PRO A 1 398 ? 46.824 -16.049 10.208 1.00 50.53 398 PRO A C 1
ATOM 3127 O O . PRO A 1 398 ? 47.677 -16.364 9.390 1.00 50.53 398 PRO A O 1
ATOM 3130 N N . ALA A 1 399 ? 46.060 -14.970 10.004 1.00 48.88 399 ALA A N 1
ATOM 3131 C CA . ALA A 1 399 ? 46.223 -14.061 8.874 1.00 48.88 399 ALA A CA 1
ATOM 3132 C C . ALA A 1 399 ? 47.265 -12.950 9.107 1.00 48.88 399 ALA A C 1
ATOM 3134 O O . ALA A 1 399 ? 47.928 -12.556 8.156 1.00 48.88 399 ALA A O 1
ATOM 3135 N N . ALA A 1 400 ? 47.434 -12.461 10.342 1.00 48.81 400 ALA A N 1
ATOM 3136 C CA . ALA A 1 400 ? 48.362 -11.362 10.628 1.00 48.81 400 ALA A CA 1
ATOM 3137 C C . ALA A 1 400 ? 49.804 -11.867 10.810 1.00 48.81 400 ALA A C 1
ATOM 3139 O O . ALA A 1 400 ? 50.736 -11.247 10.312 1.00 48.81 400 ALA A O 1
ATOM 3140 N N . GLU A 1 401 ? 49.978 -13.037 11.431 1.00 49.31 401 GLU A N 1
ATOM 3141 C CA . GLU A 1 401 ? 51.299 -13.655 11.641 1.00 49.31 401 GLU A CA 1
ATOM 3142 C C . GLU A 1 401 ? 51.913 -14.190 10.338 1.00 49.31 401 GLU A C 1
ATOM 3144 O O . GLU A 1 401 ? 53.120 -14.086 10.146 1.00 49.31 401 GLU A O 1
ATOM 3149 N N . ARG A 1 402 ? 51.096 -14.664 9.381 1.00 52.09 402 ARG A N 1
ATOM 3150 C CA . ARG A 1 402 ? 51.582 -15.009 8.029 1.00 52.09 402 ARG A CA 1
ATOM 3151 C C . ARG A 1 402 ? 52.057 -13.789 7.239 1.00 52.09 402 ARG A C 1
ATOM 3153 O O . ARG A 1 402 ? 52.990 -13.908 6.455 1.00 52.09 402 ARG A O 1
ATOM 3160 N N . GLY A 1 403 ? 51.427 -12.633 7.452 1.00 47.38 403 GLY A N 1
ATOM 3161 C CA . GLY A 1 403 ? 51.873 -11.369 6.868 1.00 47.38 403 GLY A CA 1
ATOM 3162 C C . GLY A 1 403 ? 53.188 -10.890 7.483 1.00 47.38 403 GLY A C 1
ATOM 3163 O O . GLY A 1 403 ? 54.084 -10.496 6.749 1.00 47.38 403 GLY A O 1
ATOM 3164 N N . LEU A 1 404 ? 53.331 -10.991 8.809 1.00 46.19 404 LEU A N 1
ATOM 3165 C CA . LEU A 1 404 ? 54.541 -10.557 9.515 1.00 46.19 404 LEU A CA 1
ATOM 3166 C C . LEU A 1 404 ? 55.760 -11.438 9.205 1.00 46.19 404 LEU A C 1
ATOM 3168 O O . LEU A 1 404 ? 56.812 -10.902 8.884 1.00 46.19 404 LEU A O 1
ATOM 3172 N N . ALA A 1 405 ? 55.604 -12.767 9.199 1.00 51.06 405 ALA A N 1
ATOM 3173 C CA . ALA A 1 405 ? 56.689 -13.686 8.841 1.00 51.06 405 ALA A CA 1
ATOM 3174 C C . ALA A 1 405 ? 57.154 -13.503 7.382 1.00 51.06 405 ALA A C 1
ATOM 3176 O O . ALA A 1 405 ? 58.332 -13.669 7.077 1.00 51.06 405 ALA A O 1
ATOM 3177 N N . GLY A 1 406 ? 56.241 -13.117 6.480 1.00 50.56 406 GLY A N 1
ATOM 3178 C CA . GLY A 1 406 ? 56.582 -12.747 5.105 1.00 50.56 406 GLY A CA 1
ATOM 3179 C C . GLY A 1 406 ? 57.352 -11.426 5.003 1.00 50.56 406 GLY A C 1
ATOM 3180 O O . GLY A 1 406 ? 58.211 -11.300 4.139 1.00 50.56 406 GLY A O 1
ATOM 3181 N N . VAL A 1 407 ? 57.080 -10.465 5.892 1.00 46.97 407 VAL A N 1
ATOM 3182 C CA . VAL A 1 407 ? 57.782 -9.169 5.951 1.00 46.97 407 VAL A CA 1
ATOM 3183 C C . VAL A 1 407 ? 59.158 -9.306 6.612 1.00 46.97 407 VAL A C 1
ATOM 3185 O O . VAL A 1 407 ? 60.117 -8.718 6.128 1.00 46.97 407 VAL A O 1
ATOM 3188 N N . GLU A 1 408 ? 59.296 -10.131 7.652 1.00 48.44 408 GLU A N 1
ATOM 3189 C CA . GLU A 1 408 ? 60.593 -10.423 8.285 1.00 48.44 408 GLU A CA 1
ATOM 3190 C C . GLU A 1 408 ? 61.518 -11.232 7.360 1.00 48.44 408 GLU A C 1
ATOM 3192 O O . GLU A 1 408 ? 62.721 -10.978 7.322 1.00 48.44 408 GLU A O 1
ATOM 3197 N N . ALA A 1 409 ? 60.967 -12.149 6.552 1.00 51.78 409 ALA A N 1
ATOM 3198 C CA . ALA A 1 409 ? 61.725 -12.888 5.539 1.00 51.78 409 ALA A CA 1
ATOM 3199 C C . ALA A 1 409 ? 62.092 -12.048 4.299 1.00 51.78 409 ALA A C 1
ATOM 3201 O O . ALA A 1 409 ? 63.055 -12.377 3.608 1.00 51.78 409 ALA A O 1
ATOM 3202 N N . ALA A 1 410 ? 61.344 -10.979 4.005 1.00 45.72 410 ALA A N 1
ATOM 3203 C CA . ALA A 1 410 ? 61.582 -10.114 2.847 1.00 45.72 410 ALA A CA 1
ATOM 3204 C C . ALA A 1 410 ? 62.662 -9.039 3.081 1.00 45.72 410 ALA A C 1
ATOM 3206 O O . ALA A 1 410 ? 63.040 -8.352 2.133 1.00 45.72 410 ALA A O 1
ATOM 3207 N N . GLY A 1 411 ? 63.178 -8.902 4.310 1.00 41.75 411 GLY A N 1
ATOM 3208 C CA . GLY A 1 411 ? 64.102 -7.825 4.672 1.00 41.75 411 GLY A CA 1
ATOM 3209 C C . GLY A 1 411 ? 63.438 -6.436 4.645 1.00 41.75 411 GLY A C 1
ATOM 3210 O O . GLY A 1 411 ? 62.252 -6.316 4.332 1.00 41.75 411 GLY A O 1
ATOM 3211 N N . PRO A 1 412 ? 64.164 -5.363 5.016 1.00 42.19 412 PRO A N 1
ATOM 3212 C CA . PRO A 1 412 ? 63.616 -4.010 5.018 1.00 42.19 412 PRO A CA 1
ATOM 3213 C C . PRO A 1 412 ? 63.134 -3.636 3.612 1.00 42.19 412 PRO A C 1
ATOM 3215 O O . PRO A 1 412 ? 63.919 -3.536 2.674 1.00 42.19 412 PRO A O 1
ATOM 3218 N N . ILE A 1 413 ? 61.823 -3.439 3.472 1.00 43.88 413 ILE A N 1
ATOM 3219 C CA . ILE A 1 413 ? 61.212 -2.979 2.227 1.00 43.88 413 ILE A CA 1
ATOM 3220 C C . ILE A 1 413 ? 61.616 -1.514 2.043 1.00 43.88 413 ILE A C 1
ATOM 3222 O O . ILE A 1 413 ? 61.202 -0.655 2.825 1.00 43.88 413 ILE A O 1
ATOM 3226 N N . GLU A 1 414 ? 62.426 -1.223 1.023 1.00 39.72 414 GLU A N 1
ATOM 3227 C CA . GLU A 1 414 ? 62.724 0.157 0.643 1.00 39.72 414 GLU A CA 1
ATOM 3228 C C . GLU A 1 414 ? 61.420 0.897 0.295 1.00 39.72 414 GLU A C 1
ATOM 3230 O O . GLU A 1 414 ? 60.572 0.366 -0.435 1.00 39.72 414 GLU A O 1
ATOM 3235 N N . PRO A 1 415 ? 61.218 2.124 0.806 1.00 37.97 415 PRO A N 1
ATOM 3236 C CA . PRO A 1 415 ? 60.025 2.893 0.506 1.00 37.97 415 PRO A CA 1
ATOM 3237 C C . PRO A 1 415 ? 59.980 3.208 -0.992 1.00 37.97 415 PRO A C 1
ATOM 3239 O O . PRO A 1 415 ? 60.817 3.935 -1.519 1.00 37.97 415 PRO A O 1
ATOM 3242 N N . CYS A 1 416 ? 58.963 2.677 -1.674 1.00 35.22 416 CYS A N 1
ATOM 3243 C CA . CYS A 1 416 ? 58.664 3.021 -3.058 1.00 35.22 416 CYS A CA 1
ATOM 3244 C C . CYS A 1 416 ? 58.435 4.546 -3.157 1.00 35.22 416 CYS A C 1
ATOM 3246 O O . CYS A 1 416 ? 57.517 5.059 -2.505 1.00 35.22 416 CYS A O 1
ATOM 3248 N N . PRO A 1 417 ? 59.222 5.292 -3.955 1.00 36.72 417 PRO A N 1
ATOM 3249 C CA . PRO A 1 417 ? 59.066 6.732 -4.092 1.00 36.72 417 PRO A CA 1
ATOM 3250 C C . PRO A 1 417 ? 57.870 7.009 -5.008 1.00 36.72 417 PRO A C 1
ATOM 3252 O O . PRO A 1 417 ? 57.985 7.111 -6.225 1.00 36.72 417 PRO A O 1
ATOM 3255 N N . GLY A 1 418 ? 56.685 7.073 -4.407 1.00 33.72 418 GLY A N 1
ATOM 3256 C CA . GLY A 1 418 ? 55.426 7.345 -5.092 1.00 33.72 418 GLY A CA 1
ATOM 3257 C C . GLY A 1 418 ? 54.411 7.958 -4.137 1.00 33.72 418 GLY A C 1
ATOM 3258 O O . GLY A 1 418 ? 53.590 7.248 -3.570 1.00 33.72 418 GLY A O 1
ATOM 3259 N N . THR A 1 419 ? 54.536 9.272 -3.928 1.00 35.94 419 THR A N 1
ATOM 3260 C CA . THR A 1 419 ? 53.487 10.218 -3.492 1.00 35.94 419 THR A CA 1
ATOM 3261 C C . THR A 1 419 ? 52.398 9.679 -2.545 1.00 35.94 419 THR A C 1
ATOM 3263 O O . THR A 1 419 ? 51.295 9.317 -2.955 1.00 35.94 419 THR A O 1
ATOM 3266 N N . ARG A 1 420 ? 52.668 9.749 -1.231 1.00 35.72 420 ARG A N 1
ATOM 3267 C CA . ARG A 1 420 ? 51.640 9.706 -0.176 1.00 35.72 420 ARG A CA 1
ATOM 3268 C C . ARG A 1 420 ? 50.702 10.910 -0.330 1.00 35.72 420 ARG A C 1
ATOM 3270 O O . ARG A 1 420 ? 51.072 12.032 0.000 1.00 35.72 420 ARG A O 1
ATOM 3277 N N . ALA A 1 421 ? 49.484 10.683 -0.816 1.00 36.91 421 ALA A N 1
ATOM 3278 C CA . ALA A 1 421 ? 48.401 11.645 -0.658 1.00 36.91 421 ALA A CA 1
ATOM 3279 C C . ALA A 1 421 ? 47.956 11.624 0.811 1.00 36.91 421 ALA A C 1
ATOM 3281 O O . ALA A 1 421 ? 47.409 10.633 1.295 1.00 36.91 421 ALA A O 1
ATOM 3282 N N . VAL A 1 422 ? 48.242 12.704 1.530 1.00 43.19 422 VAL A N 1
ATOM 3283 C CA . VAL A 1 422 ? 47.868 12.874 2.933 1.00 43.19 422 VAL A CA 1
ATOM 3284 C C . VAL A 1 422 ? 46.355 13.101 3.004 1.00 43.19 422 VAL A C 1
ATOM 3286 O O . VAL A 1 422 ? 45.856 14.150 2.607 1.00 43.19 422 VAL A O 1
ATOM 3289 N N . LEU A 1 423 ? 45.605 12.099 3.469 1.00 42.66 423 LEU A N 1
ATOM 3290 C CA . LEU A 1 423 ? 44.167 12.229 3.716 1.00 42.66 423 LEU A CA 1
ATOM 3291 C C . LEU A 1 423 ? 43.943 13.032 5.004 1.00 42.66 423 LEU A C 1
ATOM 3293 O O . LEU A 1 423 ? 44.440 12.650 6.066 1.00 42.66 423 LEU A O 1
ATOM 3297 N N . GLN A 1 424 ? 43.194 14.133 4.898 1.00 48.22 424 GLN A N 1
ATOM 3298 C CA . GLN A 1 424 ? 42.759 14.957 6.024 1.00 48.22 424 GLN A CA 1
ATOM 3299 C C . GLN A 1 424 ? 41.334 14.565 6.441 1.00 48.22 424 GLN A C 1
ATOM 3301 O O . GLN A 1 424 ? 40.438 14.457 5.603 1.00 48.22 424 GLN A O 1
ATOM 3306 N N . CYS A 1 425 ? 41.104 14.345 7.735 1.00 43.00 425 CYS A N 1
ATOM 3307 C CA . CYS A 1 425 ? 39.771 14.030 8.252 1.00 43.00 425 CYS A CA 1
ATOM 3308 C C . CYS A 1 425 ? 38.843 15.256 8.177 1.00 43.00 425 CYS A C 1
ATOM 3310 O O . CYS A 1 425 ? 39.099 16.262 8.835 1.00 43.00 425 CYS A O 1
ATOM 3312 N N . GLY A 1 426 ? 37.720 15.157 7.456 1.00 46.47 426 GLY A N 1
ATOM 3313 C CA . GLY A 1 426 ? 36.758 16.258 7.291 1.00 46.47 426 GLY A CA 1
ATOM 3314 C C . GLY A 1 426 ? 36.005 16.687 8.561 1.00 46.47 426 GLY A C 1
ATOM 3315 O O . GLY A 1 426 ? 35.331 17.708 8.537 1.00 46.47 426 GLY A O 1
ATOM 3316 N N . ALA A 1 427 ? 36.116 15.937 9.664 1.00 38.00 427 ALA A N 1
ATOM 3317 C CA . ALA A 1 427 ? 35.477 16.278 10.939 1.00 38.00 427 ALA A CA 1
ATOM 3318 C C . ALA A 1 427 ? 36.415 16.987 11.933 1.00 38.00 427 ALA A C 1
ATOM 3320 O O . ALA A 1 427 ? 35.943 17.744 12.774 1.00 38.00 427 ALA A O 1
ATOM 3321 N N . CYS A 1 428 ? 37.729 16.741 11.869 1.00 46.50 428 CYS A N 1
ATOM 3322 C CA . CYS A 1 428 ? 38.682 17.266 12.861 1.00 46.50 428 CYS A CA 1
ATOM 3323 C C . CYS A 1 428 ? 39.968 17.862 12.275 1.00 46.50 428 CYS A C 1
ATOM 3325 O O . CYS A 1 428 ? 40.796 18.371 13.023 1.00 46.50 428 CYS A O 1
ATOM 3327 N N . GLY A 1 429 ? 40.169 17.796 10.958 1.00 49.16 429 GLY A N 1
ATOM 3328 C CA . GLY A 1 429 ? 41.302 18.429 10.286 1.00 49.16 429 GLY A CA 1
ATOM 3329 C C . GLY A 1 429 ? 42.653 17.723 10.444 1.00 49.16 429 GLY A C 1
ATOM 3330 O O . GLY A 1 429 ? 43.645 18.252 9.954 1.00 49.16 429 GLY A O 1
ATOM 3331 N N . ALA A 1 430 ? 42.725 16.546 11.074 1.00 45.69 430 ALA A N 1
ATOM 3332 C CA . ALA A 1 430 ? 43.979 15.806 11.226 1.00 45.69 430 ALA A CA 1
ATOM 3333 C C . ALA A 1 430 ? 44.466 15.216 9.891 1.00 45.69 430 ALA A C 1
ATOM 3335 O O . ALA A 1 430 ? 43.692 14.573 9.177 1.00 45.69 430 ALA A O 1
ATOM 3336 N N . THR A 1 431 ? 45.746 15.420 9.586 1.00 45.94 431 THR A N 1
ATOM 3337 C CA . THR A 1 431 ? 46.479 14.858 8.443 1.00 45.94 431 THR A CA 1
ATOM 3338 C C . THR A 1 431 ? 47.359 13.681 8.884 1.00 45.94 431 THR A C 1
ATOM 3340 O O . THR A 1 431 ? 47.921 13.737 9.970 1.00 45.94 431 THR A O 1
ATOM 3343 N N . GLU A 1 432 ? 47.487 12.658 8.023 1.00 48.88 432 GLU A N 1
ATOM 3344 C CA . GLU A 1 432 ? 48.186 11.363 8.232 1.00 48.88 432 GLU A CA 1
ATOM 3345 C C . GLU A 1 432 ? 47.387 10.283 8.990 1.00 48.88 432 GLU A C 1
ATOM 3347 O O . GLU A 1 432 ? 47.776 9.796 10.048 1.00 48.88 432 GLU A O 1
ATOM 3352 N N . VAL A 1 433 ? 46.258 9.848 8.420 1.00 44.06 433 VAL A N 1
ATOM 3353 C CA . VAL A 1 433 ? 45.548 8.654 8.909 1.00 44.06 433 VAL A CA 1
ATOM 3354 C C . VAL A 1 433 ? 46.121 7.399 8.239 1.00 44.06 433 VAL A C 1
ATOM 3356 O O . VAL A 1 433 ? 45.763 7.087 7.103 1.00 44.06 433 VAL A O 1
ATOM 3359 N N . ASP A 1 434 ? 46.990 6.661 8.934 1.00 39.19 434 ASP A N 1
ATOM 3360 C CA . ASP A 1 434 ? 47.386 5.311 8.513 1.00 39.19 434 ASP A CA 1
ATOM 3361 C C . ASP A 1 434 ? 46.194 4.344 8.653 1.00 39.19 434 ASP A C 1
ATOM 3363 O O . ASP A 1 434 ? 45.439 4.357 9.631 1.00 39.19 434 ASP A O 1
ATOM 3367 N N . ALA A 1 435 ? 45.990 3.509 7.634 1.00 43.41 435 ALA A N 1
ATOM 3368 C CA . ALA A 1 435 ? 44.874 2.578 7.544 1.00 43.41 435 ALA A CA 1
ATOM 3369 C C . ALA A 1 435 ? 44.906 1.546 8.687 1.00 43.41 435 ALA A C 1
ATOM 3371 O O . ALA A 1 435 ? 45.590 0.528 8.609 1.00 43.41 435 ALA A O 1
ATOM 3372 N N . GLY A 1 436 ? 44.128 1.781 9.747 1.00 34.66 436 GLY A N 1
ATOM 3373 C CA . GLY A 1 436 ? 44.022 0.818 10.838 1.00 34.66 436 GLY A CA 1
ATOM 3374 C C . GLY A 1 436 ? 43.284 1.312 12.075 1.00 34.66 436 GLY A C 1
ATOM 3375 O O . GLY A 1 436 ? 43.845 1.284 13.164 1.00 34.66 436 GLY A O 1
ATOM 3376 N N . HIS A 1 437 ? 42.003 1.675 11.965 1.00 29.58 437 HIS A N 1
ATOM 3377 C CA . HIS A 1 437 ? 41.134 1.768 13.147 1.00 29.58 437 HIS A CA 1
ATOM 3378 C C . HIS A 1 437 ? 40.770 0.349 13.636 1.00 29.58 437 HIS A C 1
ATOM 3380 O O . HIS A 1 437 ? 39.644 -0.129 13.511 1.00 29.58 437 HIS A O 1
ATOM 3386 N N . VAL A 1 438 ? 41.758 -0.371 14.171 1.00 34.03 438 VAL A N 1
ATOM 3387 C CA . VAL A 1 438 ? 41.529 -1.547 15.012 1.00 34.03 438 VAL A CA 1
ATOM 3388 C C . VAL A 1 438 ? 41.345 -1.018 16.424 1.00 34.03 438 VAL A C 1
ATOM 3390 O O . VAL A 1 438 ? 42.306 -0.623 17.078 1.00 34.03 438 VAL A O 1
ATOM 3393 N N . GLY A 1 439 ? 40.098 -0.987 16.891 1.00 34.62 439 GLY A N 1
ATOM 3394 C CA . GLY A 1 439 ? 39.786 -0.620 18.266 1.00 34.62 439 GLY A CA 1
ATOM 3395 C C . GLY A 1 439 ? 40.576 -1.488 19.244 1.00 34.62 439 GLY A C 1
ATOM 3396 O O . GLY A 1 439 ? 40.348 -2.696 19.356 1.00 34.62 439 GLY A O 1
ATOM 3397 N N . ARG A 1 440 ? 41.509 -0.867 19.965 1.00 33.88 440 ARG A N 1
ATOM 3398 C CA . ARG A 1 440 ? 42.136 -1.443 21.150 1.00 33.88 440 ARG A CA 1
ATOM 3399 C C . ARG A 1 440 ? 41.039 -1.538 22.212 1.00 33.88 440 ARG A C 1
ATOM 3401 O O . ARG A 1 440 ? 40.681 -0.539 22.824 1.00 33.88 440 ARG A O 1
ATOM 3408 N N . LYS A 1 441 ? 40.458 -2.723 22.420 1.00 30.92 441 LYS A N 1
ATOM 3409 C CA . LYS A 1 441 ? 39.701 -2.980 23.652 1.00 30.92 441 LYS A CA 1
ATOM 3410 C C . LYS A 1 441 ? 40.715 -3.134 24.779 1.00 30.92 441 LYS A C 1
ATOM 3412 O O . LYS A 1 441 ? 41.239 -4.222 25.001 1.00 30.92 441 LYS A O 1
ATOM 3417 N N . THR A 1 442 ? 40.995 -2.036 25.467 1.00 29.92 442 THR A N 1
ATOM 3418 C CA . THR A 1 442 ? 41.519 -2.084 26.830 1.00 29.92 442 THR A CA 1
ATOM 3419 C C . THR A 1 442 ? 40.397 -2.648 27.699 1.00 29.92 442 THR A C 1
ATOM 3421 O O . THR A 1 442 ? 39.372 -1.998 27.888 1.00 29.92 442 THR A O 1
ATOM 3424 N N . ILE A 1 443 ? 40.531 -3.892 28.161 1.00 31.19 443 ILE A N 1
ATOM 3425 C CA . ILE A 1 443 ? 39.773 -4.340 29.331 1.00 31.19 443 ILE A CA 1
ATOM 3426 C C . ILE A 1 443 ? 40.522 -3.735 30.513 1.00 31.19 443 ILE A C 1
ATOM 3428 O O . ILE A 1 443 ? 41.720 -3.963 30.650 1.00 31.19 443 ILE A O 1
ATOM 3432 N N . LEU A 1 444 ? 39.822 -2.884 31.259 1.00 27.56 444 LEU A N 1
ATOM 3433 C CA . LEU A 1 444 ? 40.332 -2.131 32.399 1.00 27.56 444 LEU A CA 1
ATOM 3434 C C . LEU A 1 444 ? 41.090 -3.051 33.365 1.00 27.56 444 LEU A C 1
ATOM 3436 O O . LEU A 1 444 ? 40.555 -4.070 33.803 1.00 27.56 444 LEU A O 1
ATOM 3440 N N . GLU A 1 445 ? 42.315 -2.662 33.708 1.00 31.73 445 GLU A N 1
ATOM 3441 C CA . GLU A 1 445 ? 42.917 -3.062 34.974 1.00 31.73 445 GLU A CA 1
ATOM 3442 C C . GLU A 1 445 ? 42.149 -2.329 36.080 1.00 31.73 445 GLU A C 1
ATOM 3444 O O . GLU A 1 445 ? 42.048 -1.102 36.066 1.00 31.73 445 GLU A O 1
ATOM 3449 N N . ALA A 1 446 ? 41.538 -3.086 36.990 1.00 33.47 446 ALA A N 1
ATOM 3450 C CA . ALA A 1 446 ? 41.109 -2.550 38.272 1.00 33.47 446 ALA A CA 1
ATOM 3451 C C . ALA A 1 446 ? 42.348 -2.439 39.171 1.00 33.47 446 ALA A C 1
ATOM 3453 O O . ALA A 1 446 ? 43.127 -3.395 39.237 1.00 33.47 446 ALA A O 1
ATOM 3454 N N . VAL A 1 447 ? 42.513 -1.279 39.813 1.00 36.34 447 VAL A N 1
ATOM 3455 C CA . VAL A 1 447 ? 43.384 -1.100 40.986 1.00 36.34 447 VAL A CA 1
ATOM 3456 C C . VAL A 1 447 ? 42.732 -1.772 42.184 1.00 36.34 447 VAL A C 1
ATOM 3458 O O . VAL A 1 447 ? 41.497 -1.603 42.326 1.00 36.34 447 VAL A O 1
#